Protein AF-A0A9D7FQ59-F1 (afdb_monomer)

Mean predicted aligned error: 6.22 Å

Structure (mmCIF, N/CA/C/O backbone):
data_AF-A0A9D7FQ59-F1
#
_entry.id   AF-A0A9D7FQ59-F1
#
loop_
_atom_site.group_PDB
_atom_site.id
_atom_site.type_symbol
_atom_site.label_atom_id
_atom_site.label_alt_id
_atom_site.label_comp_id
_atom_site.label_asym_id
_atom_site.label_entity_id
_atom_site.label_seq_id
_atom_site.pdbx_PDB_ins_code
_atom_site.Cartn_x
_atom_site.Cartn_y
_atom_site.Cartn_z
_atom_site.occupancy
_atom_site.B_iso_or_equiv
_atom_site.auth_seq_id
_atom_site.auth_comp_id
_atom_site.auth_asym_id
_atom_site.auth_atom_id
_atom_site.pdbx_PDB_model_num
ATOM 1 N N . MET A 1 1 ? 18.979 -5.207 20.669 1.00 32.66 1 MET A N 1
ATOM 2 C CA . MET A 1 1 ? 18.937 -5.662 19.259 1.00 32.66 1 MET A CA 1
ATOM 3 C C . MET A 1 1 ? 19.017 -4.434 18.373 1.00 32.66 1 MET A C 1
ATOM 5 O O . MET A 1 1 ? 18.153 -3.578 18.503 1.00 32.66 1 MET A O 1
ATOM 9 N N . SER A 1 2 ? 20.064 -4.282 17.557 1.00 26.78 2 SER A N 1
ATOM 10 C CA . SER A 1 2 ? 20.151 -3.129 16.652 1.00 26.78 2 SER A CA 1
ATOM 11 C C . SER A 1 2 ? 19.195 -3.328 15.472 1.00 26.78 2 SER A C 1
ATOM 13 O O . SER A 1 2 ? 18.974 -4.452 15.026 1.00 26.78 2 SER A O 1
ATOM 15 N N . VAL A 1 3 ? 18.644 -2.241 14.932 1.00 35.59 3 VAL A N 1
ATOM 16 C CA . VAL A 1 3 ? 17.788 -2.254 13.729 1.00 35.59 3 VAL A CA 1
ATOM 17 C C . VAL A 1 3 ? 18.458 -2.990 12.550 1.00 35.59 3 VAL A C 1
ATOM 19 O O . VAL A 1 3 ? 17.782 -3.611 11.728 1.00 35.59 3 VAL A O 1
ATOM 22 N N . LYS A 1 4 ? 19.800 -3.032 12.520 1.00 34.34 4 LYS A N 1
ATOM 23 C CA . LYS A 1 4 ? 20.574 -3.792 11.533 1.00 34.34 4 LYS A CA 1
ATOM 24 C C . LYS A 1 4 ? 20.342 -5.310 11.629 1.00 34.34 4 LYS A C 1
ATOM 26 O O . LYS A 1 4 ? 20.190 -5.934 10.581 1.00 34.34 4 LYS A O 1
ATOM 31 N N . SER A 1 5 ? 20.229 -5.910 12.821 1.00 36.12 5 SER A N 1
ATOM 32 C CA . SER A 1 5 ? 20.158 -7.379 12.968 1.00 36.12 5 SER A CA 1
ATOM 33 C C . SER A 1 5 ? 18.829 -7.987 12.503 1.00 36.12 5 SER A C 1
ATOM 35 O O . SER A 1 5 ? 18.829 -9.056 11.903 1.00 36.12 5 SER A O 1
ATOM 37 N N . VAL A 1 6 ? 17.701 -7.297 12.712 1.00 38.50 6 VAL A N 1
ATOM 38 C CA . VAL A 1 6 ? 16.384 -7.754 12.217 1.00 38.50 6 VAL A CA 1
ATOM 39 C C . VAL A 1 6 ? 16.269 -7.542 10.704 1.00 38.50 6 VAL A C 1
ATOM 41 O O . VAL A 1 6 ? 15.742 -8.402 10.002 1.00 38.50 6 VAL A O 1
ATOM 44 N N . SER A 1 7 ? 16.849 -6.455 10.176 1.00 45.72 7 SER A N 1
ATOM 45 C CA . SER A 1 7 ? 16.867 -6.202 8.729 1.00 45.72 7 SER A CA 1
ATOM 46 C C . SER A 1 7 ? 17.610 -7.292 7.944 1.00 45.72 7 SER A C 1
ATOM 48 O O . SER A 1 7 ? 17.181 -7.642 6.855 1.00 45.72 7 SER A O 1
ATOM 50 N N . HIS A 1 8 ? 18.684 -7.879 8.491 1.00 50.50 8 HIS A N 1
ATOM 51 C CA . HIS A 1 8 ? 19.462 -8.922 7.804 1.00 50.50 8 HIS A CA 1
ATOM 52 C C . HIS A 1 8 ? 18.710 -10.245 7.621 1.00 50.50 8 HIS A C 1
ATOM 54 O O . HIS A 1 8 ? 18.970 -10.953 6.654 1.00 50.50 8 HIS A O 1
ATOM 60 N N . PHE A 1 9 ? 17.779 -10.578 8.518 1.00 53.00 9 PHE A N 1
ATOM 61 C CA . PHE A 1 9 ? 17.026 -11.832 8.430 1.00 53.00 9 PHE A CA 1
ATOM 62 C C . PHE A 1 9 ? 15.858 -11.748 7.433 1.00 53.00 9 PHE A C 1
ATOM 64 O O . PHE A 1 9 ? 15.411 -12.762 6.898 1.00 53.00 9 PHE A O 1
ATOM 71 N N . VAL A 1 10 ? 15.372 -10.528 7.179 1.00 63.50 10 VAL A N 1
ATOM 72 C CA . VAL A 1 10 ? 14.132 -10.264 6.440 1.00 63.50 10 VAL A CA 1
ATOM 73 C C . VAL A 1 10 ? 14.395 -9.630 5.066 1.00 63.50 10 VAL A C 1
ATOM 75 O O . VAL A 1 10 ? 13.722 -9.972 4.093 1.00 63.50 10 VAL A O 1
ATOM 78 N N . ASP A 1 11 ? 15.399 -8.758 4.948 1.00 73.00 11 ASP A N 1
ATOM 79 C CA . ASP A 1 11 ? 15.765 -8.093 3.697 1.00 73.00 11 ASP A CA 1
ATOM 80 C C . ASP A 1 11 ? 16.786 -8.914 2.905 1.00 73.00 11 ASP A C 1
ATOM 82 O O . ASP A 1 11 ? 17.969 -8.974 3.243 1.00 73.00 11 ASP A O 1
ATOM 86 N N . ARG A 1 12 ? 16.332 -9.522 1.808 1.00 76.38 12 ARG A N 1
ATOM 87 C CA . ARG A 1 12 ? 17.201 -10.236 0.859 1.00 76.38 12 ARG A CA 1
ATOM 88 C C . ARG A 1 12 ? 17.606 -9.375 -0.342 1.00 76.38 12 ARG A C 1
ATOM 90 O O . ARG A 1 12 ? 17.994 -9.936 -1.366 1.00 76.38 12 ARG A O 1
ATOM 97 N N . GLY A 1 13 ? 17.455 -8.052 -0.265 1.00 76.38 13 GLY A N 1
ATOM 98 C CA . GLY A 1 13 ? 17.657 -7.150 -1.399 1.00 76.38 13 GLY A CA 1
ATOM 99 C C . GLY A 1 13 ? 16.570 -7.313 -2.460 1.00 76.38 13 GLY A C 1
ATOM 100 O O . GLY A 1 13 ? 16.858 -7.274 -3.650 1.00 76.38 13 GLY A O 1
ATOM 101 N N . LYS A 1 14 ? 15.327 -7.586 -2.045 1.00 80.12 14 LYS A N 1
ATOM 102 C CA . LYS A 1 14 ? 14.198 -7.665 -2.979 1.00 80.12 14 LYS A CA 1
ATOM 103 C C . LYS A 1 14 ? 13.656 -6.266 -3.251 1.00 80.12 14 LYS A C 1
ATOM 105 O O . LYS A 1 14 ? 13.403 -5.505 -2.321 1.00 80.12 14 LYS A O 1
ATOM 110 N N . ILE A 1 15 ? 13.438 -5.976 -4.523 1.00 87.00 15 ILE A N 1
ATOM 111 C CA . ILE A 1 15 ? 12.790 -4.765 -5.025 1.00 87.00 15 ILE A CA 1
ATOM 112 C C . ILE A 1 15 ? 11.713 -5.167 -6.038 1.00 87.00 15 ILE A C 1
ATOM 114 O O . ILE A 1 15 ? 11.616 -6.342 -6.405 1.00 87.00 15 ILE A O 1
ATOM 118 N N . MET A 1 16 ? 10.884 -4.213 -6.460 1.00 86.88 16 MET A N 1
ATOM 119 C CA . MET A 1 16 ? 10.018 -4.411 -7.624 1.00 86.88 16 MET A CA 1
ATOM 120 C C . MET A 1 16 ? 10.879 -4.621 -8.885 1.00 86.88 16 MET A C 1
ATOM 122 O O . MET A 1 16 ? 12.079 -4.344 -8.864 1.00 86.88 16 MET A O 1
ATOM 126 N N . THR A 1 17 ? 10.299 -5.119 -9.980 1.00 87.88 17 THR A N 1
ATOM 127 C CA . THR A 1 17 ? 11.021 -5.241 -11.255 1.00 87.88 17 THR A CA 1
ATOM 128 C C . THR A 1 17 ? 11.723 -3.918 -11.609 1.00 87.88 17 THR A C 1
ATOM 130 O O . THR A 1 17 ? 11.153 -2.839 -11.384 1.00 87.88 17 THR A O 1
ATOM 133 N N . PRO A 1 18 ? 12.979 -3.960 -12.094 1.00 91.06 18 PRO A N 1
ATOM 134 C CA . PRO A 1 18 ? 13.735 -2.767 -12.467 1.00 91.06 18 PRO A CA 1
ATOM 135 C C . PRO A 1 18 ? 12.957 -1.810 -13.371 1.00 91.06 18 PRO A C 1
ATOM 137 O O . PRO A 1 18 ? 12.922 -0.613 -13.103 1.00 91.06 18 PRO A O 1
ATOM 140 N N . GLU A 1 19 ? 12.242 -2.347 -14.358 1.00 89.69 19 GLU A N 1
ATOM 141 C CA . GLU A 1 19 ? 11.450 -1.597 -15.333 1.00 89.69 19 GLU A CA 1
ATOM 142 C C . GLU A 1 19 ? 10.389 -0.708 -14.670 1.00 89.69 19 GLU A C 1
ATOM 144 O O . GLU A 1 19 ? 10.056 0.364 -15.169 1.00 89.69 19 GLU A O 1
ATOM 149 N N . ILE A 1 20 ? 9.869 -1.135 -13.522 1.00 89.06 20 ILE A N 1
ATOM 150 C CA . ILE A 1 20 ? 8.836 -0.423 -12.772 1.00 89.06 20 ILE A CA 1
ATOM 151 C C . ILE A 1 20 ? 9.443 0.441 -11.655 1.00 89.06 20 ILE A C 1
ATOM 153 O O . ILE A 1 20 ? 8.871 1.460 -11.270 1.00 89.06 20 ILE A O 1
ATOM 157 N N . THR A 1 21 ? 10.608 0.055 -11.133 1.00 92.56 21 THR A N 1
ATOM 158 C CA . THR A 1 21 ? 11.299 0.753 -10.039 1.00 92.56 21 THR A CA 1
ATOM 159 C C . THR A 1 21 ? 12.023 2.005 -10.528 1.00 92.56 21 THR A C 1
ATOM 161 O O . THR A 1 21 ? 11.884 3.070 -9.925 1.00 92.56 21 THR A O 1
ATOM 164 N N . VAL A 1 22 ? 12.782 1.889 -11.623 1.00 94.62 22 VAL A N 1
ATOM 165 C CA . VAL A 1 22 ? 13.659 2.953 -12.134 1.00 94.62 22 VAL A CA 1
ATOM 166 C C . VAL A 1 22 ? 12.926 4.266 -12.389 1.00 94.62 22 VAL A C 1
ATOM 168 O O . VAL A 1 22 ? 13.440 5.278 -11.911 1.00 94.62 22 VAL A O 1
ATOM 171 N N . PRO A 1 23 ? 11.730 4.302 -13.019 1.00 93.50 23 PRO A N 1
ATOM 172 C CA . PRO A 1 23 ? 11.037 5.562 -13.267 1.00 93.50 23 PRO A CA 1
ATOM 173 C C . PRO A 1 23 ? 10.904 6.443 -12.022 1.00 93.50 23 PRO A C 1
ATOM 175 O O . PRO A 1 23 ? 11.113 7.650 -12.094 1.00 93.50 23 PRO A O 1
ATOM 178 N N . TYR A 1 24 ? 10.635 5.856 -10.854 1.00 95.31 24 TYR A N 1
ATOM 179 C CA . TYR A 1 24 ? 10.464 6.614 -9.615 1.00 95.31 24 TYR A CA 1
ATOM 180 C C . TYR A 1 24 ? 11.773 7.146 -9.034 1.00 95.31 24 TYR A C 1
ATOM 182 O O . TYR A 1 24 ? 11.838 8.304 -8.627 1.00 95.31 24 TYR A O 1
ATOM 190 N N . PHE A 1 25 ? 12.804 6.306 -8.961 1.00 96.38 25 PHE A N 1
ATOM 191 C CA . PHE A 1 25 ? 14.068 6.677 -8.322 1.00 96.38 25 PHE A CA 1
ATOM 192 C C . PHE A 1 25 ? 14.941 7.549 -9.222 1.00 96.38 25 PHE A C 1
ATOM 194 O O . PHE A 1 25 ? 15.456 8.571 -8.771 1.00 96.38 25 PHE A O 1
ATOM 201 N N . SER A 1 26 ? 15.031 7.193 -10.501 1.00 95.81 26 SER A N 1
ATOM 202 C CA . SER A 1 26 ? 15.687 8.002 -11.525 1.00 95.81 26 SER A CA 1
ATOM 203 C C . SER A 1 26 ? 14.968 9.338 -11.703 1.00 95.81 26 SER A C 1
ATOM 205 O O . SER A 1 26 ? 15.591 10.395 -11.653 1.00 95.81 26 SER A O 1
ATOM 207 N N . GLY A 1 27 ? 13.629 9.323 -11.751 1.00 94.12 27 GLY A N 1
ATOM 208 C CA . GLY A 1 27 ? 12.841 10.555 -11.785 1.00 94.12 27 GLY A CA 1
ATOM 209 C C . GLY A 1 27 ? 13.034 11.441 -10.558 1.00 94.12 27 GLY A C 1
ATOM 210 O O . GLY A 1 27 ? 13.048 12.662 -10.681 1.00 94.12 27 GLY A O 1
ATOM 211 N N . ALA A 1 28 ? 13.265 10.858 -9.380 1.00 94.88 28 ALA A N 1
ATOM 212 C CA . ALA A 1 28 ? 13.598 11.623 -8.180 1.00 94.88 28 ALA A CA 1
ATOM 213 C C . ALA A 1 28 ? 15.002 12.243 -8.244 1.00 94.88 28 ALA A C 1
ATOM 215 O O . ALA A 1 28 ? 15.216 13.311 -7.673 1.00 94.88 28 ALA A O 1
ATOM 216 N N . ALA A 1 29 ? 15.962 11.595 -8.911 1.00 93.94 29 ALA A N 1
ATOM 217 C CA . ALA A 1 29 ? 17.287 12.162 -9.159 1.00 93.94 29 ALA A CA 1
ATOM 218 C C . ALA A 1 29 ? 17.247 13.288 -10.208 1.00 93.94 29 ALA A C 1
ATOM 220 O O . ALA A 1 29 ? 17.897 14.313 -10.022 1.00 93.94 29 ALA A O 1
ATOM 221 N N . LEU A 1 30 ? 16.421 13.138 -11.246 1.00 92.88 30 LEU A N 1
ATOM 222 C CA . LEU A 1 30 ? 16.297 14.079 -12.363 1.00 92.88 30 LEU A CA 1
ATOM 223 C C . LEU A 1 30 ? 15.252 15.186 -12.150 1.00 92.88 30 LEU A C 1
ATOM 225 O O . LEU A 1 30 ? 15.103 16.051 -13.011 1.00 92.88 30 LEU A O 1
ATOM 229 N N . HIS A 1 31 ? 14.542 15.214 -11.019 1.00 86.62 31 HIS A N 1
ATOM 230 C CA . HIS A 1 31 ? 13.406 16.121 -10.802 1.00 86.62 31 HIS A CA 1
ATOM 231 C C . HIS A 1 31 ? 13.723 17.613 -11.016 1.00 86.62 31 HIS A C 1
ATOM 233 O O . HIS A 1 31 ? 12.870 18.360 -11.477 1.00 86.62 31 HIS A O 1
ATOM 239 N N . ASN A 1 32 ? 14.953 18.055 -10.736 1.00 73.56 32 ASN A N 1
ATOM 240 C CA . ASN A 1 32 ? 15.349 19.460 -10.897 1.00 73.56 32 ASN A CA 1
ATOM 241 C C . ASN A 1 32 ? 15.564 19.889 -12.361 1.00 73.56 32 ASN A C 1
ATOM 243 O O . ASN A 1 32 ? 15.866 21.052 -12.612 1.00 73.56 32 ASN A O 1
ATOM 247 N N . SER A 1 33 ? 15.488 18.958 -13.313 1.00 60.31 33 SER A N 1
ATOM 248 C CA . SER A 1 33 ? 15.986 19.153 -14.678 1.00 60.31 33 SER A CA 1
ATOM 249 C C . SER A 1 33 ? 14.891 19.280 -15.747 1.00 60.31 33 SER A C 1
ATOM 251 O O . SER A 1 33 ? 15.189 19.641 -16.884 1.00 60.31 33 SER A O 1
ATOM 253 N N . SER A 1 34 ? 13.624 19.036 -15.394 1.00 60.28 34 SER A N 1
ATOM 254 C CA . SER A 1 34 ? 12.471 19.308 -16.258 1.00 60.28 34 SER A CA 1
ATOM 255 C C . SER A 1 34 ? 11.159 19.329 -15.475 1.00 60.28 34 SER A C 1
ATOM 257 O O . SER A 1 34 ? 10.976 18.524 -14.567 1.00 60.28 34 SER A O 1
ATOM 259 N N . ASP A 1 35 ? 10.187 20.131 -15.923 1.00 69.56 35 ASP A N 1
ATOM 260 C CA . ASP A 1 35 ? 8.799 20.093 -15.416 1.00 69.56 35 ASP A CA 1
ATOM 261 C C . ASP A 1 35 ? 8.085 18.757 -15.707 1.00 69.56 35 ASP A C 1
ATOM 263 O O . ASP A 1 35 ? 6.997 18.479 -15.203 1.00 69.56 35 ASP A O 1
ATOM 267 N N . LYS A 1 36 ? 8.694 17.911 -16.544 1.00 82.62 36 LYS A N 1
ATOM 268 C CA . LYS A 1 36 ? 8.206 16.579 -16.899 1.00 82.62 36 LYS A CA 1
ATOM 269 C C . LYS A 1 36 ? 8.883 15.521 -16.033 1.00 82.62 36 LYS A C 1
ATOM 271 O O . LYS A 1 36 ? 10.068 15.613 -15.725 1.00 82.62 36 LYS A O 1
ATOM 276 N N . TRP A 1 37 ? 8.146 14.471 -15.684 1.00 88.00 37 TRP A N 1
ATOM 277 C CA . TRP A 1 37 ? 8.731 13.298 -15.043 1.00 88.00 37 TRP A CA 1
ATOM 278 C C . TRP A 1 37 ? 9.521 12.498 -16.084 1.00 88.00 37 TRP A C 1
ATOM 280 O O . TRP A 1 37 ? 8.941 11.776 -16.892 1.00 88.00 37 TRP A O 1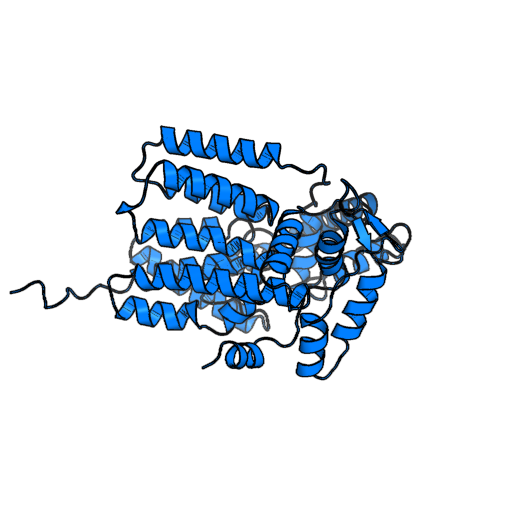
ATOM 290 N N . ILE A 1 38 ? 10.843 12.656 -16.069 1.00 91.44 38 ILE A N 1
ATOM 291 C CA . ILE A 1 38 ? 11.779 11.913 -16.919 1.00 91.44 38 ILE A CA 1
ATOM 292 C C . ILE A 1 38 ? 12.588 10.904 -16.104 1.00 91.44 38 ILE A C 1
ATOM 294 O O . ILE A 1 38 ? 12.750 11.075 -14.900 1.00 91.44 38 ILE A O 1
ATOM 298 N N . PHE A 1 39 ? 13.104 9.864 -16.750 1.00 92.69 39 PHE A N 1
ATOM 299 C CA . PHE A 1 39 ? 13.993 8.873 -16.140 1.00 92.69 39 PHE A CA 1
ATOM 300 C C . PHE A 1 39 ? 15.012 8.345 -17.153 1.00 92.69 39 PHE A C 1
ATOM 302 O O . PHE A 1 39 ? 14.769 8.406 -18.356 1.00 92.69 39 PHE A O 1
ATOM 309 N N . ASN A 1 40 ? 16.140 7.828 -16.672 1.00 93.00 40 ASN A N 1
ATOM 310 C CA . ASN A 1 40 ? 17.227 7.281 -17.481 1.00 93.00 40 ASN A CA 1
ATOM 311 C C . ASN A 1 40 ? 17.053 5.764 -17.675 1.00 93.00 40 ASN A C 1
ATOM 313 O O . ASN A 1 40 ? 17.022 5.003 -16.704 1.00 93.00 40 ASN A O 1
ATOM 317 N N . LEU A 1 41 ? 16.952 5.311 -18.930 1.00 90.69 41 LEU A N 1
ATOM 318 C CA . LEU A 1 41 ? 16.762 3.889 -19.245 1.00 90.69 41 LEU A CA 1
ATOM 319 C C . LEU A 1 41 ? 17.957 3.010 -18.863 1.00 90.69 41 LEU A C 1
ATOM 321 O O . LEU A 1 41 ? 17.760 1.865 -18.457 1.00 90.69 41 LEU A O 1
ATOM 325 N N . ASN A 1 42 ? 19.184 3.532 -18.922 1.00 91.38 42 ASN A N 1
ATOM 326 C CA . ASN A 1 42 ? 20.401 2.754 -18.655 1.00 91.38 42 ASN A CA 1
ATOM 327 C C . ASN A 1 42 ? 20.472 2.257 -17.196 1.00 91.38 42 ASN A C 1
ATOM 329 O O . ASN A 1 42 ? 21.193 1.313 -16.855 1.00 91.38 42 ASN A O 1
ATOM 333 N N . GLU A 1 43 ? 19.702 2.875 -16.300 1.00 93.44 43 GLU A N 1
ATOM 334 C CA . GLU A 1 43 ? 19.614 2.471 -14.898 1.00 93.44 43 GLU A CA 1
ATOM 335 C C . GLU A 1 43 ? 18.777 1.195 -14.705 1.00 93.44 43 GLU A C 1
ATOM 337 O O . GLU A 1 43 ? 18.953 0.495 -13.703 1.00 93.44 43 GLU A O 1
ATOM 342 N N . VAL A 1 44 ? 17.938 0.828 -15.686 1.00 92.69 44 VAL A N 1
ATOM 343 C CA . VAL A 1 44 ? 17.210 -0.455 -15.710 1.00 92.69 44 VAL A CA 1
ATOM 344 C C . VAL A 1 44 ? 18.198 -1.616 -15.748 1.00 92.69 44 VAL A C 1
ATOM 346 O O . VAL A 1 44 ? 18.106 -2.527 -14.920 1.00 92.69 44 VAL A O 1
ATOM 349 N N . ASP A 1 45 ? 19.200 -1.550 -16.623 1.00 91.81 45 ASP A N 1
ATOM 350 C CA . ASP A 1 45 ? 20.231 -2.587 -16.751 1.00 91.81 45 ASP A CA 1
ATOM 351 C C . ASP A 1 45 ? 21.080 -2.718 -15.493 1.00 91.81 45 ASP A C 1
ATOM 353 O O . ASP A 1 45 ? 21.443 -3.823 -15.078 1.00 91.81 45 ASP A O 1
ATOM 357 N N . SER A 1 46 ? 21.379 -1.586 -14.856 1.00 92.75 46 SER A N 1
ATOM 358 C CA . SER A 1 46 ? 22.148 -1.550 -13.613 1.00 92.75 46 SER A CA 1
ATOM 359 C C . SER A 1 46 ? 21.428 -2.318 -12.501 1.00 92.75 46 SER A C 1
ATOM 361 O O . SER A 1 46 ? 22.008 -3.215 -11.883 1.00 92.75 46 SER A O 1
ATOM 363 N N . LEU A 1 47 ? 20.132 -2.056 -12.300 1.00 93.06 47 LEU A N 1
ATOM 364 C CA . LEU A 1 47 ? 19.339 -2.787 -11.310 1.00 93.06 47 LEU A CA 1
ATOM 365 C C . LEU A 1 47 ? 19.113 -4.257 -11.693 1.00 93.06 47 LEU A C 1
ATOM 367 O O . LEU A 1 47 ? 19.122 -5.118 -10.808 1.00 93.06 47 LEU A O 1
ATOM 371 N N . LYS A 1 48 ? 18.959 -4.577 -12.986 1.00 91.75 48 LYS A N 1
ATOM 372 C CA . LYS A 1 48 ? 18.897 -5.973 -13.455 1.00 91.75 48 LYS A CA 1
ATOM 373 C C . LYS A 1 48 ? 20.153 -6.741 -13.070 1.00 91.75 48 LYS A C 1
ATOM 375 O O . LYS A 1 48 ? 20.037 -7.813 -12.475 1.00 91.75 48 LYS A O 1
ATOM 380 N N . LYS A 1 49 ? 21.339 -6.176 -13.308 1.00 93.19 49 LYS A N 1
ATOM 381 C CA . LYS A 1 49 ? 22.618 -6.787 -12.909 1.00 93.19 49 LYS A CA 1
ATOM 382 C C . LYS A 1 49 ? 22.665 -7.069 -11.409 1.00 93.19 49 LYS A C 1
ATOM 384 O O . LYS A 1 49 ? 23.057 -8.164 -11.017 1.00 93.19 49 LYS A O 1
ATOM 389 N N . PHE A 1 50 ? 22.195 -6.145 -10.568 1.00 92.81 50 PHE A N 1
ATOM 390 C CA . PHE A 1 50 ? 22.137 -6.389 -9.122 1.00 92.81 50 PHE A CA 1
ATOM 391 C C . PHE A 1 50 ? 21.153 -7.501 -8.748 1.00 92.81 50 PHE A C 1
ATOM 393 O O . PHE A 1 50 ? 21.452 -8.310 -7.872 1.00 92.81 50 PHE A O 1
ATOM 400 N N . SER A 1 51 ? 20.003 -7.591 -9.422 1.00 86.06 51 SER A N 1
ATOM 401 C CA . SER A 1 51 ? 19.009 -8.641 -9.157 1.00 86.06 51 SER A CA 1
ATOM 402 C C . SER A 1 51 ? 19.534 -10.060 -9.428 1.00 86.06 51 SER A C 1
ATOM 404 O O . SER A 1 51 ? 19.107 -11.003 -8.757 1.00 86.06 51 SER A O 1
ATOM 406 N N . LEU A 1 52 ? 20.507 -10.188 -10.341 1.00 89.38 52 LEU A N 1
ATOM 407 C CA . LEU A 1 52 ? 21.164 -11.442 -10.724 1.00 89.38 52 LEU A CA 1
ATOM 408 C C . LEU A 1 52 ? 22.277 -11.881 -9.756 1.00 89.38 52 LEU A C 1
ATOM 410 O O . LEU A 1 52 ? 22.758 -13.008 -9.857 1.00 89.38 52 LEU A O 1
ATOM 414 N N . ILE A 1 53 ? 22.685 -11.033 -8.803 1.00 92.12 53 ILE A N 1
ATOM 415 C CA . ILE A 1 53 ? 23.686 -11.399 -7.795 1.00 92.12 53 ILE A CA 1
ATOM 416 C C . ILE A 1 53 ? 23.118 -12.517 -6.907 1.00 92.12 53 ILE A C 1
ATOM 418 O O . ILE A 1 53 ? 22.096 -12.343 -6.234 1.00 92.12 53 ILE A O 1
ATOM 422 N N . ALA A 1 54 ? 23.799 -13.668 -6.905 1.00 90.31 54 ALA A N 1
ATOM 423 C CA . ALA A 1 54 ? 23.376 -14.859 -6.170 1.00 90.31 54 ALA A CA 1
ATOM 424 C C . ALA A 1 54 ? 23.467 -14.678 -4.646 1.00 90.31 54 ALA A C 1
ATOM 426 O O . ALA A 1 54 ? 22.555 -15.088 -3.926 1.00 90.31 54 ALA A O 1
ATOM 427 N N . ASP A 1 55 ? 24.541 -14.043 -4.160 1.00 91.94 55 ASP A N 1
ATOM 428 C CA . ASP A 1 55 ? 24.738 -13.768 -2.735 1.00 91.94 55 ASP A CA 1
ATOM 429 C C . ASP A 1 55 ? 23.760 -12.680 -2.240 1.00 91.94 55 ASP A C 1
ATOM 431 O O . ASP A 1 55 ? 23.853 -11.522 -2.667 1.00 91.94 55 ASP A O 1
ATOM 435 N N . PRO A 1 56 ? 22.830 -12.997 -1.317 1.00 88.69 56 PRO A N 1
ATOM 436 C CA . PR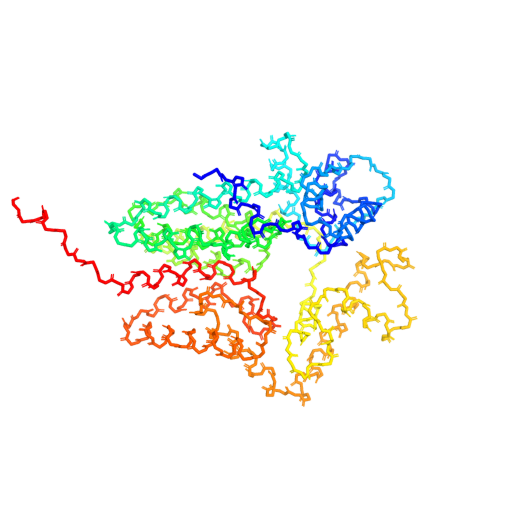O A 1 56 ? 21.825 -12.041 -0.860 1.00 88.69 56 PRO A CA 1
ATOM 437 C C . PRO A 1 56 ? 22.409 -10.814 -0.154 1.00 88.69 56 PRO A C 1
ATOM 439 O O . PRO A 1 56 ? 21.794 -9.747 -0.208 1.00 88.69 56 PRO A O 1
ATOM 442 N N . VAL A 1 57 ? 23.559 -10.951 0.516 1.00 90.00 57 VAL A N 1
ATOM 443 C CA . VAL A 1 57 ? 24.181 -9.855 1.275 1.00 90.00 57 VAL A CA 1
ATOM 444 C C . VAL A 1 57 ? 24.800 -8.842 0.322 1.00 90.00 57 VAL A C 1
ATOM 446 O O . VAL A 1 57 ? 24.480 -7.656 0.399 1.00 90.00 57 VAL A O 1
ATOM 449 N N . THR A 1 58 ? 25.617 -9.310 -0.620 1.00 92.75 58 THR A N 1
ATOM 450 C CA . THR A 1 58 ? 26.182 -8.480 -1.686 1.00 92.75 58 THR A CA 1
ATOM 451 C C . THR A 1 58 ? 25.076 -7.825 -2.502 1.00 92.75 58 THR A C 1
ATOM 453 O O . THR A 1 58 ? 25.100 -6.609 -2.667 1.00 92.75 58 THR A O 1
ATOM 456 N N . ARG A 1 59 ? 24.047 -8.583 -2.919 1.00 92.94 59 ARG A N 1
ATOM 457 C CA . ARG A 1 59 ? 22.897 -8.029 -3.654 1.00 92.94 59 ARG A CA 1
ATOM 458 C C . ARG A 1 59 ? 22.246 -6.872 -2.908 1.00 92.94 59 ARG A C 1
ATOM 460 O O . ARG A 1 59 ? 22.017 -5.810 -3.483 1.00 92.94 59 ARG A O 1
ATOM 467 N N . ARG A 1 60 ? 21.934 -7.079 -1.627 1.00 91.56 60 ARG A N 1
ATOM 468 C CA . ARG A 1 60 ? 21.328 -6.048 -0.787 1.00 91.56 60 ARG A CA 1
ATOM 469 C C . ARG A 1 60 ? 22.229 -4.821 -0.690 1.00 91.56 60 ARG A C 1
ATOM 471 O O . ARG A 1 60 ? 21.742 -3.717 -0.891 1.00 91.56 60 ARG A O 1
ATOM 478 N N . ASN A 1 61 ? 23.517 -5.006 -0.416 1.00 93.00 61 ASN A N 1
ATOM 479 C CA . ASN A 1 61 ? 24.461 -3.898 -0.298 1.00 93.00 61 ASN A CA 1
ATOM 480 C C . ASN A 1 61 ? 24.589 -3.110 -1.607 1.00 93.00 61 ASN A C 1
ATOM 482 O O . ASN A 1 61 ? 24.643 -1.884 -1.561 1.00 93.00 61 ASN A O 1
ATOM 486 N N . SER A 1 62 ? 24.605 -3.780 -2.763 1.00 94.75 62 SER A N 1
ATOM 487 C CA . SER A 1 62 ? 24.613 -3.111 -4.067 1.00 94.75 62 SER A CA 1
ATOM 488 C C . SER A 1 62 ? 23.353 -2.270 -4.273 1.00 94.75 62 SER A C 1
ATOM 490 O O . SER A 1 62 ? 23.459 -1.119 -4.676 1.00 94.75 62 SER A O 1
ATOM 492 N N . ILE A 1 63 ? 22.176 -2.807 -3.936 1.00 93.56 63 ILE A N 1
ATOM 493 C CA . ILE A 1 63 ? 20.890 -2.106 -4.074 1.00 93.56 63 ILE A CA 1
ATOM 494 C C . ILE A 1 63 ? 20.774 -0.929 -3.094 1.00 93.56 63 ILE A C 1
ATOM 496 O O . ILE A 1 63 ? 20.426 0.176 -3.499 1.00 93.56 63 ILE A O 1
ATOM 500 N N . ASP A 1 64 ? 21.070 -1.145 -1.811 1.00 94.25 64 ASP A N 1
ATOM 501 C CA . ASP A 1 64 ? 20.872 -0.146 -0.752 1.00 94.25 64 ASP A CA 1
ATOM 502 C C . ASP A 1 64 ? 21.841 1.043 -0.885 1.00 94.25 64 ASP A C 1
ATOM 504 O O . ASP A 1 64 ? 21.514 2.149 -0.453 1.00 94.25 64 ASP A O 1
ATOM 508 N N . ASN A 1 65 ? 23.011 0.833 -1.502 1.00 95.69 65 ASN A N 1
ATOM 509 C CA . ASN A 1 65 ? 24.014 1.876 -1.735 1.00 95.69 65 ASN A CA 1
ATOM 510 C C . ASN A 1 65 ? 23.972 2.472 -3.151 1.00 95.69 65 ASN A C 1
ATOM 512 O O . ASN A 1 65 ? 24.718 3.412 -3.427 1.00 95.69 65 ASN A O 1
ATOM 516 N N . PHE A 1 66 ? 23.115 1.964 -4.041 1.00 96.31 66 PHE A N 1
ATOM 517 C CA . PHE A 1 66 ? 22.995 2.498 -5.394 1.00 96.31 66 PHE A CA 1
ATOM 518 C C . PHE A 1 66 ? 22.431 3.925 -5.376 1.00 96.31 66 PHE A C 1
ATOM 520 O O . PHE A 1 66 ? 21.430 4.210 -4.711 1.00 96.31 66 PHE A O 1
ATOM 527 N N . ARG A 1 67 ? 23.080 4.828 -6.114 1.00 96.62 67 ARG A N 1
ATOM 528 C CA . ARG A 1 67 ? 22.656 6.220 -6.302 1.00 96.62 67 ARG A CA 1
ATOM 529 C C . ARG A 1 67 ? 22.310 6.420 -7.766 1.00 96.62 67 ARG A C 1
ATOM 531 O O . ARG A 1 67 ? 23.138 6.120 -8.622 1.00 96.62 67 ARG A O 1
ATOM 538 N N . PHE A 1 68 ? 21.108 6.919 -8.018 1.00 95.56 68 PHE A N 1
ATOM 539 C CA . PHE A 1 68 ? 20.660 7.200 -9.373 1.00 95.56 68 PHE A CA 1
ATOM 540 C C . PHE A 1 68 ? 21.327 8.483 -9.866 1.00 95.56 68 PHE A C 1
ATOM 542 O O . PHE A 1 68 ? 21.581 9.407 -9.085 1.00 95.56 68 PHE A O 1
ATOM 549 N N . SER A 1 69 ? 21.650 8.509 -11.152 1.00 91.81 69 SER A N 1
ATOM 550 C CA . SER A 1 69 ? 22.333 9.614 -11.800 1.00 91.81 69 SER A CA 1
ATOM 551 C C . SER A 1 69 ? 21.385 10.787 -12.033 1.00 91.81 69 SER A C 1
ATOM 553 O O . SER A 1 69 ? 20.218 10.625 -12.374 1.00 91.81 69 SER A O 1
ATOM 555 N N . ASP A 1 70 ? 21.922 11.990 -11.879 1.00 88.25 70 ASP A N 1
ATOM 556 C CA . ASP A 1 70 ? 21.311 13.253 -12.284 1.00 88.25 70 ASP A CA 1
ATOM 557 C C . ASP A 1 70 ? 21.606 13.612 -13.754 1.00 88.25 70 ASP A C 1
ATOM 559 O O . ASP A 1 70 ? 21.215 14.682 -14.224 1.00 88.25 70 ASP A O 1
ATOM 563 N N . LYS A 1 71 ? 22.277 12.725 -14.502 1.00 87.19 71 LYS A N 1
ATOM 564 C CA . LYS A 1 71 ? 22.595 12.928 -15.917 1.00 87.19 71 LYS A CA 1
ATOM 565 C C . LYS A 1 71 ? 21.431 12.529 -16.816 1.00 87.19 71 LYS A C 1
ATOM 567 O O . LYS A 1 71 ? 20.900 11.418 -16.726 1.00 87.19 71 LYS A O 1
ATOM 572 N N . GLN A 1 72 ? 21.086 13.429 -17.733 1.00 83.81 72 GLN A N 1
ATOM 573 C CA . GLN A 1 72 ? 20.064 13.215 -18.755 1.00 83.81 72 GLN A CA 1
ATOM 574 C C . GLN A 1 72 ? 20.621 12.455 -19.969 1.00 83.81 72 GLN A C 1
ATOM 576 O O . GLN A 1 72 ? 20.666 12.980 -21.077 1.00 83.81 72 GLN A O 1
ATOM 581 N N . ASP A 1 73 ? 21.011 11.200 -19.765 1.00 83.44 73 ASP A N 1
ATOM 582 C CA . ASP A 1 73 ? 21.447 10.313 -20.845 1.00 83.44 73 ASP A CA 1
ATOM 583 C C . ASP A 1 73 ? 20.337 9.295 -21.143 1.00 83.44 73 ASP A C 1
ATOM 585 O O . ASP A 1 73 ? 19.850 8.646 -20.224 1.00 83.44 73 ASP A O 1
ATOM 589 N N . SER A 1 74 ? 19.933 9.121 -22.408 1.00 85.38 74 SER A N 1
ATOM 590 C CA . SER A 1 74 ? 18.885 8.145 -22.796 1.00 85.38 74 SER A CA 1
ATOM 591 C C . SER A 1 74 ? 17.586 8.288 -21.979 1.00 85.38 74 SER A C 1
ATOM 593 O O . SER A 1 74 ? 17.076 7.322 -21.402 1.00 85.38 74 SER A O 1
ATOM 595 N N . THR A 1 75 ? 17.084 9.523 -21.866 1.00 88.00 75 THR A N 1
ATOM 596 C CA . THR A 1 75 ? 15.926 9.840 -21.027 1.00 88.00 75 THR A CA 1
ATOM 597 C C . THR A 1 75 ? 14.601 9.533 -21.714 1.00 88.00 75 THR A C 1
ATOM 599 O O . THR A 1 75 ? 14.419 9.778 -22.903 1.00 88.00 75 THR A O 1
ATOM 602 N N . HIS A 1 76 ? 13.649 9.027 -20.935 1.00 88.62 76 HIS A N 1
ATOM 603 C CA . HIS A 1 76 ? 12.271 8.788 -21.355 1.00 88.62 76 HIS A CA 1
ATOM 604 C C . HIS A 1 76 ? 11.302 9.528 -20.438 1.00 88.62 76 HIS A C 1
ATOM 606 O O . HIS A 1 76 ? 11.564 9.702 -19.247 1.00 88.62 76 HIS A O 1
ATOM 612 N N . ILE A 1 77 ? 10.171 9.965 -20.991 1.00 87.31 77 ILE A N 1
ATOM 613 C CA . ILE A 1 77 ? 9.097 10.594 -20.219 1.00 87.31 77 ILE A CA 1
ATOM 614 C C . ILE A 1 77 ? 8.218 9.488 -19.634 1.00 87.31 77 ILE A C 1
ATOM 616 O O . ILE A 1 77 ? 7.794 8.580 -20.343 1.00 87.31 77 ILE A O 1
ATOM 620 N N . TYR A 1 78 ? 7.904 9.589 -18.346 1.00 86.25 78 TYR A N 1
ATOM 621 C CA . TYR A 1 78 ? 7.001 8.678 -17.660 1.00 86.25 78 TYR A CA 1
ATOM 622 C C . TYR A 1 78 ? 5.689 9.381 -17.301 1.00 86.25 78 TYR A C 1
ATOM 624 O O . TYR A 1 78 ? 5.678 10.359 -16.557 1.00 86.25 78 TYR A O 1
ATOM 632 N N . GLN A 1 79 ? 4.564 8.878 -17.818 1.00 80.19 79 GLN A N 1
ATOM 633 C CA . GLN A 1 79 ? 3.240 9.511 -17.660 1.00 80.19 79 GLN A CA 1
ATOM 634 C C . GLN A 1 79 ? 2.159 8.539 -17.173 1.00 80.19 79 GLN A C 1
ATOM 636 O O . GLN A 1 79 ? 0.983 8.713 -17.476 1.00 80.19 79 GLN A O 1
ATOM 641 N N . LEU A 1 80 ? 2.553 7.470 -16.482 1.00 76.88 80 LEU A N 1
ATOM 642 C CA . LEU A 1 80 ? 1.674 6.308 -16.290 1.00 76.88 80 LEU A CA 1
ATOM 643 C C . LEU A 1 80 ? 1.107 6.191 -14.889 1.00 76.88 80 LEU A C 1
ATOM 645 O O . LEU A 1 80 ? -0.032 5.772 -14.699 1.00 76.88 80 LEU A O 1
ATOM 649 N N . ASN A 1 81 ? 1.933 6.505 -13.900 1.00 81.94 81 ASN A N 1
ATOM 650 C CA . ASN A 1 81 ? 1.534 6.460 -12.509 1.00 81.94 81 ASN A CA 1
ATOM 651 C C . ASN A 1 81 ? 1.586 7.859 -11.914 1.00 81.94 81 ASN A C 1
ATOM 653 O O . ASN A 1 81 ? 2.013 8.827 -12.539 1.00 81.94 81 ASN A O 1
ATOM 657 N N . GLN A 1 82 ? 1.153 7.947 -10.667 1.00 84.81 82 GLN A N 1
ATOM 658 C CA . GLN A 1 82 ? 1.199 9.181 -9.914 1.00 84.81 82 GLN A CA 1
ATOM 659 C C . GLN A 1 82 ? 2.635 9.442 -9.414 1.00 84.81 82 GLN A C 1
ATOM 661 O O . GLN A 1 82 ? 3.307 8.507 -8.960 1.00 84.81 82 GLN A O 1
ATOM 666 N N . PRO A 1 83 ? 3.115 10.697 -9.448 1.00 88.25 83 PRO A N 1
ATOM 667 C CA . PRO A 1 83 ? 4.478 11.050 -9.062 1.00 88.25 83 PRO A CA 1
ATOM 668 C C . PRO A 1 83 ? 4.673 11.159 -7.545 1.00 88.25 83 PRO A C 1
ATOM 670 O O . PRO A 1 83 ? 5.775 11.460 -7.102 1.00 88.25 83 PRO A O 1
ATOM 673 N N . GLY A 1 84 ? 3.658 10.912 -6.706 1.00 91.69 84 GLY A N 1
ATOM 674 C CA . GLY A 1 84 ? 3.770 11.074 -5.250 1.00 91.69 84 GLY A CA 1
ATOM 675 C C . GLY A 1 84 ? 4.953 10.323 -4.641 1.00 91.69 84 GLY A C 1
ATOM 676 O O . GLY A 1 84 ? 5.633 10.853 -3.762 1.00 91.69 84 GLY A O 1
ATOM 677 N N . LEU A 1 85 ? 5.260 9.119 -5.143 1.00 94.44 85 LEU A N 1
ATOM 678 C CA . LEU A 1 85 ? 6.429 8.368 -4.678 1.00 94.44 85 LEU A CA 1
ATOM 679 C C . LEU A 1 85 ? 7.758 9.057 -5.039 1.00 94.44 85 LEU A C 1
ATOM 681 O O . LEU A 1 85 ? 8.699 8.971 -4.258 1.00 94.44 85 LEU A O 1
ATOM 685 N N . VAL A 1 86 ? 7.839 9.774 -6.166 1.00 94.56 86 VAL A N 1
ATOM 686 C CA . VAL A 1 86 ? 9.029 10.555 -6.554 1.00 94.56 86 VAL A CA 1
ATOM 687 C C . VAL A 1 86 ? 9.343 11.589 -5.473 1.00 94.56 86 VAL A C 1
ATOM 689 O O . VAL A 1 86 ? 10.459 11.633 -4.960 1.00 94.56 86 VAL A O 1
ATOM 692 N N . TYR A 1 87 ? 8.340 12.358 -5.038 1.00 94.06 87 TYR A N 1
ATOM 693 C CA . TYR A 1 87 ? 8.508 13.362 -3.980 1.00 94.06 87 TYR A CA 1
ATOM 694 C C . TYR A 1 87 ? 8.887 12.749 -2.633 1.00 94.06 87 TYR A C 1
ATOM 696 O O . TYR A 1 87 ? 9.725 13.284 -1.906 1.00 94.06 87 TYR A O 1
ATOM 704 N N . VAL A 1 88 ? 8.311 11.591 -2.314 1.00 96.56 88 VAL A N 1
ATOM 705 C CA . VAL A 1 88 ? 8.691 10.811 -1.137 1.00 96.56 88 VAL A CA 1
ATOM 706 C C . VAL A 1 88 ? 10.161 10.382 -1.200 1.00 96.56 88 VAL A C 1
ATOM 708 O O . VAL A 1 88 ? 10.863 10.479 -0.194 1.00 96.56 88 VAL A O 1
ATOM 711 N N . ILE A 1 89 ? 10.648 9.932 -2.360 1.00 97.38 89 ILE A N 1
ATOM 712 C CA . ILE A 1 89 ? 12.052 9.541 -2.549 1.00 97.38 89 ILE A CA 1
ATOM 713 C C . ILE A 1 89 ? 12.967 10.763 -2.418 1.00 97.38 89 ILE A C 1
ATOM 715 O O . ILE A 1 89 ? 13.984 10.682 -1.733 1.00 97.38 89 ILE A O 1
ATOM 719 N N . ILE A 1 90 ? 12.594 11.914 -2.988 1.00 95.94 90 ILE A N 1
ATOM 720 C CA . ILE A 1 90 ? 13.339 13.174 -2.818 1.00 95.94 90 ILE A CA 1
ATOM 721 C C . ILE A 1 90 ? 13.467 13.522 -1.330 1.00 95.94 90 ILE A C 1
ATOM 723 O O . ILE A 1 90 ? 14.563 13.828 -0.854 1.00 95.94 90 ILE A O 1
ATOM 727 N N . LEU A 1 91 ? 12.367 13.438 -0.575 1.00 96.75 91 LEU A N 1
ATOM 728 C CA . LEU A 1 91 ? 12.380 13.667 0.868 1.00 96.75 91 LEU A CA 1
ATOM 729 C C . LEU A 1 91 ? 13.288 12.659 1.589 1.00 96.75 91 LEU A C 1
ATOM 731 O O . LEU A 1 91 ? 14.098 13.054 2.427 1.00 96.75 91 LEU A O 1
ATOM 735 N N . ALA A 1 92 ? 13.198 11.376 1.237 1.00 97.94 92 ALA A N 1
ATOM 736 C CA . ALA A 1 92 ? 14.022 10.323 1.819 1.00 97.94 92 ALA A CA 1
ATOM 737 C C . ALA A 1 92 ? 15.520 10.581 1.601 1.00 97.94 92 ALA A C 1
ATOM 739 O O . ALA A 1 92 ? 16.291 10.521 2.558 1.00 97.94 92 ALA A O 1
ATOM 740 N N . LYS A 1 93 ? 15.921 10.944 0.375 1.00 96.62 93 LYS A N 1
ATOM 741 C CA . LYS A 1 93 ? 17.309 11.280 0.012 1.00 96.62 93 LYS A CA 1
ATOM 742 C C . LYS A 1 93 ? 17.843 12.474 0.800 1.00 96.62 93 LYS A C 1
ATOM 744 O O . LYS A 1 93 ? 19.012 12.485 1.166 1.00 96.62 93 LYS A O 1
ATOM 749 N N . ARG A 1 94 ? 17.000 13.470 1.091 1.00 96.38 94 ARG A N 1
ATOM 750 C CA . ARG A 1 94 ? 17.391 14.643 1.894 1.00 96.38 94 ARG A CA 1
ATOM 751 C C . ARG A 1 94 ? 17.600 14.293 3.367 1.00 96.38 94 ARG A C 1
ATOM 753 O O . ARG A 1 94 ? 18.548 14.779 3.972 1.00 96.38 94 ARG A O 1
ATOM 760 N N . ILE A 1 95 ? 16.742 13.446 3.937 1.00 97.44 95 ILE A N 1
ATOM 761 C CA . ILE A 1 95 ? 16.832 13.044 5.351 1.00 97.44 95 ILE A CA 1
ATOM 762 C C . ILE A 1 95 ? 17.966 12.025 5.569 1.00 97.44 95 ILE A C 1
ATOM 764 O O . ILE A 1 95 ? 18.724 12.141 6.528 1.00 97.44 95 ILE A O 1
ATOM 768 N N . PHE A 1 96 ? 18.109 11.043 4.675 1.00 97.00 96 PHE A N 1
ATOM 769 C CA . PHE A 1 96 ? 19.062 9.929 4.778 1.00 97.00 96 PHE A CA 1
ATOM 770 C C . PHE A 1 96 ? 20.165 10.010 3.709 1.00 97.00 96 PHE A C 1
ATOM 772 O O . PHE A 1 96 ? 20.496 9.018 3.062 1.00 97.00 96 PHE A O 1
ATOM 779 N N . PHE A 1 97 ? 20.755 11.195 3.537 1.00 94.69 97 PHE A N 1
ATOM 780 C CA . PHE A 1 97 ? 21.698 11.520 2.453 1.00 94.69 97 PHE A CA 1
ATOM 781 C C . PHE A 1 97 ? 22.954 10.634 2.378 1.00 94.69 97 PHE A C 1
ATOM 783 O O . PHE A 1 97 ? 23.584 10.544 1.321 1.00 94.69 97 PHE A O 1
ATOM 790 N N . SER A 1 98 ? 23.336 9.975 3.474 1.00 95.00 98 SER A N 1
ATOM 791 C CA . SER A 1 98 ? 24.504 9.087 3.534 1.00 95.00 98 SER A CA 1
ATOM 792 C C . SER A 1 98 ? 24.286 7.725 2.867 1.00 95.00 98 SER A C 1
ATOM 794 O O . SER A 1 98 ? 25.262 7.040 2.571 1.00 95.00 98 SER A O 1
ATOM 796 N N . GLN A 1 99 ? 23.039 7.338 2.596 1.00 95.50 99 GLN A N 1
ATOM 797 C CA . GLN A 1 99 ? 22.687 6.061 1.967 1.00 95.50 99 GLN A CA 1
ATOM 798 C C . GLN A 1 99 ? 22.493 6.215 0.450 1.00 95.50 99 GLN A C 1
ATOM 800 O O . GLN A 1 99 ? 22.412 7.334 -0.060 1.00 95.50 99 GLN A O 1
ATOM 805 N N . GLY A 1 100 ? 22.418 5.094 -0.274 1.00 96.44 100 GLY A N 1
ATOM 806 C CA . GLY A 1 100 ? 21.887 5.092 -1.638 1.00 96.44 100 GLY A CA 1
ATOM 807 C C . GLY A 1 100 ? 20.393 5.417 -1.651 1.00 96.44 100 GLY A C 1
ATOM 808 O O . GLY A 1 100 ? 19.731 5.398 -0.613 1.00 96.44 100 GLY A O 1
ATOM 809 N N . ASP A 1 101 ? 19.836 5.704 -2.822 1.00 97.25 101 ASP A N 1
ATOM 810 C CA . ASP A 1 101 ? 18.476 6.247 -2.936 1.00 97.25 101 ASP A CA 1
ATOM 811 C C . ASP A 1 101 ? 17.411 5.230 -2.489 1.00 97.25 101 ASP A C 1
ATOM 813 O O . ASP A 1 101 ? 16.445 5.584 -1.806 1.00 97.25 101 ASP A O 1
ATOM 817 N N . ILE A 1 102 ? 17.614 3.946 -2.807 1.00 96.50 102 ILE A N 1
ATOM 818 C CA . ILE A 1 102 ? 16.742 2.850 -2.355 1.00 96.50 102 ILE A CA 1
ATOM 819 C C . ILE A 1 102 ? 16.878 2.643 -0.842 1.00 96.50 102 ILE A C 1
ATOM 821 O O . ILE A 1 102 ? 15.865 2.538 -0.147 1.00 96.50 102 ILE A O 1
ATOM 825 N N . GLY A 1 103 ? 18.108 2.632 -0.315 1.00 96.19 103 GLY A N 1
ATOM 826 C CA . GLY A 1 103 ? 18.361 2.518 1.124 1.00 96.19 103 GLY A CA 1
ATOM 827 C C . GLY A 1 103 ? 17.729 3.666 1.920 1.00 96.19 103 GLY A C 1
ATOM 828 O O . GLY A 1 103 ? 17.073 3.436 2.941 1.00 96.19 103 GLY A O 1
ATOM 829 N N . ALA A 1 104 ? 17.829 4.893 1.404 1.00 97.81 104 ALA A N 1
ATOM 830 C CA . ALA A 1 104 ? 17.207 6.078 1.981 1.00 97.81 104 ALA A CA 1
ATOM 831 C C . ALA A 1 104 ? 15.680 5.930 2.080 1.00 97.81 104 ALA A C 1
ATOM 833 O O . ALA A 1 104 ? 15.107 6.203 3.140 1.00 97.81 104 ALA A O 1
ATOM 834 N N . LEU A 1 105 ? 15.015 5.437 1.024 1.00 97.81 105 LEU A N 1
ATOM 835 C CA . LEU A 1 105 ? 13.574 5.169 1.066 1.00 97.81 105 LEU A CA 1
ATOM 836 C C . LEU A 1 105 ? 13.226 4.108 2.119 1.00 97.81 105 LEU A C 1
ATOM 838 O O . LEU A 1 105 ? 12.325 4.344 2.923 1.00 97.81 105 LEU A O 1
ATOM 842 N N . LYS A 1 106 ? 13.954 2.983 2.168 1.00 95.94 106 LYS A N 1
ATOM 843 C CA . LYS A 1 106 ? 13.738 1.936 3.187 1.00 95.94 106 LYS A CA 1
ATOM 844 C C . LYS A 1 106 ? 13.861 2.492 4.604 1.00 95.94 106 LYS A C 1
ATOM 846 O O . LYS A 1 106 ? 13.041 2.185 5.471 1.00 95.94 106 LYS A O 1
ATOM 851 N N . SER A 1 107 ? 14.865 3.337 4.837 1.00 96.69 107 SER A N 1
ATOM 852 C CA . SER A 1 107 ? 15.081 3.997 6.126 1.00 96.69 107 SER A CA 1
ATOM 853 C C . SER A 1 107 ? 13.918 4.918 6.496 1.00 96.69 107 SER A C 1
ATOM 855 O O . SER A 1 107 ? 13.445 4.869 7.633 1.00 96.69 107 SER A O 1
ATOM 857 N N . LEU A 1 108 ? 13.395 5.696 5.541 1.00 97.69 108 LEU A N 1
ATOM 858 C CA . LEU A 1 108 ? 12.219 6.540 5.764 1.00 97.69 108 LEU A CA 1
ATOM 859 C C . LEU A 1 108 ? 10.965 5.712 6.070 1.00 97.69 108 LEU A C 1
ATOM 861 O O . LEU A 1 108 ? 10.239 6.028 7.013 1.00 97.69 108 LEU A O 1
ATOM 865 N N . GLN A 1 109 ? 10.720 4.635 5.321 1.00 96.88 109 GLN A N 1
ATOM 866 C CA . GLN A 1 109 ? 9.591 3.735 5.568 1.00 96.88 109 GLN A CA 1
ATOM 867 C C . GLN A 1 109 ? 9.670 3.131 6.974 1.00 96.88 109 GLN A C 1
ATOM 869 O O . GLN A 1 109 ? 8.702 3.189 7.733 1.00 96.88 109 GLN A O 1
ATOM 874 N N . LEU A 1 110 ? 10.841 2.627 7.370 1.00 96.25 110 LEU A N 1
ATOM 875 C CA . LEU A 1 110 ? 11.044 2.045 8.694 1.00 96.25 110 LEU A CA 1
ATOM 876 C C . LEU A 1 110 ? 10.916 3.080 9.820 1.00 96.25 110 LEU A C 1
ATOM 878 O O . LEU A 1 110 ? 10.353 2.772 10.874 1.00 96.25 110 LEU A O 1
ATOM 882 N N . PHE A 1 111 ? 11.401 4.304 9.599 1.00 97.38 111 PHE A N 1
ATOM 883 C CA . PHE A 1 111 ? 11.231 5.414 10.532 1.00 97.38 111 PHE A CA 1
ATOM 884 C C . PHE A 1 111 ? 9.747 5.722 10.759 1.00 97.38 111 PHE A C 1
ATOM 886 O O . PHE A 1 111 ? 9.291 5.739 11.902 1.00 97.38 111 PHE A O 1
ATOM 893 N N . ILE A 1 112 ? 8.972 5.874 9.681 1.00 97.50 112 ILE A N 1
ATOM 894 C CA . ILE A 1 112 ? 7.530 6.146 9.750 1.00 97.50 112 ILE A CA 1
ATOM 895 C C . ILE A 1 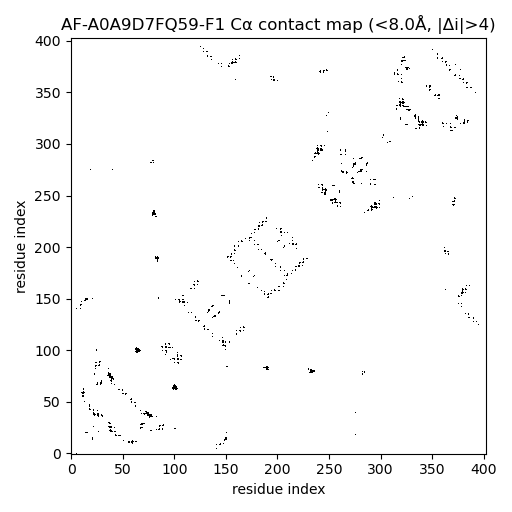112 ? 6.784 4.991 10.430 1.00 97.50 112 ILE A C 1
ATOM 897 O O . ILE A 1 112 ? 5.950 5.232 11.302 1.00 97.50 112 ILE A O 1
ATOM 901 N N . HIS A 1 113 ? 7.106 3.740 10.084 1.00 97.38 113 HIS A N 1
ATOM 902 C CA . HIS A 1 113 ? 6.516 2.546 10.698 1.00 97.38 113 HIS A CA 1
ATOM 903 C C . HIS A 1 113 ? 6.739 2.540 12.206 1.00 97.38 113 HIS A C 1
ATOM 905 O O . HIS A 1 113 ? 5.796 2.385 12.980 1.00 97.38 113 HIS A O 1
ATOM 911 N N . THR A 1 114 ? 7.988 2.759 12.619 1.00 97.69 114 THR A N 1
ATOM 912 C CA . THR A 1 114 ? 8.389 2.787 14.028 1.00 97.69 114 THR A CA 1
ATOM 913 C C . THR A 1 114 ? 7.678 3.908 14.774 1.00 97.69 114 THR A C 1
ATOM 915 O O . THR A 1 114 ? 7.137 3.672 15.852 1.00 97.69 114 THR A O 1
ATOM 918 N N . PHE A 1 115 ? 7.624 5.105 14.185 1.00 98.12 115 PHE A N 1
ATOM 919 C CA . PHE A 1 115 ? 6.947 6.259 14.764 1.00 98.12 115 PHE A CA 1
ATOM 920 C C . PHE A 1 115 ? 5.456 5.983 15.008 1.00 98.12 115 PHE A C 1
ATOM 922 O O . PHE A 1 115 ? 4.986 6.095 16.140 1.00 98.12 115 PHE A O 1
ATOM 929 N N . PHE A 1 116 ? 4.712 5.550 13.985 1.00 98.31 116 PHE A N 1
ATOM 930 C CA . PHE A 1 116 ? 3.279 5.279 14.130 1.00 98.31 116 PHE A CA 1
ATOM 931 C C . PHE A 1 116 ? 2.987 4.083 15.040 1.00 98.31 116 PHE A C 1
ATOM 933 O O . PHE A 1 116 ? 2.078 4.157 15.870 1.00 98.31 116 PHE A O 1
ATOM 940 N N . CYS A 1 117 ? 3.764 3.000 14.942 1.00 98.25 117 CYS A N 1
ATOM 941 C CA . CYS A 1 117 ? 3.608 1.855 15.837 1.00 98.25 117 CYS A CA 1
ATOM 942 C C . CYS A 1 117 ? 3.863 2.242 17.294 1.00 98.25 117 CYS A C 1
ATOM 944 O O . CYS A 1 117 ? 3.123 1.806 18.173 1.00 98.25 117 CYS A O 1
ATOM 946 N N . PHE A 1 118 ? 4.859 3.090 17.558 1.00 98.25 118 PHE A N 1
ATOM 947 C CA . PHE A 1 118 ? 5.120 3.597 18.900 1.00 98.25 118 PHE A CA 1
ATOM 948 C C . PHE A 1 118 ? 3.951 4.441 19.425 1.00 98.25 118 PHE A C 1
ATOM 950 O O . PHE A 1 118 ? 3.495 4.216 20.545 1.00 98.25 118 PHE A O 1
ATOM 957 N N . LEU A 1 119 ? 3.391 5.345 18.612 1.00 98.00 119 LEU A N 1
ATOM 958 C CA . LEU A 1 119 ? 2.208 6.124 19.001 1.00 98.00 119 LEU A CA 1
ATOM 959 C C . LEU A 1 119 ? 0.998 5.233 19.324 1.00 98.00 119 LEU A C 1
ATOM 961 O O . LEU A 1 119 ? 0.322 5.452 20.332 1.00 98.00 119 LEU A O 1
ATOM 965 N N . ILE A 1 120 ? 0.732 4.209 18.509 1.00 98.19 120 ILE A N 1
ATOM 966 C CA . ILE A 1 120 ? -0.362 3.253 18.750 1.00 98.19 120 ILE A CA 1
ATOM 967 C C . ILE A 1 120 ? -0.110 2.459 20.033 1.00 98.19 120 ILE A C 1
ATOM 969 O O . ILE A 1 120 ? -1.008 2.333 20.867 1.00 98.19 120 ILE A O 1
ATOM 973 N N . LEU A 1 121 ? 1.119 1.976 20.229 1.00 97.50 121 LEU A N 1
ATOM 974 C CA . LEU A 1 121 ? 1.522 1.252 21.430 1.00 97.50 121 LEU A CA 1
ATOM 975 C C . LEU A 1 121 ? 1.263 2.088 22.694 1.00 97.50 121 LEU A C 1
ATOM 977 O O . LEU A 1 121 ? 0.642 1.605 23.640 1.00 97.50 121 LEU A O 1
ATOM 981 N N . MET A 1 122 ? 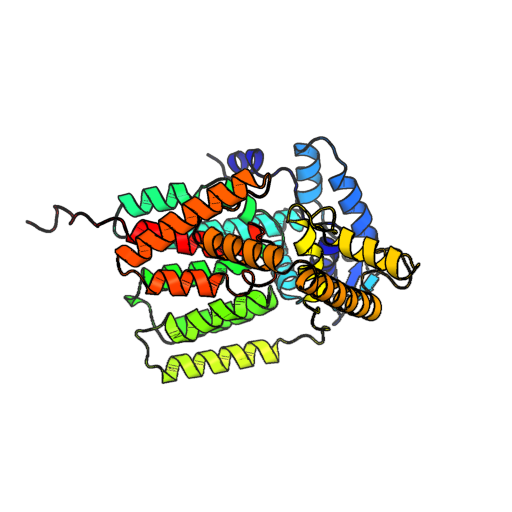1.659 3.363 22.687 1.00 97.00 122 MET A N 1
ATOM 982 C CA . MET A 1 122 ? 1.435 4.286 23.806 1.00 97.00 122 MET A CA 1
ATOM 983 C C . MET A 1 122 ? -0.044 4.637 24.020 1.00 97.00 122 MET A C 1
ATOM 985 O O . MET A 1 122 ? -0.432 5.014 25.123 1.00 97.00 122 MET A O 1
ATOM 989 N N . SER A 1 123 ? -0.879 4.482 22.991 1.00 96.62 123 SER A N 1
ATOM 990 C CA . SER A 1 123 ? -2.312 4.790 23.051 1.00 96.62 123 SER A CA 1
ATOM 991 C C . SER A 1 123 ? -3.154 3.675 23.688 1.00 96.62 123 SER A C 1
ATOM 993 O O . SER A 1 123 ? -4.270 3.926 24.147 1.00 96.62 123 SER A O 1
ATOM 995 N N . PHE A 1 124 ? -2.653 2.437 23.755 1.00 95.56 124 PHE A N 1
ATOM 996 C CA . PHE A 1 124 ? -3.357 1.353 24.443 1.00 95.56 124 PHE A CA 1
ATOM 997 C C . PHE A 1 124 ? -3.327 1.530 25.967 1.00 95.56 124 PHE A C 1
ATOM 999 O O . PHE A 1 124 ? -2.267 1.633 26.578 1.00 95.56 124 PHE A O 1
ATOM 1006 N N . LYS A 1 125 ? -4.496 1.445 26.614 1.00 91.62 125 LYS A N 1
ATOM 1007 C CA . LYS A 1 125 ? -4.618 1.519 28.085 1.00 91.62 125 LYS A CA 1
ATOM 1008 C C . LYS A 1 125 ? -4.126 0.260 28.809 1.00 91.62 125 LYS A C 1
ATOM 1010 O O . LYS A 1 125 ? -3.716 0.315 29.972 1.00 91.62 125 LYS A O 1
ATOM 1015 N N . SER A 1 126 ? -4.189 -0.893 28.145 1.00 93.81 126 SER A N 1
ATOM 1016 C CA . SER A 1 126 ? -3.860 -2.199 28.723 1.00 93.81 126 SER A CA 1
ATOM 1017 C C . SER A 1 126 ? -2.465 -2.662 28.310 1.00 93.81 126 SER A C 1
ATOM 1019 O O . SER A 1 126 ? -2.202 -2.841 27.121 1.00 93.81 126 SER A O 1
ATOM 1021 N N . ARG A 1 127 ? -1.605 -2.976 29.291 1.00 94.31 127 ARG A N 1
ATOM 1022 C CA . ARG A 1 127 ? -0.265 -3.550 29.052 1.00 94.31 127 ARG A CA 1
ATOM 1023 C C . ARG A 1 127 ? -0.326 -4.850 28.247 1.00 94.31 127 ARG A C 1
ATOM 1025 O O . ARG A 1 127 ? 0.549 -5.115 27.431 1.00 94.31 127 ARG A O 1
ATOM 1032 N N . LYS A 1 128 ? -1.391 -5.640 28.421 1.00 95.44 128 LYS A N 1
ATOM 1033 C CA . LYS A 1 128 ? -1.622 -6.850 27.621 1.00 95.44 128 LYS A CA 1
ATOM 1034 C C . LYS A 1 128 ? -1.817 -6.508 26.141 1.00 95.44 128 LYS A C 1
ATOM 1036 O O . LYS A 1 128 ? -1.173 -7.124 25.299 1.00 95.44 128 LYS A O 1
ATOM 1041 N N . LYS A 1 129 ? -2.668 -5.523 25.825 1.00 95.94 129 LYS A N 1
ATOM 1042 C CA . LYS A 1 129 ? -2.890 -5.070 24.439 1.00 95.94 129 LYS A CA 1
ATOM 1043 C C . LYS A 1 129 ? -1.608 -4.484 23.839 1.00 95.94 129 LYS A C 1
ATOM 1045 O O . LYS A 1 129 ? -1.309 -4.775 22.691 1.00 95.94 129 LYS A O 1
ATOM 1050 N N . GLN A 1 130 ? -0.816 -3.755 24.630 1.00 96.88 130 GLN A N 1
ATOM 1051 C CA . GLN A 1 130 ? 0.493 -3.244 24.208 1.00 96.88 130 GLN A CA 1
ATOM 1052 C C . GLN A 1 130 ? 1.452 -4.369 23.805 1.00 96.88 130 GLN A C 1
ATOM 1054 O O . GLN A 1 130 ? 1.976 -4.358 22.696 1.00 96.88 130 GLN A O 1
ATOM 1059 N N . ILE A 1 131 ? 1.646 -5.365 24.677 1.00 96.88 131 ILE A N 1
ATOM 1060 C CA . ILE A 1 131 ? 2.529 -6.509 24.396 1.00 96.88 131 ILE A CA 1
ATOM 1061 C C . ILE A 1 131 ? 2.046 -7.263 23.154 1.00 96.88 131 ILE A C 1
ATOM 1063 O O . ILE A 1 131 ? 2.843 -7.577 22.276 1.00 96.88 131 ILE A O 1
ATOM 1067 N N . LEU A 1 132 ? 0.741 -7.521 23.048 1.00 96.25 132 LEU A N 1
ATOM 1068 C CA . LEU A 1 132 ? 0.192 -8.221 21.891 1.00 96.25 132 LEU A CA 1
ATOM 1069 C C . LEU A 1 132 ? 0.335 -7.405 20.601 1.00 96.25 132 LEU A C 1
ATOM 1071 O O . LEU A 1 132 ? 0.733 -7.971 19.594 1.00 96.25 132 LEU A O 1
ATOM 1075 N N . PHE A 1 133 ? 0.086 -6.093 20.615 1.00 97.12 133 PHE A N 1
ATOM 1076 C CA . PHE A 1 133 ? 0.320 -5.233 19.450 1.00 97.12 133 PHE A CA 1
ATOM 1077 C C . PHE A 1 133 ? 1.794 -5.226 19.033 1.00 97.12 133 PHE A C 1
ATOM 1079 O O . PHE A 1 133 ? 2.111 -5.322 17.846 1.00 97.12 133 PHE A O 1
ATOM 1086 N N . PHE A 1 134 ? 2.695 -5.155 20.015 1.00 97.38 134 PHE A N 1
ATOM 1087 C CA . PHE A 1 134 ? 4.130 -5.196 19.779 1.00 97.38 134 PHE A CA 1
ATOM 1088 C C . PHE A 1 134 ? 4.534 -6.482 19.045 1.00 97.38 134 PHE A C 1
ATOM 1090 O O . PHE A 1 134 ? 5.183 -6.411 18.005 1.00 97.38 134 PHE A O 1
ATOM 1097 N N . LEU A 1 135 ? 4.086 -7.641 19.540 1.00 95.62 135 LEU A N 1
ATOM 1098 C CA . LEU A 1 135 ? 4.416 -8.951 18.970 1.00 95.62 135 LEU A CA 1
ATOM 1099 C C . LEU A 1 135 ? 3.711 -9.227 17.635 1.00 95.62 135 LEU A C 1
ATOM 1101 O O . LEU A 1 135 ? 4.343 -9.704 16.697 1.00 95.62 135 LEU A O 1
ATOM 1105 N N . LEU A 1 136 ? 2.408 -8.947 17.549 1.00 93.38 136 LEU A N 1
ATOM 1106 C CA . LEU A 1 136 ? 1.587 -9.310 16.392 1.00 93.38 136 LEU A CA 1
ATOM 1107 C C . LEU A 1 136 ? 1.801 -8.377 15.199 1.00 93.38 136 LEU A C 1
ATOM 1109 O O . LEU A 1 136 ? 1.667 -8.831 14.065 1.00 93.38 136 LEU A O 1
ATOM 1113 N N . TYR A 1 137 ? 2.146 -7.106 15.434 1.00 94.56 137 TYR A N 1
ATOM 1114 C CA . TYR A 1 137 ? 2.278 -6.112 14.367 1.00 94.56 137 TYR A CA 1
ATOM 1115 C C . TYR A 1 137 ? 3.626 -5.389 14.365 1.00 94.56 137 TYR A C 1
ATOM 1117 O O . TYR A 1 137 ? 4.329 -5.436 13.361 1.00 94.56 137 TYR A O 1
ATOM 1125 N N . PHE A 1 138 ? 4.015 -4.735 15.468 1.00 95.69 138 PHE A N 1
ATOM 1126 C CA . PHE A 1 138 ? 5.156 -3.806 15.458 1.00 95.69 138 PHE A CA 1
ATOM 1127 C C . PHE A 1 138 ? 6.462 -4.499 15.035 1.00 95.69 138 PHE A C 1
ATOM 1129 O O . PHE A 1 138 ? 7.083 -4.077 14.059 1.00 95.69 138 PHE A O 1
ATOM 1136 N N . ILE A 1 139 ? 6.860 -5.569 15.727 1.00 94.31 139 ILE A N 1
ATOM 1137 C CA . ILE A 1 139 ? 8.107 -6.299 15.438 1.00 94.31 139 ILE A CA 1
ATOM 1138 C C . ILE A 1 139 ? 7.897 -7.565 14.604 1.00 94.31 139 ILE A C 1
ATOM 1140 O O . ILE A 1 139 ? 8.834 -8.342 14.431 1.00 94.31 139 ILE A O 1
ATOM 1144 N N . ASN A 1 140 ? 6.683 -7.794 14.099 1.00 90.38 140 ASN A N 1
ATOM 1145 C CA . ASN A 1 140 ? 6.372 -8.987 13.322 1.00 90.38 140 ASN A CA 1
ATOM 1146 C C . ASN A 1 140 ? 7.232 -9.013 12.037 1.00 90.38 140 ASN A C 1
ATOM 1148 O O . ASN A 1 140 ? 7.106 -8.102 11.214 1.00 90.38 140 ASN A O 1
ATOM 1152 N N . PRO A 1 141 ? 8.079 -10.038 11.815 1.00 87.94 141 PRO A N 1
ATOM 1153 C CA . PRO A 1 141 ? 8.968 -10.089 10.653 1.00 87.94 141 PRO A CA 1
ATOM 1154 C C . PRO A 1 141 ? 8.245 -9.996 9.305 1.00 87.94 141 PRO A C 1
ATOM 1156 O O . PRO A 1 141 ? 8.784 -9.401 8.375 1.00 87.94 141 PRO A O 1
ATOM 1159 N N . ALA A 1 142 ? 7.023 -10.527 9.194 1.00 85.56 142 ALA A N 1
ATOM 1160 C CA . ALA A 1 142 ? 6.226 -10.423 7.972 1.00 85.56 142 ALA A CA 1
ATOM 1161 C C . ALA A 1 142 ? 5.784 -8.976 7.705 1.00 85.56 142 ALA A C 1
ATOM 1163 O O . ALA A 1 142 ? 5.809 -8.519 6.566 1.00 85.56 142 ALA A O 1
ATOM 1164 N N . ILE A 1 143 ? 5.444 -8.232 8.758 1.00 89.88 143 ILE A N 1
ATOM 1165 C CA . ILE A 1 143 ? 5.115 -6.807 8.665 1.00 89.88 143 ILE A CA 1
ATOM 1166 C C . ILE A 1 143 ? 6.359 -5.995 8.311 1.00 89.88 143 ILE A C 1
ATOM 1168 O O . ILE A 1 143 ? 6.319 -5.181 7.394 1.00 89.88 143 ILE A O 1
ATOM 1172 N N . ILE A 1 144 ? 7.491 -6.267 8.966 1.00 90.81 144 ILE A N 1
ATOM 1173 C CA . ILE A 1 144 ? 8.758 -5.592 8.662 1.00 90.81 144 ILE A CA 1
ATOM 1174 C C . ILE A 1 144 ? 9.198 -5.857 7.216 1.00 90.81 144 ILE A C 1
ATOM 1176 O O . ILE A 1 144 ? 9.653 -4.927 6.556 1.00 90.81 144 ILE A O 1
ATOM 1180 N N . TYR A 1 145 ? 8.998 -7.073 6.695 1.00 87.12 145 TYR A N 1
ATOM 1181 C CA . TYR A 1 145 ? 9.252 -7.408 5.289 1.00 87.12 145 TYR A CA 1
ATOM 1182 C C . TYR A 1 145 ? 8.469 -6.511 4.325 1.00 87.12 145 TYR A C 1
ATOM 1184 O O . TYR A 1 145 ? 9.024 -6.031 3.339 1.00 87.12 145 TYR A O 1
ATOM 1192 N N . LEU A 1 146 ? 7.188 -6.260 4.616 1.00 87.94 146 LEU A N 1
ATOM 1193 C CA . LEU A 1 146 ? 6.350 -5.365 3.814 1.00 87.94 146 LEU A CA 1
ATOM 1194 C C . LEU A 1 146 ? 6.757 -3.897 3.992 1.00 87.94 146 LEU A C 1
ATOM 1196 O O . LEU A 1 146 ? 6.749 -3.142 3.022 1.00 87.94 146 LEU A O 1
ATOM 1200 N N . THR A 1 147 ? 7.148 -3.503 5.207 1.00 91.94 147 THR A N 1
ATOM 1201 C CA . THR A 1 147 ? 7.599 -2.141 5.522 1.00 91.94 147 THR A CA 1
ATOM 1202 C C . THR A 1 147 ? 8.841 -1.741 4.741 1.00 91.94 147 THR A C 1
ATOM 1204 O O . THR A 1 147 ? 8.903 -0.625 4.241 1.00 91.94 147 THR A O 1
ATOM 1207 N N . ILE A 1 148 ? 9.820 -2.638 4.624 1.00 91.06 148 ILE A N 1
ATOM 1208 C CA . ILE A 1 148 ? 11.102 -2.347 3.965 1.00 91.06 148 ILE A CA 1
ATOM 1209 C C . ILE A 1 148 ? 11.081 -2.613 2.456 1.00 91.06 148 ILE A C 1
ATOM 1211 O O . ILE A 1 148 ? 12.128 -2.539 1.814 1.00 91.06 148 ILE A O 1
ATOM 1215 N N . PHE A 1 149 ? 9.922 -2.948 1.881 1.00 91.31 149 PHE A N 1
ATOM 1216 C CA . PHE A 1 149 ? 9.776 -3.067 0.435 1.00 91.31 149 PHE A CA 1
ATOM 1217 C C . PHE A 1 149 ? 9.767 -1.655 -0.184 1.00 91.31 149 PHE A C 1
ATOM 1219 O O . PHE A 1 149 ? 8.802 -0.906 0.024 1.00 91.31 149 PHE A O 1
ATOM 1226 N N . PRO A 1 150 ? 10.809 -1.257 -0.941 1.00 93.19 150 PRO A N 1
ATOM 1227 C CA . PRO A 1 150 ? 11.055 0.141 -1.296 1.00 93.19 150 PRO A CA 1
ATOM 1228 C C . PRO A 1 150 ? 10.211 0.581 -2.497 1.00 93.19 150 PRO A C 1
ATOM 1230 O O . PRO A 1 150 ? 10.718 0.845 -3.584 1.00 93.19 150 PRO A O 1
ATOM 1233 N N . PHE A 1 151 ? 8.893 0.622 -2.314 1.00 92.81 151 PHE A N 1
ATOM 1234 C CA . PHE A 1 151 ? 7.943 0.949 -3.368 1.00 92.81 151 PHE A CA 1
ATOM 1235 C C . PHE A 1 151 ? 6.696 1.653 -2.820 1.00 92.81 151 PHE A C 1
ATOM 1237 O O . PHE A 1 151 ? 6.496 1.740 -1.603 1.00 92.81 151 PHE A O 1
ATOM 1244 N N . TYR A 1 152 ? 5.817 2.139 -3.705 1.00 90.81 152 TYR A N 1
ATOM 1245 C CA . TYR A 1 152 ? 4.631 2.908 -3.298 1.00 90.81 152 TYR A CA 1
ATOM 1246 C C . TYR A 1 152 ? 3.635 2.110 -2.442 1.00 90.81 152 TYR A C 1
ATOM 1248 O O . TYR A 1 152 ? 2.746 2.688 -1.819 1.00 90.81 152 TYR A O 1
ATOM 1256 N N . TYR A 1 153 ? 3.767 0.783 -2.368 1.00 88.88 153 TYR A N 1
ATOM 1257 C CA . TYR A 1 153 ? 2.808 -0.039 -1.648 1.00 88.88 153 TYR A CA 1
ATOM 1258 C C . TYR A 1 153 ? 2.772 0.208 -0.139 1.00 88.88 153 TYR A C 1
ATOM 1260 O O . TYR A 1 153 ? 1.680 0.229 0.429 1.00 88.88 153 TYR A O 1
ATOM 1268 N N . TYR A 1 154 ? 3.926 0.445 0.490 1.00 92.31 154 TYR A N 1
ATOM 1269 C CA . TYR A 1 154 ? 4.018 0.731 1.923 1.00 92.31 154 TYR A CA 1
ATOM 1270 C C . TYR A 1 154 ? 3.072 1.864 2.342 1.00 92.31 154 TYR A C 1
ATOM 1272 O O . TYR A 1 154 ? 2.332 1.741 3.310 1.00 92.31 154 TYR A O 1
ATOM 1280 N N . TRP A 1 155 ? 3.036 2.941 1.559 1.00 93.50 155 TRP A N 1
ATOM 1281 C CA . TRP A 1 155 ? 2.381 4.207 1.895 1.00 93.50 155 TRP A CA 1
ATOM 1282 C C . TRP A 1 155 ? 0.862 4.122 2.058 1.00 93.50 155 TRP A C 1
ATOM 1284 O O . TRP A 1 155 ? 0.253 4.994 2.670 1.00 93.50 155 TRP A O 1
ATOM 1294 N N . GLN A 1 156 ? 0.237 3.041 1.598 1.00 90.31 156 GLN A N 1
ATOM 1295 C CA . GLN A 1 156 ? -1.188 2.801 1.831 1.00 90.31 156 GLN A CA 1
ATOM 1296 C C . GLN A 1 156 ? -1.528 2.539 3.302 1.00 90.31 156 GLN A C 1
ATOM 1298 O O . GLN A 1 156 ? -2.660 2.771 3.725 1.00 90.31 156 GLN A O 1
ATOM 1303 N N . VAL A 1 157 ? -0.562 2.068 4.097 1.00 94.06 157 VAL A N 1
ATOM 1304 C CA . VAL A 1 157 ? -0.764 1.786 5.526 1.00 94.06 157 VAL A CA 1
ATOM 1305 C C . VAL A 1 157 ? -1.051 3.058 6.329 1.00 94.06 157 VAL A C 1
ATOM 1307 O O . VAL A 1 157 ? -1.659 2.988 7.394 1.00 94.06 157 VAL A O 1
ATOM 1310 N N . ILE A 1 158 ? -0.658 4.234 5.822 1.00 96.44 158 ILE A N 1
ATOM 1311 C CA . ILE A 1 158 ? -0.756 5.513 6.540 1.00 96.44 158 ILE A CA 1
ATOM 1312 C C . ILE A 1 158 ? -2.200 5.818 6.949 1.00 96.44 158 ILE A C 1
ATOM 1314 O O . ILE A 1 158 ? -2.443 6.176 8.101 1.00 96.44 158 ILE A O 1
ATOM 1318 N N . GLY A 1 159 ? -3.174 5.589 6.061 1.00 96.44 159 GLY A N 1
ATOM 1319 C CA . GLY A 1 159 ? -4.591 5.745 6.408 1.00 96.44 159 GLY A CA 1
ATOM 1320 C C . GLY A 1 159 ? -5.016 4.819 7.552 1.00 96.44 159 GLY A C 1
ATOM 1321 O O . GLY A 1 159 ? -5.724 5.232 8.467 1.00 96.44 159 GLY A O 1
ATOM 1322 N N . SER A 1 160 ? -4.506 3.587 7.567 1.00 96.62 160 SER A N 1
ATOM 1323 C CA . SER A 1 160 ? -4.790 2.619 8.632 1.00 96.62 160 SER A CA 1
ATOM 1324 C C . SER A 1 160 ? -4.171 3.045 9.969 1.00 96.62 160 SER A C 1
ATOM 1326 O O . SER A 1 160 ? -4.839 2.953 11.000 1.00 96.62 160 SER A O 1
ATOM 1328 N N . TYR A 1 161 ? -2.943 3.584 9.966 1.00 97.94 161 TYR A N 1
ATOM 1329 C CA . TYR A 1 161 ? -2.315 4.150 11.168 1.00 97.94 161 TYR A CA 1
ATOM 1330 C C . TYR A 1 161 ? -3.140 5.288 11.763 1.00 97.94 161 TYR A C 1
ATOM 1332 O O . TYR A 1 161 ? -3.441 5.284 12.958 1.00 97.94 161 TYR A O 1
ATOM 1340 N N . ILE A 1 162 ? -3.534 6.241 10.918 1.00 97.88 162 ILE A N 1
ATOM 1341 C CA . ILE A 1 162 ? -4.343 7.392 11.317 1.00 97.88 162 ILE A CA 1
ATOM 1342 C C . ILE A 1 162 ? -5.676 6.926 11.904 1.00 97.88 162 ILE A C 1
ATOM 1344 O O . ILE A 1 162 ? -6.060 7.370 12.985 1.00 97.88 162 ILE A O 1
ATOM 1348 N N . LEU A 1 163 ? -6.360 5.995 11.234 1.00 97.69 163 LEU A N 1
ATOM 1349 C CA . LEU A 1 163 ? -7.645 5.487 11.697 1.00 97.69 163 LEU A CA 1
ATOM 1350 C C . LEU A 1 163 ? -7.538 4.821 13.074 1.00 97.69 163 LEU A C 1
ATOM 1352 O O . LEU A 1 163 ? -8.322 5.141 13.966 1.00 97.69 163 LEU A O 1
ATOM 1356 N N . VAL A 1 164 ? -6.553 3.940 13.280 1.00 97.81 164 VAL A N 1
ATOM 1357 C CA . VAL A 1 164 ? -6.345 3.285 14.583 1.00 97.81 164 VAL A CA 1
ATOM 1358 C C . VAL A 1 164 ? -6.046 4.314 15.677 1.00 97.81 164 VAL A C 1
ATOM 1360 O O . VAL A 1 164 ? -6.619 4.231 16.764 1.00 97.81 164 VAL A O 1
ATOM 1363 N N . LEU A 1 165 ? -5.223 5.328 15.397 1.00 97.94 165 LEU A N 1
ATOM 1364 C CA . LEU A 1 165 ? -4.937 6.401 16.355 1.00 97.94 165 LEU A CA 1
ATOM 1365 C C . LEU A 1 165 ? -6.180 7.228 16.712 1.00 97.94 165 LEU A C 1
ATOM 1367 O O . LEU A 1 165 ? -6.369 7.545 17.888 1.00 97.94 165 LEU A O 1
ATOM 1371 N N . ILE A 1 166 ? -7.037 7.540 15.734 1.00 97.00 166 ILE A N 1
ATOM 1372 C CA . ILE A 1 166 ? -8.312 8.244 15.950 1.00 97.00 166 ILE A CA 1
ATOM 1373 C C . ILE A 1 166 ? -9.253 7.412 16.831 1.00 97.00 166 ILE A C 1
ATOM 1375 O O . ILE A 1 166 ? -9.893 7.962 17.733 1.00 97.00 166 ILE A O 1
ATOM 1379 N N . LEU A 1 167 ? -9.334 6.099 16.586 1.00 96.38 167 LEU A N 1
ATOM 1380 C CA . LEU A 1 167 ? -10.183 5.178 17.348 1.00 96.38 167 LEU A CA 1
ATOM 1381 C C . LEU A 1 167 ? -9.688 4.997 18.788 1.00 96.38 167 LEU A C 1
ATOM 1383 O O . LEU A 1 167 ? -10.500 4.981 19.711 1.00 96.38 167 LEU A O 1
ATOM 1387 N N . LEU A 1 168 ? -8.371 4.913 18.992 1.00 96.62 168 LEU A N 1
ATOM 1388 C CA . LEU A 1 168 ? -7.763 4.808 20.321 1.00 96.62 168 LEU A CA 1
ATOM 1389 C C . LEU A 1 168 ? -7.828 6.119 21.114 1.00 96.62 168 LEU A C 1
ATOM 1391 O O . LEU A 1 168 ? -7.935 6.092 22.341 1.00 96.62 168 LEU A O 1
ATOM 1395 N N . ASN A 1 169 ? -7.791 7.268 20.434 1.00 96.06 169 ASN A N 1
ATOM 1396 C CA . ASN A 1 169 ? -7.704 8.572 21.084 1.00 96.06 169 ASN A CA 1
ATOM 1397 C C . ASN A 1 169 ? -8.827 9.535 20.674 1.00 96.06 169 ASN A C 1
ATOM 1399 O O . ASN A 1 169 ? -8.569 10.641 20.183 1.00 96.06 169 ASN A O 1
ATOM 1403 N N . PRO A 1 170 ? -10.094 9.208 20.971 1.00 93.88 170 PRO A N 1
ATOM 1404 C CA . PRO A 1 170 ? -11.227 10.022 20.546 1.00 93.88 170 PRO A CA 1
ATOM 1405 C C . PRO A 1 170 ? -11.277 11.406 21.215 1.00 93.88 170 PRO A C 1
ATOM 1407 O O . PRO A 1 170 ? -12.128 12.219 20.873 1.00 93.88 170 PRO A O 1
ATOM 1410 N N . LYS A 1 171 ? -10.422 11.697 22.204 1.00 93.31 171 LYS A N 1
ATOM 1411 C CA . LYS A 1 171 ? -10.304 13.027 22.830 1.00 93.31 171 LYS A CA 1
ATOM 1412 C C . LYS A 1 171 ? -9.530 14.041 21.978 1.00 93.31 171 LYS A C 1
ATOM 1414 O O . LYS A 1 171 ? -9.712 15.232 22.178 1.00 93.31 171 LYS A O 1
ATOM 1419 N N . TYR A 1 172 ? -8.705 13.588 21.032 1.00 93.25 172 TYR A N 1
ATOM 1420 C CA . TYR A 1 172 ? -7.906 14.470 20.171 1.00 93.25 172 TYR A CA 1
ATOM 1421 C C . TYR A 1 172 ? -8.599 14.816 18.844 1.00 93.25 172 TYR A C 1
ATOM 1423 O O . TYR A 1 172 ? -7.999 15.459 17.989 1.00 93.25 172 TYR A O 1
ATOM 1431 N N . GLN A 1 173 ? -9.863 14.419 18.659 1.00 96.19 173 GLN A N 1
ATOM 1432 C CA . GLN A 1 173 ? -10.635 14.767 17.466 1.00 96.19 173 GLN A CA 1
ATOM 1433 C C . GLN A 1 173 ? -11.007 16.257 17.481 1.00 96.19 173 GLN A C 1
ATOM 1435 O O . GLN A 1 173 ? -11.944 16.678 18.154 1.00 96.19 173 GLN A O 1
ATOM 1440 N N . SER A 1 174 ? -10.268 17.051 16.712 1.00 97.38 174 SER A N 1
ATOM 1441 C CA . SER A 1 174 ? -10.461 18.491 16.522 1.00 97.38 174 SER A CA 1
ATOM 1442 C C . SER A 1 174 ? -10.506 18.853 15.034 1.00 97.38 174 SER A C 1
ATOM 1444 O O . SER A 1 174 ? -10.090 18.072 14.174 1.00 97.38 174 SER A O 1
ATOM 1446 N N . VAL A 1 175 ? -10.983 20.060 14.715 1.00 97.69 175 VAL A N 1
ATOM 1447 C CA . VAL A 1 175 ? -11.009 20.564 13.329 1.00 97.69 175 VAL A CA 1
ATOM 1448 C C . VAL A 1 175 ? -9.600 20.648 12.746 1.00 97.69 175 VAL A C 1
ATOM 1450 O O . VAL A 1 175 ? -9.389 20.226 11.615 1.00 97.69 175 VAL A O 1
ATOM 1453 N N . LEU A 1 176 ? -8.624 21.103 13.537 1.00 97.25 176 LEU A N 1
ATOM 1454 C CA . LEU A 1 176 ? -7.226 21.158 13.113 1.00 97.25 176 LEU A CA 1
ATOM 1455 C C . LEU A 1 176 ? -6.701 19.764 12.747 1.00 97.25 176 LEU A C 1
ATOM 1457 O O . LEU A 1 176 ? -6.165 19.573 11.661 1.00 97.25 176 LEU A O 1
ATOM 1461 N N . THR A 1 177 ? -6.912 18.766 13.611 1.00 97.44 177 THR A N 1
ATOM 1462 C CA . THR A 1 177 ? -6.476 17.387 13.326 1.00 97.44 177 THR A CA 1
ATOM 1463 C C . THR A 1 177 ? -7.185 16.777 12.116 1.00 97.44 177 THR A C 1
ATOM 1465 O O . THR A 1 177 ? -6.564 16.013 11.381 1.00 97.44 177 THR A O 1
ATOM 1468 N N . LEU A 1 178 ? -8.455 17.129 11.879 1.00 98.31 178 LEU A N 1
ATOM 1469 C CA . LEU A 1 178 ? -9.206 16.712 10.693 1.00 98.31 178 LEU A CA 1
ATOM 1470 C C . LEU A 1 178 ? -8.603 17.316 9.417 1.00 98.31 178 LEU A C 1
ATOM 1472 O O . LEU A 1 178 ? -8.397 16.588 8.449 1.00 98.31 178 LEU A O 1
ATOM 1476 N N . LEU A 1 179 ? -8.279 18.613 9.418 1.00 97.94 179 LEU A N 1
ATOM 1477 C CA . LEU A 1 179 ? -7.664 19.292 8.272 1.00 97.94 179 LEU A CA 1
ATOM 1478 C C . LEU A 1 179 ? -6.252 18.765 7.982 1.00 97.94 179 LEU A C 1
ATOM 1480 O O . LEU A 1 179 ? -5.945 18.445 6.839 1.00 97.94 179 LEU A O 1
ATOM 1484 N N . LEU A 1 180 ? -5.417 18.583 9.010 1.00 97.44 180 LEU A N 1
ATOM 1485 C CA . LEU A 1 180 ? -4.082 17.993 8.841 1.00 97.44 180 LEU A CA 1
ATOM 1486 C C . LEU A 1 180 ? -4.159 16.560 8.298 1.00 97.44 180 LEU A C 1
ATOM 1488 O O . LEU A 1 180 ? -3.418 16.200 7.387 1.00 97.44 180 LEU A O 1
ATOM 1492 N N . THR A 1 181 ? -5.095 15.757 8.816 1.00 97.88 181 THR A N 1
ATOM 1493 C CA . THR A 1 181 ? -5.353 14.401 8.310 1.00 97.88 181 THR A CA 1
ATOM 1494 C C . THR A 1 181 ? -5.803 14.433 6.854 1.00 97.88 181 THR A C 1
ATOM 1496 O O . THR A 1 181 ? -5.322 13.649 6.046 1.00 97.88 181 THR A O 1
ATOM 1499 N N . THR A 1 182 ? -6.693 15.359 6.509 1.00 97.88 182 THR A N 1
ATOM 1500 C CA . THR A 1 182 ? -7.213 15.547 5.152 1.00 97.88 182 THR A CA 1
ATOM 1501 C C . THR A 1 182 ? -6.095 15.832 4.152 1.00 97.88 182 THR A C 1
ATOM 1503 O O . THR A 1 182 ? -5.997 15.141 3.140 1.00 97.88 182 THR A O 1
ATOM 1506 N N . LEU A 1 183 ? -5.218 16.792 4.459 1.00 96.75 183 LEU A N 1
ATOM 1507 C CA . LEU A 1 183 ? -4.091 17.145 3.593 1.00 96.75 183 LEU A CA 1
ATOM 1508 C C . LEU A 1 183 ? -3.097 15.986 3.460 1.00 96.75 183 LEU A C 1
ATOM 1510 O O . LEU A 1 183 ? -2.652 15.677 2.359 1.00 96.75 183 LEU A O 1
ATOM 1514 N N . LEU A 1 184 ? -2.794 15.293 4.562 1.00 96.50 184 LEU A N 1
ATOM 1515 C CA . LEU A 1 184 ? -1.919 14.123 4.525 1.00 96.50 184 LEU A CA 1
ATOM 1516 C C . LEU A 1 184 ? -2.505 13.002 3.655 1.00 96.50 184 LEU A C 1
ATOM 1518 O O . LEU A 1 184 ? -1.790 12.427 2.840 1.00 96.50 184 LEU A O 1
ATOM 1522 N N . LEU A 1 185 ? -3.799 12.702 3.793 1.00 96.75 185 LEU A N 1
ATOM 1523 C CA . LEU A 1 185 ? -4.473 11.693 2.973 1.00 96.75 185 LEU A CA 1
ATOM 1524 C C . LEU A 1 185 ? -4.516 12.091 1.492 1.00 96.75 185 LEU A C 1
ATOM 1526 O O . LEU A 1 185 ? -4.380 11.212 0.644 1.00 96.75 185 LEU A O 1
ATOM 1530 N N . ALA A 1 186 ? -4.650 13.384 1.173 1.00 95.12 186 ALA A N 1
ATOM 1531 C CA . ALA A 1 186 ? -4.534 13.876 -0.200 1.00 95.12 186 ALA A CA 1
ATOM 1532 C C . ALA A 1 186 ? -3.120 13.629 -0.755 1.00 95.12 186 ALA A C 1
ATOM 1534 O O . ALA A 1 186 ? -2.976 13.030 -1.816 1.00 95.12 186 ALA A O 1
ATOM 1535 N N . CYS A 1 187 ? -2.061 13.945 -0.004 1.00 93.88 187 CYS A N 1
ATOM 1536 C CA . CYS A 1 187 ? -0.689 13.625 -0.417 1.00 93.88 187 CYS A CA 1
ATOM 1537 C C . CYS A 1 187 ? -0.481 12.117 -0.654 1.00 93.88 187 CYS A C 1
ATOM 1539 O O . CYS A 1 187 ? 0.154 11.720 -1.630 1.00 93.88 187 CYS A O 1
ATOM 1541 N N . ILE A 1 188 ? -1.037 11.264 0.213 1.00 94.12 188 ILE A N 1
ATOM 1542 C CA . ILE A 1 188 ? -0.954 9.802 0.065 1.00 94.12 188 ILE A CA 1
ATOM 1543 C C . ILE A 1 188 ? -1.748 9.305 -1.150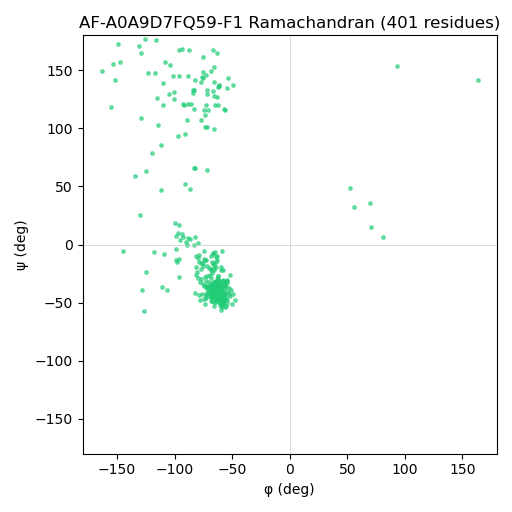 1.00 94.12 188 ILE A C 1
ATOM 1545 O O . ILE A 1 188 ? -1.300 8.372 -1.820 1.00 94.12 188 ILE A O 1
ATOM 1549 N N . TYR A 1 189 ? -2.869 9.943 -1.494 1.00 92.56 189 TYR A N 1
ATOM 1550 C CA . TYR A 1 189 ? -3.600 9.646 -2.726 1.00 92.56 189 TYR A CA 1
ATOM 1551 C C . TYR A 1 189 ? -2.718 9.819 -3.969 1.00 92.56 189 TYR A C 1
ATOM 1553 O O . TYR A 1 189 ? -2.796 8.989 -4.870 1.00 92.56 189 TYR A O 1
ATOM 1561 N N . HIS A 1 190 ? -1.828 10.818 -3.995 1.00 90.56 190 HIS A N 1
ATOM 1562 C CA . HIS A 1 190 ? -0.863 10.998 -5.090 1.00 90.56 190 HIS A CA 1
ATOM 1563 C C . HIS A 1 190 ? 0.292 9.995 -5.068 1.00 90.56 190 HIS A C 1
ATOM 1565 O O . HIS A 1 190 ? 1.027 9.895 -6.045 1.00 90.56 190 HIS A O 1
ATOM 1571 N N . VAL A 1 191 ? 0.487 9.248 -3.981 1.00 91.81 191 VAL A N 1
ATOM 1572 C CA . VAL A 1 191 ? 1.378 8.079 -3.986 1.00 91.81 191 VAL A CA 1
ATOM 1573 C C . VAL A 1 191 ? 0.641 6.867 -4.553 1.00 91.81 191 VAL A C 1
ATOM 1575 O O . VAL A 1 191 ? 1.228 6.096 -5.314 1.00 91.81 191 VAL A O 1
ATOM 1578 N N . ARG A 1 192 ? -0.630 6.680 -4.167 1.00 87.31 192 ARG A N 1
ATOM 1579 C CA . ARG A 1 192 ? -1.472 5.596 -4.675 1.00 87.31 192 ARG A CA 1
ATOM 1580 C C . ARG A 1 192 ? -2.974 5.905 -4.590 1.00 87.31 192 ARG A C 1
ATOM 1582 O O . ARG A 1 192 ? -3.549 5.956 -3.498 1.00 87.31 192 ARG A O 1
ATOM 1589 N N . ILE A 1 193 ? -3.631 5.935 -5.750 1.00 86.88 193 ILE A N 1
ATOM 1590 C CA . ILE A 1 193 ? -5.080 6.164 -5.924 1.00 86.88 193 ILE A CA 1
ATOM 1591 C C . ILE A 1 193 ? -5.977 5.215 -5.119 1.00 86.88 193 ILE A C 1
ATOM 1593 O O . ILE A 1 193 ? -7.037 5.599 -4.633 1.00 86.88 193 ILE A O 1
ATOM 1597 N N . SER A 1 194 ? -5.550 3.971 -4.922 1.00 86.31 194 SER A N 1
ATOM 1598 C CA . SER A 1 194 ? -6.334 2.943 -4.230 1.00 86.31 194 SER A CA 1
ATOM 1599 C C . SER A 1 194 ? -6.553 3.215 -2.739 1.00 86.31 194 SER A C 1
ATOM 1601 O O . SER A 1 194 ? -7.344 2.513 -2.109 1.00 86.31 194 SER A O 1
ATOM 1603 N N . THR A 1 195 ? -5.898 4.237 -2.177 1.00 90.81 195 THR A N 1
ATOM 1604 C CA . THR A 1 195 ? -6.172 4.743 -0.825 1.00 90.81 195 THR A CA 1
ATOM 1605 C C . THR A 1 195 ? -7.478 5.533 -0.726 1.00 90.81 195 THR A C 1
ATOM 1607 O O . THR A 1 195 ? -7.967 5.743 0.383 1.00 90.81 195 THR A O 1
ATOM 1610 N N . LEU A 1 196 ? -8.080 5.916 -1.860 1.00 91.88 196 LEU A N 1
ATOM 1611 C CA . LEU A 1 196 ? -9.282 6.747 -1.926 1.00 91.88 196 LEU A CA 1
ATOM 1612 C C . LEU A 1 196 ? -10.432 6.265 -1.021 1.00 91.88 196 LEU A C 1
ATOM 1614 O O . LEU A 1 196 ? -10.915 7.087 -0.238 1.00 91.88 196 LEU A O 1
ATOM 1618 N N . PRO A 1 197 ? -10.866 4.985 -1.042 1.00 93.06 197 PRO A N 1
ATOM 1619 C CA . PRO A 1 197 ? -12.017 4.573 -0.236 1.00 93.06 197 PRO A CA 1
ATOM 1620 C C . PRO A 1 197 ? -11.768 4.705 1.267 1.00 93.06 197 PRO A C 1
ATOM 1622 O O . PRO A 1 197 ? -12.622 5.209 1.999 1.00 93.06 197 PRO A O 1
ATOM 1625 N N . LEU A 1 198 ? -10.576 4.315 1.731 1.00 94.56 198 LEU A N 1
ATOM 1626 C CA . LEU A 1 198 ? -10.204 4.441 3.137 1.00 94.56 198 LEU A CA 1
ATOM 1627 C C . LEU A 1 198 ? -10.045 5.912 3.542 1.00 94.56 198 LEU A C 1
ATOM 1629 O O . LEU A 1 198 ? -10.515 6.297 4.610 1.00 94.56 198 LEU A O 1
ATOM 1633 N N . SER A 1 199 ? -9.444 6.745 2.689 1.00 96.69 199 SER A N 1
ATOM 1634 C CA . SER A 1 199 ? -9.301 8.184 2.930 1.00 96.69 199 SER A CA 1
ATOM 1635 C C . SER A 1 199 ? -10.659 8.872 3.088 1.00 96.69 199 SER A C 1
ATOM 1637 O O . SER A 1 199 ? -10.889 9.563 4.083 1.00 96.69 199 SER A O 1
ATOM 1639 N N . ALA A 1 200 ? -11.590 8.621 2.162 1.00 96.94 200 ALA A N 1
ATOM 1640 C CA . ALA A 1 200 ? -12.952 9.147 2.230 1.00 96.94 200 ALA A CA 1
ATOM 1641 C C . ALA A 1 200 ? -13.663 8.694 3.514 1.00 96.94 200 ALA A C 1
ATOM 1643 O O . ALA A 1 200 ? -14.276 9.504 4.215 1.00 96.94 200 ALA A O 1
ATOM 1644 N N . PHE A 1 201 ? -13.523 7.416 3.874 1.00 97.50 201 PHE A N 1
ATOM 1645 C CA . PHE A 1 201 ? -14.111 6.879 5.095 1.00 97.50 201 PHE A CA 1
ATOM 1646 C C . PHE A 1 201 ? -13.545 7.525 6.367 1.00 97.50 201 PHE A C 1
ATOM 1648 O O . PHE A 1 201 ? -14.308 7.881 7.265 1.00 97.50 201 PHE A O 1
ATOM 1655 N N . ILE A 1 202 ? -12.228 7.725 6.457 1.00 97.81 202 ILE A N 1
ATOM 1656 C CA . ILE A 1 202 ? -11.593 8.365 7.620 1.00 97.81 202 ILE A CA 1
ATOM 1657 C C . ILE A 1 202 ? -12.120 9.790 7.813 1.00 97.81 202 ILE A C 1
ATOM 1659 O O . ILE A 1 202 ? -12.461 10.170 8.934 1.00 97.81 202 ILE A O 1
ATOM 1663 N N . ILE A 1 203 ? -12.226 10.567 6.734 1.00 98.19 203 ILE A N 1
ATOM 1664 C CA . ILE A 1 203 ? -12.682 11.962 6.793 1.00 98.19 203 ILE A CA 1
ATOM 1665 C C . ILE A 1 203 ? -14.162 12.030 7.195 1.00 98.19 203 ILE A C 1
ATOM 1667 O O . ILE A 1 203 ? -14.526 12.765 8.117 1.00 98.19 203 ILE A O 1
ATOM 1671 N N . LEU A 1 204 ? -15.014 11.235 6.541 1.00 97.75 204 LEU A N 1
ATOM 1672 C CA . LEU A 1 204 ? -16.464 11.289 6.733 1.00 97.75 204 LEU A CA 1
ATOM 1673 C C . LEU A 1 204 ? -16.934 10.586 8.009 1.00 97.75 204 LEU A C 1
ATOM 1675 O O . LEU A 1 204 ? -17.902 11.034 8.622 1.00 97.75 204 LEU A O 1
ATOM 1679 N N . PHE A 1 205 ? -16.264 9.521 8.449 1.00 97.19 205 PHE A N 1
ATOM 1680 C CA . PHE A 1 205 ? -16.731 8.678 9.556 1.00 97.19 205 PHE A CA 1
ATOM 1681 C C . PHE A 1 205 ? -15.719 8.521 10.696 1.00 97.19 205 PHE A C 1
ATOM 1683 O O . PHE A 1 205 ? -16.131 8.289 11.831 1.00 97.19 205 PHE A O 1
ATOM 1690 N N . GLY A 1 206 ? -14.418 8.702 10.452 1.00 96.06 206 GLY A N 1
ATOM 1691 C CA . GLY A 1 206 ? -13.387 8.584 11.490 1.00 96.06 206 GLY A CA 1
ATOM 1692 C C . GLY A 1 206 ? -13.501 9.660 12.576 1.00 96.06 206 GLY A C 1
ATOM 1693 O O . GLY A 1 206 ? -13.438 9.355 13.767 1.00 96.06 206 GLY A O 1
ATOM 1694 N N . PHE A 1 207 ? -13.756 10.913 12.190 1.00 97.38 207 PHE A N 1
ATOM 1695 C CA . PHE A 1 207 ? -13.916 12.050 13.112 1.00 97.38 207 PHE A CA 1
ATOM 1696 C C . PHE A 1 207 ? -15.355 12.200 13.635 1.00 97.38 207 PHE A C 1
ATOM 1698 O O . PHE A 1 207 ? -15.938 13.286 13.607 1.00 97.38 207 PHE A O 1
ATOM 1705 N N . TYR A 1 208 ? -15.951 11.101 14.098 1.00 96.38 208 TYR A N 1
ATOM 1706 C CA . TYR A 1 208 ? -17.373 11.012 14.452 1.00 96.38 208 TYR A CA 1
ATOM 1707 C C . TYR A 1 208 ? -17.836 11.978 15.558 1.00 96.38 208 TYR A C 1
ATOM 1709 O O . TYR A 1 208 ? -19.033 12.240 15.652 1.00 96.38 208 TYR A O 1
ATOM 1717 N N . LYS A 1 209 ? -16.930 12.534 16.378 1.00 96.81 209 LYS A N 1
ATOM 1718 C CA . LYS A 1 209 ? -17.283 13.563 17.374 1.00 96.81 209 LYS A CA 1
ATOM 1719 C C . LYS A 1 209 ? -17.500 14.953 16.783 1.00 96.81 209 LYS A C 1
ATOM 1721 O O . LYS A 1 209 ? -18.040 15.824 17.461 1.00 96.81 209 LYS A O 1
ATOM 1726 N N . LEU A 1 210 ? -17.055 15.191 15.550 1.00 97.50 210 LEU A N 1
ATOM 1727 C CA . LEU A 1 210 ? -17.249 16.466 14.873 1.00 97.50 210 LEU A CA 1
ATOM 1728 C C . LEU A 1 210 ? -18.588 16.478 14.111 1.00 97.50 210 LEU A C 1
ATOM 1730 O O . LEU A 1 210 ? -18.983 15.461 13.524 1.00 97.50 210 LEU A O 1
ATOM 1734 N N . PRO A 1 211 ? -19.280 17.632 14.048 1.00 97.75 211 PRO A N 1
ATOM 1735 C CA . PRO A 1 211 ? -20.484 17.782 13.236 1.00 97.75 211 PRO A CA 1
ATOM 1736 C C . PRO A 1 211 ? -20.243 17.369 11.782 1.00 97.75 211 PRO A C 1
ATOM 1738 O O . PRO A 1 211 ? -19.170 17.632 11.231 1.00 97.75 211 PRO A O 1
ATOM 1741 N N . LEU A 1 212 ? -21.246 16.749 11.150 1.00 97.62 212 LEU A N 1
ATOM 1742 C CA . LEU A 1 212 ? -21.153 16.269 9.766 1.00 97.62 212 LEU A CA 1
ATOM 1743 C C . LEU A 1 212 ? -20.715 17.381 8.804 1.00 97.62 212 LEU A C 1
ATOM 1745 O O . LEU A 1 212 ? -19.829 17.154 7.995 1.00 97.62 212 LEU A O 1
ATOM 1749 N N . MET A 1 213 ? -21.224 18.605 8.978 1.00 98.06 213 MET A N 1
ATOM 1750 C CA . MET A 1 213 ? -20.850 19.768 8.164 1.00 98.06 213 MET A CA 1
ATOM 1751 C C . MET A 1 213 ? -19.331 20.002 8.101 1.00 98.06 213 MET A C 1
ATOM 1753 O O . MET A 1 213 ? -18.791 20.259 7.029 1.00 98.06 213 MET A O 1
ATOM 1757 N N . ARG A 1 214 ? -18.617 19.870 9.230 1.00 98.12 214 ARG A N 1
ATOM 1758 C CA . ARG A 1 214 ? -17.156 20.065 9.269 1.00 98.12 214 ARG A CA 1
ATOM 1759 C C . ARG A 1 214 ? -16.418 18.948 8.531 1.00 98.12 214 ARG A C 1
ATOM 1761 O O . ARG A 1 214 ? -15.419 19.210 7.871 1.00 98.12 214 ARG A O 1
ATOM 1768 N N . ARG A 1 215 ? -16.923 17.716 8.630 1.00 98.31 215 ARG A N 1
ATOM 1769 C CA . ARG A 1 215 ? -16.390 16.545 7.919 1.00 98.31 215 ARG A CA 1
ATOM 1770 C C . ARG A 1 215 ? -16.637 16.637 6.415 1.00 98.31 215 ARG A C 1
ATOM 1772 O O . ARG A 1 215 ? -15.721 16.379 5.647 1.00 98.31 215 ARG A O 1
ATOM 1779 N N . SER A 1 216 ? -17.822 17.080 6.002 1.00 98.19 216 SER A N 1
ATOM 1780 C CA . SER A 1 216 ? -18.146 17.330 4.596 1.00 98.19 216 SER A CA 1
ATOM 1781 C C . SER A 1 216 ? -17.279 18.439 4.004 1.00 98.19 216 SER A C 1
ATOM 1783 O O . SER A 1 216 ? -16.756 18.274 2.909 1.00 98.19 216 SER A O 1
ATOM 1785 N N . LEU A 1 217 ? -17.052 19.535 4.740 1.00 98.25 217 LEU A N 1
ATOM 1786 C CA . LEU A 1 217 ? -16.147 20.597 4.293 1.00 98.25 217 LEU A CA 1
ATOM 1787 C C . LEU A 1 217 ? -14.708 20.086 4.137 1.00 98.25 217 LEU A C 1
ATOM 1789 O O . LEU A 1 217 ? -14.069 20.359 3.129 1.00 98.25 217 LEU A O 1
ATOM 1793 N N . ALA A 1 218 ? -14.209 19.300 5.094 1.00 98.25 218 ALA A N 1
ATOM 1794 C CA . ALA A 1 218 ? -12.897 18.668 4.973 1.00 98.25 218 ALA A CA 1
ATOM 1795 C C . ALA A 1 218 ? -12.831 17.691 3.785 1.00 98.25 218 ALA A C 1
ATOM 1797 O O . ALA A 1 218 ? -11.825 17.637 3.089 1.00 98.25 218 ALA A O 1
ATOM 1798 N N . PHE A 1 219 ? -13.911 16.965 3.493 1.00 98.31 219 PHE A N 1
ATOM 1799 C CA . PHE A 1 219 ? -13.984 16.120 2.303 1.00 98.31 219 PHE A CA 1
ATOM 1800 C C . PHE A 1 219 ? -13.940 16.938 1.002 1.00 98.31 219 PHE A C 1
ATOM 1802 O O . PHE A 1 219 ? -13.263 16.540 0.061 1.00 98.31 219 PHE A O 1
ATOM 1809 N N . LEU A 1 220 ? -14.574 18.113 0.953 1.00 97.81 220 LEU A N 1
ATOM 1810 C CA . LEU A 1 220 ? -14.426 19.028 -0.185 1.00 97.81 220 LEU A CA 1
ATOM 1811 C C . LEU A 1 220 ? -12.984 19.530 -0.326 1.00 97.81 220 LEU A C 1
ATOM 1813 O O . LEU A 1 220 ? -12.468 19.567 -1.438 1.00 97.81 220 LEU A O 1
ATOM 1817 N N . VAL A 1 221 ? -12.312 19.847 0.787 1.00 97.31 221 VAL A N 1
ATOM 1818 C CA . VAL A 1 221 ? -10.880 20.194 0.781 1.00 97.31 221 VAL A CA 1
ATOM 1819 C C . VAL A 1 221 ? -10.045 19.033 0.243 1.00 97.31 221 VAL A C 1
ATOM 1821 O O . VAL A 1 221 ? -9.192 19.263 -0.601 1.00 97.31 221 VAL A O 1
ATOM 1824 N N . PHE A 1 222 ? -10.317 17.792 0.662 1.00 97.00 222 PHE A N 1
ATOM 1825 C CA . PHE A 1 222 ? -9.652 16.600 0.125 1.00 97.00 222 PHE A CA 1
ATOM 1826 C C . PHE A 1 222 ? -9.794 16.506 -1.397 1.00 97.00 222 PHE A C 1
ATOM 1828 O O . PHE A 1 222 ? -8.791 16.390 -2.094 1.00 97.00 222 PHE A O 1
ATOM 1835 N N . VAL A 1 223 ? -11.028 16.584 -1.910 1.00 95.44 223 VAL A N 1
ATOM 1836 C CA . VAL A 1 223 ? -11.314 16.502 -3.352 1.00 95.44 223 VAL A CA 1
ATOM 1837 C C . VAL A 1 223 ? -10.612 17.628 -4.108 1.00 95.44 223 VAL A C 1
ATOM 1839 O O . VAL A 1 223 ? -9.976 17.380 -5.128 1.00 95.44 223 VAL A O 1
ATOM 1842 N N . PHE A 1 224 ? -10.670 18.852 -3.583 1.00 94.88 224 PHE A N 1
ATOM 1843 C CA . PHE A 1 224 ? -10.007 20.002 -4.186 1.00 94.88 224 PHE A CA 1
ATOM 1844 C C . PHE A 1 224 ? -8.480 19.852 -4.192 1.00 94.88 224 PHE A C 1
ATOM 1846 O O . PHE A 1 224 ? -7.852 20.112 -5.211 1.00 94.88 224 PHE A O 1
ATOM 1853 N N . SER A 1 225 ? -7.874 19.377 -3.099 1.00 92.75 225 SER A N 1
ATOM 1854 C CA . SER A 1 225 ? -6.434 19.100 -3.038 1.00 92.75 225 SER A CA 1
ATOM 1855 C C . SER A 1 225 ? -6.016 18.015 -4.027 1.00 92.75 225 SER A C 1
ATOM 1857 O O . SER A 1 225 ? -5.006 18.184 -4.702 1.00 92.75 225 SER A O 1
ATOM 1859 N N . VAL A 1 226 ? -6.804 16.942 -4.149 1.00 90.69 226 VAL A N 1
ATOM 1860 C CA . VAL A 1 226 ? -6.564 15.876 -5.131 1.00 90.69 226 VAL A CA 1
ATOM 1861 C C . VAL A 1 226 ? -6.604 16.416 -6.563 1.00 90.69 226 VAL A C 1
ATOM 1863 O O . VAL A 1 226 ? -5.742 16.068 -7.364 1.00 90.69 226 VAL A O 1
ATOM 1866 N N . TYR A 1 227 ? -7.570 17.283 -6.870 1.00 88.56 227 TYR A N 1
ATOM 1867 C CA . TYR A 1 227 ? -7.718 17.889 -8.194 1.00 88.56 227 TYR A CA 1
ATOM 1868 C C . TYR A 1 227 ? -6.600 18.892 -8.515 1.00 88.56 227 TYR A C 1
ATOM 1870 O O . TYR A 1 227 ? -6.015 18.852 -9.591 1.00 88.56 227 TYR A O 1
ATOM 1878 N N . LEU A 1 228 ? -6.243 19.770 -7.570 1.00 84.56 228 LEU A N 1
ATOM 1879 C CA . LEU A 1 228 ? -5.157 20.743 -7.758 1.00 84.56 228 LEU A CA 1
ATOM 1880 C C . LEU A 1 228 ? -3.801 20.087 -8.020 1.00 84.56 228 LEU A C 1
ATOM 1882 O O . LEU A 1 228 ? -2.942 20.663 -8.681 1.00 84.56 228 LEU A O 1
ATOM 1886 N N . MET A 1 229 ? -3.599 18.908 -7.446 1.00 72.62 229 MET A N 1
ATOM 1887 C CA . MET A 1 229 ? -2.370 18.144 -7.555 1.00 72.62 229 MET A CA 1
ATOM 1888 C C . MET A 1 229 ? -2.486 17.037 -8.606 1.00 72.62 229 MET A C 1
ATOM 1890 O O . MET A 1 229 ? -1.711 16.090 -8.538 1.00 72.62 229 MET A O 1
ATOM 1894 N N . GLU A 1 230 ? -3.445 17.088 -9.536 1.00 65.56 230 GLU A N 1
ATOM 1895 C CA . GLU A 1 230 ? -3.596 16.100 -10.607 1.00 65.56 230 GLU A CA 1
ATOM 1896 C C . GLU A 1 230 ? -2.551 16.342 -11.713 1.00 65.56 230 GLU A C 1
ATOM 1898 O O . GLU A 1 230 ? -2.666 17.307 -12.470 1.00 65.56 230 GLU A O 1
ATOM 1903 N N . PRO A 1 231 ? -1.502 15.503 -11.850 1.00 56.72 231 PRO A N 1
ATOM 1904 C CA . PRO A 1 231 ? -0.667 15.575 -13.035 1.00 56.72 231 PRO A CA 1
ATOM 1905 C C . PRO A 1 231 ? -1.475 15.175 -14.271 1.00 56.72 231 PRO A C 1
ATOM 1907 O O . PRO A 1 231 ? -2.393 14.362 -14.195 1.00 56.72 231 PRO A O 1
ATOM 1910 N N . ALA A 1 232 ? -1.085 15.686 -15.434 1.00 58.62 232 ALA A N 1
ATOM 1911 C CA . ALA A 1 232 ? -1.586 15.224 -16.724 1.00 58.62 232 ALA A CA 1
ATOM 1912 C C . ALA A 1 232 ? -1.007 13.830 -17.063 1.00 58.62 232 ALA A C 1
ATOM 1914 O O . ALA A 1 232 ? -0.196 13.693 -17.977 1.00 58.62 232 ALA A O 1
ATOM 1915 N N . TYR A 1 233 ? -1.340 12.801 -16.278 1.00 64.44 233 TYR A N 1
ATOM 1916 C CA . TYR A 1 233 ? -0.989 11.405 -16.558 1.00 64.44 233 TYR A CA 1
ATOM 1917 C C . TYR A 1 233 ? -2.194 10.678 -17.142 1.00 64.44 233 TYR A C 1
ATOM 1919 O O . TYR A 1 233 ? -3.343 10.932 -16.779 1.00 64.44 233 TYR A O 1
ATOM 1927 N N . LEU A 1 234 ? -1.930 9.749 -18.055 1.00 62.91 234 LEU A N 1
ATOM 1928 C CA . LEU A 1 234 ? -2.973 8.890 -18.593 1.00 62.91 234 LEU A CA 1
ATOM 1929 C C . LEU A 1 234 ? -3.356 7.894 -17.503 1.00 62.91 234 LEU A C 1
ATOM 1931 O O . LEU A 1 234 ? -2.517 7.136 -17.016 1.00 62.91 234 LEU A O 1
ATOM 1935 N N . ALA A 1 235 ? -4.623 7.910 -17.091 1.00 59.66 235 ALA A N 1
ATOM 1936 C CA . ALA A 1 235 ? -5.118 6.982 -16.087 1.00 59.66 235 ALA A CA 1
ATOM 1937 C C . ALA A 1 235 ? -4.857 5.537 -16.546 1.00 59.66 235 ALA A C 1
ATOM 1939 O O . ALA A 1 235 ? -5.408 5.083 -17.553 1.00 59.66 235 ALA A O 1
ATOM 1940 N N . LYS A 1 236 ? -4.009 4.806 -15.807 1.00 66.56 236 LYS A N 1
ATOM 1941 C CA . LYS A 1 236 ? -3.728 3.392 -16.075 1.00 66.56 236 LYS A CA 1
ATOM 1942 C C . LYS A 1 236 ? -5.043 2.612 -16.035 1.00 66.56 236 LYS A C 1
ATOM 1944 O O . LYS A 1 236 ? -5.695 2.524 -14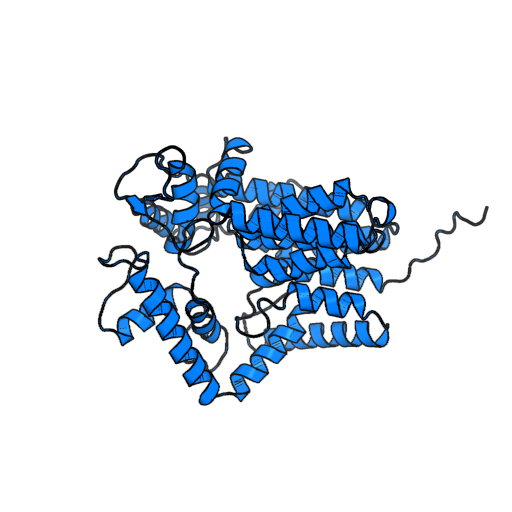.995 1.00 66.56 236 LYS A O 1
ATOM 1949 N N . HIS A 1 237 ? -5.425 2.035 -17.170 1.00 75.81 237 HIS A N 1
ATOM 1950 C CA . HIS A 1 237 ? -6.609 1.191 -17.261 1.00 75.81 237 HIS A CA 1
ATOM 1951 C C . HIS A 1 237 ? -6.431 -0.044 -16.351 1.00 75.81 237 HIS A C 1
ATOM 1953 O O . HIS A 1 237 ? -5.354 -0.653 -16.350 1.00 75.81 237 HIS A O 1
ATOM 1959 N N . PRO A 1 238 ? -7.448 -0.454 -15.566 1.00 82.06 238 PRO A N 1
ATOM 1960 C CA . PRO A 1 238 ? -7.288 -1.523 -14.575 1.00 82.06 238 PRO A CA 1
ATOM 1961 C C . PRO A 1 238 ? -7.010 -2.895 -15.201 1.00 82.06 238 PRO A C 1
ATOM 1963 O O . PRO A 1 238 ? -6.519 -3.791 -14.515 1.00 82.06 238 PRO A O 1
ATOM 1966 N N . GLY A 1 239 ? -7.277 -3.051 -16.502 1.00 86.81 239 GLY A N 1
ATOM 1967 C CA . GLY A 1 239 ? -7.141 -4.314 -17.225 1.00 86.81 239 GLY A CA 1
ATOM 1968 C C . GLY A 1 239 ? -5.756 -4.949 -17.154 1.00 86.81 239 GLY A C 1
ATOM 1969 O O . GLY A 1 239 ? -5.688 -6.164 -17.017 1.00 86.81 239 GLY A O 1
ATOM 1970 N N . HIS A 1 240 ? -4.677 -4.158 -17.122 1.00 86.25 240 HIS A N 1
ATOM 1971 C CA . HIS A 1 240 ? -3.323 -4.680 -16.898 1.00 86.25 240 HIS A CA 1
ATOM 1972 C C . HIS A 1 240 ? -3.238 -5.467 -15.584 1.00 86.25 240 HIS A C 1
ATOM 1974 O O . HIS A 1 240 ? -2.837 -6.627 -15.540 1.00 86.25 240 HIS A O 1
ATOM 1980 N N . VAL A 1 241 ? -3.661 -4.838 -14.483 1.00 83.12 241 VAL A N 1
ATOM 1981 C CA . VAL A 1 241 ? -3.546 -5.452 -13.158 1.00 83.12 241 VAL A CA 1
ATOM 1982 C C . VAL A 1 241 ? -4.545 -6.602 -13.021 1.00 83.12 241 VAL A C 1
ATOM 1984 O O . VAL A 1 241 ? -4.208 -7.618 -12.422 1.00 83.12 241 VAL A O 1
ATOM 1987 N N . MET A 1 242 ? -5.745 -6.484 -13.598 1.00 85.75 242 MET A N 1
ATOM 1988 C CA . MET A 1 242 ? -6.759 -7.548 -13.606 1.00 85.75 242 MET A CA 1
ATOM 1989 C C . MET A 1 242 ? -6.292 -8.788 -14.375 1.00 85.75 242 MET A C 1
ATOM 1991 O O . MET A 1 242 ? -6.431 -9.902 -13.873 1.00 85.75 242 MET A O 1
ATOM 1995 N N . TYR A 1 243 ? -5.682 -8.608 -15.547 1.00 87.88 243 TYR A N 1
ATOM 1996 C CA . TYR A 1 243 ? -5.134 -9.704 -16.342 1.00 87.88 243 TYR A CA 1
ATOM 1997 C C . TYR A 1 243 ? -3.956 -10.379 -15.636 1.00 87.88 243 TYR A C 1
ATOM 1999 O O . TYR A 1 243 ? -4.010 -11.581 -15.380 1.00 87.88 243 TYR A O 1
ATOM 2007 N N . SER A 1 244 ? -2.941 -9.612 -15.219 1.00 84.88 244 SER A N 1
ATOM 2008 C CA . SER A 1 244 ? -1.793 -10.142 -14.466 1.00 84.88 244 SER A CA 1
ATOM 2009 C C . SER A 1 244 ? -2.235 -10.889 -13.208 1.00 84.88 244 SER A C 1
ATOM 2011 O O . SER A 1 244 ? -1.680 -11.934 -12.866 1.00 84.88 244 SER A O 1
ATOM 2013 N N . SER A 1 245 ? -3.288 -10.397 -12.545 1.00 80.69 245 SER A N 1
ATOM 2014 C CA . SER A 1 245 ? -3.881 -11.019 -11.360 1.00 80.69 245 SER A CA 1
ATOM 2015 C C . SER A 1 245 ? -4.445 -12.411 -11.603 1.00 80.69 245 SER A C 1
ATOM 2017 O O . SER A 1 245 ? -4.440 -13.226 -10.680 1.00 80.69 245 SER A O 1
ATOM 2019 N N . LEU A 1 246 ? -4.876 -12.734 -12.826 1.00 80.94 246 LEU A N 1
ATOM 2020 C CA . LEU A 1 246 ? -5.269 -14.102 -13.148 1.00 80.94 246 LEU A CA 1
ATOM 2021 C C . LEU A 1 246 ? -4.118 -15.070 -12.859 1.00 80.94 246 LEU A C 1
ATOM 2023 O O . LEU A 1 246 ? -4.362 -16.183 -12.403 1.00 80.94 246 LEU A O 1
ATOM 2027 N N . GLY A 1 247 ? -2.866 -14.656 -13.062 1.00 76.94 247 GLY A N 1
ATOM 2028 C CA . GLY A 1 247 ? -1.687 -15.501 -12.875 1.00 76.94 247 GLY A CA 1
ATOM 2029 C C . GLY A 1 247 ? -1.378 -15.893 -11.431 1.00 76.94 247 GLY A C 1
ATOM 2030 O O . GLY A 1 247 ? -0.543 -16.769 -11.207 1.00 76.94 247 GLY A O 1
ATOM 2031 N N . ALA A 1 248 ? -2.059 -15.294 -10.450 1.00 72.50 248 ALA A N 1
ATOM 2032 C CA . ALA A 1 248 ? -1.972 -15.704 -9.051 1.00 72.50 248 ALA A CA 1
ATOM 2033 C C . ALA A 1 248 ? -2.835 -16.937 -8.727 1.00 72.50 248 ALA A C 1
ATOM 2035 O O . ALA A 1 248 ? -2.694 -17.510 -7.646 1.00 72.50 248 ALA A O 1
ATOM 2036 N N . TYR A 1 249 ? -3.730 -17.351 -9.632 1.00 69.88 249 TYR A N 1
ATOM 2037 C CA . TYR A 1 249 ? -4.706 -18.403 -9.362 1.00 69.88 249 TYR A CA 1
ATOM 2038 C C . TYR A 1 249 ? -4.410 -19.697 -10.133 1.00 69.88 249 TYR A C 1
ATOM 2040 O O . TYR A 1 249 ? -4.106 -19.662 -11.328 1.00 69.88 249 TYR A O 1
ATOM 2048 N N . PRO A 1 250 ? -4.569 -20.872 -9.500 1.00 67.25 250 PRO A N 1
ATOM 2049 C CA . PRO A 1 250 ? -4.414 -22.144 -10.194 1.00 67.25 250 PRO A CA 1
ATOM 2050 C C . PRO A 1 250 ? -5.503 -22.331 -11.260 1.00 67.25 250 PRO A C 1
ATOM 2052 O O . PRO A 1 250 ? -6.672 -22.004 -11.037 1.00 67.25 250 PRO A O 1
ATOM 2055 N N . GLY A 1 251 ? -5.111 -22.885 -12.413 1.00 69.44 251 GLY A N 1
ATOM 2056 C CA . GLY A 1 251 ? -5.992 -23.089 -13.573 1.00 69.44 251 GLY A CA 1
ATOM 2057 C C . GLY A 1 251 ? -6.195 -21.849 -14.455 1.00 69.44 251 GLY A C 1
ATOM 2058 O O . GLY A 1 251 ? -7.012 -21.882 -15.380 1.00 69.44 251 GLY A O 1
ATOM 2059 N N . SER A 1 252 ? -5.466 -20.767 -14.170 1.00 76.12 252 SER A N 1
ATOM 2060 C CA . SER A 1 252 ? -5.417 -19.560 -14.991 1.00 76.12 252 SER A CA 1
ATOM 2061 C C . SER A 1 252 ? -4.634 -19.768 -16.297 1.00 76.12 252 SER A C 1
ATOM 2063 O O . SER A 1 252 ? -3.648 -20.510 -16.296 1.00 76.12 252 SER A O 1
ATOM 2065 N N . PRO A 1 253 ? -5.028 -19.104 -17.404 1.00 75.75 253 PRO A N 1
ATOM 2066 C CA . PRO A 1 253 ? -4.231 -19.064 -18.630 1.00 75.75 253 PRO A CA 1
ATOM 2067 C C . PRO A 1 253 ? -2.929 -18.265 -18.457 1.00 75.75 253 PRO A C 1
ATOM 2069 O O . PRO A 1 253 ? -1.979 -18.457 -19.213 1.00 75.75 253 PRO A O 1
ATOM 2072 N N . VAL A 1 254 ? -2.868 -17.386 -17.454 1.00 81.31 254 VAL A N 1
ATOM 2073 C CA . VAL A 1 254 ? -1.701 -16.554 -17.162 1.00 81.31 254 VAL A CA 1
ATOM 2074 C C . VAL A 1 254 ? -0.744 -17.342 -16.271 1.00 81.31 254 VAL A C 1
ATOM 2076 O O . VAL A 1 254 ? -1.102 -17.775 -15.176 1.00 81.31 254 VAL A O 1
ATOM 2079 N N . LYS A 1 255 ? 0.489 -17.549 -16.739 1.00 77.31 255 LYS A N 1
ATOM 2080 C CA . LYS A 1 255 ? 1.516 -18.277 -15.986 1.00 77.31 255 LYS A CA 1
ATOM 2081 C C . LYS A 1 255 ? 2.328 -17.310 -15.129 1.00 77.31 255 LYS A C 1
ATOM 2083 O O . LYS A 1 255 ? 3.314 -16.747 -15.589 1.00 77.31 255 LYS A O 1
ATOM 2088 N N . GLY A 1 256 ? 1.927 -17.184 -13.868 1.00 70.75 256 GLY A N 1
ATOM 2089 C CA . GLY A 1 256 ? 2.628 -16.385 -12.866 1.00 70.75 256 GLY A CA 1
ATOM 2090 C C . GLY A 1 256 ? 2.102 -14.956 -12.746 1.00 70.75 256 GLY A C 1
ATOM 2091 O O . GLY A 1 256 ? 1.530 -14.393 -13.674 1.00 70.75 256 GLY A O 1
ATOM 2092 N N . PHE A 1 257 ? 2.291 -14.381 -11.560 1.00 71.75 257 PHE A N 1
ATOM 2093 C CA . PHE A 1 257 ? 1.881 -13.020 -11.228 1.00 71.75 257 PHE A CA 1
ATO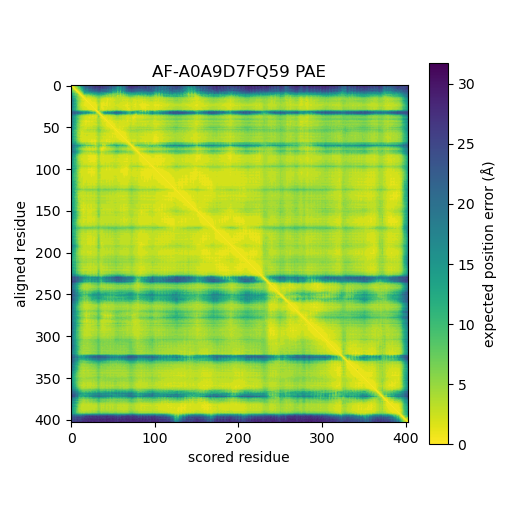M 2094 C C . PHE A 1 257 ? 3.071 -12.064 -11.393 1.00 71.75 257 PHE A C 1
ATOM 2096 O O . PHE A 1 257 ? 3.892 -11.922 -10.484 1.00 71.75 257 PHE A O 1
ATOM 2103 N N . SER A 1 258 ? 3.197 -11.450 -12.570 1.00 73.88 258 SER A N 1
ATOM 2104 C CA . SER A 1 258 ? 4.230 -10.452 -12.868 1.00 73.88 258 SER A CA 1
ATOM 2105 C C . SER A 1 258 ? 3.744 -9.480 -13.938 1.00 73.88 258 SER A C 1
ATOM 2107 O O . SER A 1 258 ? 3.118 -9.903 -14.909 1.00 73.88 258 SER A O 1
ATOM 2109 N N . ASP A 1 259 ? 4.086 -8.200 -13.787 1.00 73.19 259 ASP A N 1
ATOM 2110 C CA . ASP A 1 259 ? 3.775 -7.155 -14.770 1.00 73.19 259 ASP A CA 1
ATOM 2111 C C . ASP A 1 259 ? 4.370 -7.485 -16.155 1.00 73.19 259 ASP A C 1
ATOM 2113 O O . ASP A 1 259 ? 3.757 -7.181 -17.179 1.00 73.19 259 ASP A O 1
ATOM 2117 N N . ASN A 1 260 ? 5.509 -8.191 -16.201 1.00 81.19 260 ASN A N 1
ATOM 2118 C CA . ASN A 1 260 ? 6.175 -8.583 -17.448 1.00 81.19 260 ASN A CA 1
ATOM 2119 C C . ASN A 1 260 ? 5.369 -9.623 -18.239 1.00 81.19 260 ASN A C 1
ATOM 2121 O O . ASN A 1 260 ? 5.338 -9.565 -19.464 1.00 81.19 260 ASN A O 1
ATOM 2125 N N . VAL A 1 261 ? 4.657 -10.529 -17.557 1.00 83.75 261 VAL A N 1
ATOM 2126 C CA . VAL A 1 261 ? 3.852 -11.576 -18.216 1.00 83.75 261 VAL A CA 1
ATOM 2127 C C . VAL A 1 261 ? 2.736 -10.958 -19.060 1.00 83.75 261 VAL A C 1
ATOM 2129 O O . VAL A 1 261 ? 2.403 -11.477 -20.126 1.00 83.75 261 VAL A O 1
ATOM 2132 N N . SER A 1 262 ? 2.179 -9.830 -18.612 1.00 87.00 262 SER A N 1
ATOM 2133 C CA . SER A 1 262 ? 1.142 -9.117 -19.359 1.00 87.00 262 SER A CA 1
ATOM 2134 C C . SER A 1 262 ? 1.679 -8.561 -20.677 1.00 87.00 262 SER A C 1
ATOM 2136 O O . SER A 1 262 ? 1.130 -8.850 -21.741 1.00 87.00 262 SER A O 1
ATOM 2138 N N . PHE A 1 263 ? 2.816 -7.857 -20.630 1.00 88.75 263 PHE A N 1
ATOM 2139 C CA . PHE A 1 263 ? 3.468 -7.319 -21.827 1.00 88.75 263 PHE A CA 1
ATOM 2140 C C . PHE A 1 263 ? 3.992 -8.416 -22.760 1.00 88.75 263 PHE A C 1
ATOM 2142 O O . PHE A 1 263 ? 3.884 -8.282 -23.979 1.00 88.75 263 PHE A O 1
ATOM 2149 N N . GLU A 1 264 ? 4.502 -9.527 -22.225 1.00 89.50 264 GLU A N 1
ATOM 2150 C CA . GLU A 1 264 ? 4.925 -10.683 -23.022 1.00 89.50 264 GLU A CA 1
ATOM 2151 C C . GLU A 1 264 ? 3.756 -11.315 -23.787 1.00 89.50 264 GLU A C 1
ATOM 2153 O O . GLU A 1 264 ? 3.880 -11.640 -24.969 1.00 89.50 264 GLU A O 1
ATOM 2158 N N . ASN A 1 265 ? 2.606 -11.498 -23.136 1.00 90.88 265 ASN A N 1
ATOM 2159 C CA . ASN A 1 265 ? 1.441 -12.085 -23.792 1.00 90.88 265 ASN A CA 1
ATOM 2160 C C . ASN A 1 265 ? 0.793 -11.112 -24.782 1.00 90.88 265 ASN A C 1
ATOM 2162 O O . ASN A 1 265 ? 0.388 -11.538 -25.863 1.00 90.88 265 ASN A O 1
ATOM 2166 N N . TYR A 1 266 ? 0.778 -9.814 -24.475 1.00 93.00 266 TYR A N 1
ATOM 2167 C CA . TYR A 1 266 ? 0.356 -8.786 -25.423 1.00 93.00 266 TYR A CA 1
ATOM 2168 C C . TYR A 1 266 ? 1.270 -8.735 -26.658 1.00 93.00 266 TYR A C 1
ATOM 2170 O O . TYR A 1 266 ? 0.791 -8.657 -27.792 1.00 93.00 266 TYR A O 1
ATOM 2178 N N . SER A 1 267 ? 2.584 -8.877 -26.457 1.00 93.75 267 SER A N 1
ATOM 2179 C CA . SER A 1 267 ? 3.569 -8.975 -27.542 1.00 93.75 267 SER A CA 1
ATOM 2180 C C . SER A 1 267 ? 3.269 -10.163 -28.466 1.00 93.75 267 SER A C 1
ATOM 2182 O O . SER A 1 267 ? 3.230 -10.023 -29.687 1.00 93.75 267 SER A O 1
ATOM 2184 N N . LYS A 1 268 ? 2.949 -11.331 -27.891 1.00 92.88 268 LYS A N 1
ATOM 2185 C CA . LYS A 1 268 ? 2.532 -12.520 -28.660 1.00 92.88 268 LYS A CA 1
ATOM 2186 C C . LYS A 1 268 ? 1.224 -12.302 -29.421 1.00 92.88 268 LYS A C 1
ATOM 2188 O O . LYS A 1 268 ? 1.133 -12.706 -30.573 1.00 92.88 268 LYS A O 1
ATOM 2193 N N . ALA A 1 269 ? 0.231 -11.668 -28.796 1.00 93.00 269 ALA A N 1
ATOM 2194 C CA . ALA A 1 269 ? -1.077 -11.425 -29.407 1.00 93.00 269 ALA A CA 1
ATOM 2195 C C . ALA A 1 269 ? -1.004 -10.464 -30.607 1.00 93.00 269 ALA A C 1
ATOM 2197 O O . ALA A 1 269 ? -1.771 -10.588 -31.557 1.00 93.00 269 ALA A O 1
ATOM 2198 N N . THR A 1 270 ? -0.076 -9.508 -30.567 1.00 93.94 270 THR A N 1
ATOM 2199 C CA . THR A 1 270 ? 0.089 -8.467 -31.596 1.00 93.94 270 THR A CA 1
ATOM 2200 C C . THR A 1 270 ? 1.188 -8.764 -32.615 1.00 93.94 270 THR A C 1
ATOM 2202 O O . THR A 1 270 ? 1.271 -8.079 -33.634 1.00 93.94 270 THR A O 1
ATOM 2205 N N . GLY A 1 271 ? 2.051 -9.747 -32.345 1.00 93.62 271 GLY A N 1
ATOM 2206 C CA . GLY A 1 271 ? 3.226 -10.054 -33.164 1.00 93.62 271 GLY A CA 1
ATOM 2207 C C . GLY A 1 271 ? 4.338 -9.000 -33.088 1.00 93.62 271 GLY A C 1
ATOM 2208 O O . GLY A 1 271 ? 5.224 -8.989 -33.940 1.00 93.62 271 GLY A O 1
ATOM 2209 N N . LYS A 1 272 ? 4.299 -8.101 -32.097 1.00 92.94 272 LYS A N 1
ATOM 2210 C CA . LYS A 1 272 ? 5.280 -7.024 -31.887 1.00 92.94 272 LYS A CA 1
ATOM 2211 C C . LYS A 1 272 ? 5.999 -7.229 -30.559 1.00 92.94 272 LYS A C 1
ATOM 2213 O O . LYS A 1 272 ? 5.405 -7.734 -29.619 1.00 92.94 272 LYS A O 1
ATOM 2218 N N . ILE A 1 273 ? 7.269 -6.839 -30.468 1.00 90.75 273 ILE A N 1
ATOM 2219 C CA . ILE A 1 273 ? 8.037 -6.928 -29.218 1.00 90.75 273 ILE A CA 1
ATOM 2220 C C . ILE A 1 273 ? 7.902 -5.604 -28.470 1.00 90.75 273 ILE A C 1
ATOM 2222 O O . ILE A 1 273 ? 8.310 -4.568 -28.992 1.00 90.75 273 ILE A O 1
ATOM 2226 N N . TYR A 1 274 ? 7.369 -5.658 -27.249 1.00 89.25 274 TYR A N 1
ATOM 2227 C CA . TYR A 1 274 ? 7.286 -4.513 -26.347 1.00 89.25 274 TYR A CA 1
ATOM 2228 C C . TYR A 1 274 ? 8.169 -4.747 -25.118 1.00 89.25 274 TYR A C 1
ATOM 2230 O O . TYR A 1 274 ? 7.810 -5.499 -24.213 1.00 89.25 274 TYR A O 1
ATOM 2238 N N . SER A 1 275 ? 9.336 -4.107 -25.092 1.00 87.06 275 SER A N 1
ATOM 2239 C CA . SER A 1 275 ? 10.269 -4.091 -23.963 1.00 87.06 275 SER A CA 1
ATOM 2240 C C . SER A 1 275 ? 10.593 -2.646 -23.570 1.00 87.06 275 SER A C 1
ATOM 2242 O O . SER A 1 275 ? 10.132 -1.695 -24.199 1.00 87.06 275 SER A O 1
ATOM 2244 N N . TYR A 1 276 ? 11.385 -2.449 -22.517 1.00 85.31 276 TYR A N 1
ATOM 2245 C CA . TYR A 1 276 ? 11.909 -1.120 -22.179 1.00 85.31 276 TYR A CA 1
ATOM 2246 C C . TYR A 1 276 ? 12.903 -0.579 -23.226 1.00 85.31 276 TYR A C 1
ATOM 2248 O O . TYR A 1 276 ? 13.149 0.620 -23.244 1.00 85.31 276 TYR A O 1
ATOM 2256 N N . GLU A 1 277 ? 13.446 -1.444 -24.089 1.00 87.06 277 GLU A N 1
ATOM 2257 C CA . GLU A 1 277 ? 14.406 -1.099 -25.151 1.00 87.06 277 GLU A CA 1
ATOM 2258 C C . GLU A 1 277 ? 13.739 -0.937 -26.528 1.00 87.06 277 GLU A C 1
ATOM 2260 O O . GLU A 1 277 ? 14.364 -0.442 -27.464 1.00 87.06 277 GLU A O 1
ATOM 2265 N N . SER A 1 278 ? 12.494 -1.398 -26.695 1.00 88.25 278 SER A N 1
ATOM 2266 C CA . SER A 1 278 ? 11.814 -1.371 -27.993 1.00 88.25 278 SER A CA 1
ATOM 2267 C C . SER A 1 278 ? 11.328 0.032 -28.365 1.00 88.25 278 SER A C 1
ATOM 2269 O O . SER A 1 278 ? 11.168 0.897 -27.510 1.00 88.25 278 SER A O 1
ATOM 2271 N N . ASN A 1 279 ? 11.041 0.251 -29.653 1.00 87.44 279 ASN A N 1
ATOM 2272 C CA . ASN A 1 279 ? 10.393 1.467 -30.143 1.00 87.44 279 ASN A CA 1
ATOM 2273 C C . ASN A 1 279 ? 9.179 1.103 -31.029 1.00 87.44 279 ASN A C 1
ATOM 2275 O O . ASN A 1 279 ? 9.380 0.586 -32.133 1.00 87.44 279 ASN A O 1
ATOM 2279 N N . PRO A 1 280 ? 7.931 1.324 -30.575 1.00 88.44 280 PRO A N 1
ATOM 2280 C CA . PRO A 1 280 ? 7.567 1.875 -29.269 1.00 88.44 280 PRO A CA 1
ATOM 2281 C C . PRO A 1 280 ? 7.898 0.914 -28.111 1.00 88.44 280 PRO A C 1
ATOM 2283 O O . PRO A 1 280 ? 7.899 -0.312 -28.262 1.00 88.44 280 PRO A O 1
ATOM 2286 N N . SER A 1 281 ? 8.208 1.492 -26.960 1.00 88.50 281 SER A N 1
ATOM 2287 C CA . SER A 1 281 ? 8.589 0.842 -25.707 1.00 88.50 281 SER A CA 1
ATOM 2288 C C . SER A 1 281 ? 7.377 0.489 -24.847 1.00 88.50 281 SER A C 1
ATOM 2290 O O . SER A 1 281 ? 6.270 0.997 -25.031 1.00 88.50 281 SER A O 1
ATOM 2292 N N . MET A 1 282 ? 7.600 -0.328 -23.817 1.00 88.06 282 MET A N 1
ATOM 2293 C CA . MET A 1 282 ? 6.593 -0.603 -22.787 1.00 88.06 282 MET A CA 1
ATOM 2294 C C . MET A 1 282 ? 6.208 0.619 -21.937 1.00 88.06 282 MET A C 1
ATOM 2296 O O . MET A 1 282 ? 5.326 0.483 -21.096 1.00 88.06 282 MET A O 1
ATOM 2300 N N . TYR A 1 283 ? 6.879 1.768 -22.091 1.00 87.38 283 TYR A N 1
ATOM 2301 C CA . TYR A 1 283 ? 6.570 3.014 -21.380 1.00 87.38 283 TYR A CA 1
ATOM 2302 C C . TYR A 1 283 ? 5.698 3.969 -22.188 1.00 87.38 283 TYR A C 1
ATOM 2304 O O . TYR A 1 283 ? 5.161 4.927 -21.627 1.00 87.38 283 TYR A O 1
ATOM 2312 N N . ASP A 1 284 ? 5.542 3.704 -23.484 1.00 87.50 284 ASP A N 1
ATOM 2313 C CA . ASP A 1 284 ? 4.764 4.558 -24.359 1.00 87.50 284 ASP A CA 1
ATOM 2314 C C . ASP A 1 284 ? 3.273 4.415 -24.068 1.00 87.50 284 ASP A C 1
ATOM 2316 O O . ASP A 1 284 ? 2.718 3.315 -23.964 1.00 87.50 284 ASP A O 1
ATOM 2320 N N . ALA A 1 285 ? 2.620 5.570 -23.954 1.00 85.69 285 ALA A N 1
ATOM 2321 C CA . ALA A 1 285 ? 1.208 5.708 -23.630 1.00 85.69 285 ALA A CA 1
ATOM 2322 C C . ALA A 1 285 ? 0.312 4.774 -24.457 1.00 85.69 285 ALA A C 1
ATOM 2324 O O . ALA A 1 285 ? -0.525 4.058 -23.907 1.00 85.69 285 ALA A O 1
ATOM 2325 N N . GLU A 1 286 ? 0.520 4.748 -25.773 1.00 88.75 286 GLU A N 1
ATOM 2326 C CA . GLU A 1 286 ? -0.266 3.935 -26.701 1.00 88.75 286 GLU A CA 1
ATOM 2327 C C . GLU A 1 286 ? -0.095 2.433 -26.454 1.00 88.75 286 GLU A C 1
ATOM 2329 O O . GLU A 1 286 ? -1.076 1.687 -26.480 1.00 88.75 286 GLU A O 1
ATOM 2334 N N . VAL A 1 287 ? 1.133 1.986 -26.166 1.00 90.25 287 VAL A N 1
ATOM 2335 C CA . VAL A 1 287 ? 1.435 0.574 -25.900 1.00 90.25 287 VAL A CA 1
ATOM 2336 C C . VAL A 1 287 ? 0.749 0.126 -24.620 1.00 90.25 287 VAL A C 1
ATOM 2338 O O . VAL A 1 287 ? 0.111 -0.921 -24.607 1.00 90.25 287 VAL A O 1
ATOM 2341 N N . ILE A 1 288 ? 0.814 0.933 -23.564 1.00 87.31 288 ILE A N 1
ATOM 2342 C CA . ILE A 1 288 ? 0.236 0.585 -22.261 1.00 87.31 288 ILE A CA 1
ATOM 2343 C C . ILE A 1 288 ? -1.279 0.660 -22.275 1.00 87.31 288 ILE A C 1
ATOM 2345 O O . ILE A 1 288 ? -1.942 -0.208 -21.717 1.00 87.31 288 ILE A O 1
ATOM 2349 N N . MET A 1 289 ? -1.856 1.688 -22.899 1.00 88.81 289 MET A N 1
ATOM 2350 C CA . MET A 1 289 ? -3.308 1.767 -23.032 1.00 88.81 289 MET A CA 1
ATOM 2351 C C . MET A 1 289 ? -3.836 0.626 -23.905 1.00 88.81 289 MET A C 1
ATOM 2353 O O . MET A 1 289 ? -4.870 0.041 -23.578 1.00 88.81 289 MET A O 1
ATOM 2357 N N . GLY A 1 290 ? -3.111 0.272 -24.972 1.00 91.75 290 GLY A N 1
ATOM 2358 C CA . GLY A 1 290 ? -3.401 -0.891 -25.806 1.00 91.75 290 GLY A CA 1
ATOM 2359 C C . GLY A 1 290 ? -3.336 -2.200 -25.020 1.00 91.75 290 GLY A C 1
ATOM 2360 O O . GLY A 1 290 ? -4.311 -2.951 -25.004 1.00 91.75 290 GLY A O 1
ATOM 2361 N N . GLU A 1 291 ? -2.237 -2.430 -24.301 1.00 92.00 291 GLU A N 1
ATOM 2362 C CA . GLU A 1 291 ? -2.016 -3.608 -23.458 1.00 92.00 291 GLU A CA 1
ATOM 2363 C C . GLU A 1 291 ? -3.080 -3.725 -22.367 1.00 92.00 291 GLU A C 1
ATOM 2365 O O . GLU A 1 291 ? -3.705 -4.771 -22.218 1.00 92.00 291 GLU A O 1
ATOM 2370 N N . ALA A 1 292 ? -3.368 -2.645 -21.646 1.00 90.81 292 ALA A N 1
ATOM 2371 C CA . ALA A 1 292 ? -4.322 -2.674 -20.552 1.00 90.81 292 ALA A CA 1
ATOM 2372 C C . ALA A 1 292 ? -5.777 -2.807 -21.038 1.00 90.81 292 ALA A C 1
ATOM 2374 O O . ALA A 1 292 ? -6.621 -3.339 -20.310 1.00 90.81 292 ALA A O 1
ATOM 2375 N N . LYS A 1 293 ? -6.102 -2.345 -22.253 1.00 93.00 293 LYS A N 1
ATOM 2376 C CA . LYS A 1 293 ? -7.403 -2.599 -22.894 1.00 93.00 293 LYS A CA 1
ATOM 2377 C C . LYS A 1 293 ? -7.508 -4.049 -23.361 1.00 93.00 293 LYS A C 1
ATOM 2379 O O . LYS A 1 293 ? -8.528 -4.692 -23.117 1.00 93.00 293 LYS A O 1
ATOM 2384 N N . TRP A 1 294 ? -6.453 -4.573 -23.982 1.00 94.50 294 TRP A N 1
ATOM 2385 C CA . TRP A 1 294 ? -6.363 -5.979 -24.363 1.00 94.50 294 TRP A CA 1
ATOM 2386 C C . TRP A 1 294 ? -6.499 -6.896 -23.138 1.00 94.50 294 TRP A C 1
ATOM 2388 O O . TRP A 1 294 ? -7.384 -7.746 -23.117 1.00 94.50 294 TRP A O 1
ATOM 2398 N N . GLY A 1 295 ? -5.742 -6.643 -22.068 1.00 92.44 295 GLY A N 1
ATOM 2399 C CA . GLY A 1 295 ? -5.799 -7.416 -20.827 1.00 92.44 295 GLY A CA 1
ATOM 2400 C C . GLY A 1 295 ? -7.183 -7.402 -20.172 1.00 92.44 295 GLY A C 1
ATOM 2401 O O . GLY A 1 295 ? -7.634 -8.421 -19.652 1.00 92.44 295 GLY A O 1
ATOM 2402 N N . MET A 1 296 ? -7.918 -6.285 -20.254 1.00 91.94 296 MET A N 1
ATOM 2403 C CA . MET A 1 296 ? -9.316 -6.253 -19.809 1.00 91.94 296 MET A CA 1
ATOM 2404 C C . MET A 1 296 ? -10.211 -7.166 -20.645 1.00 91.94 296 MET A C 1
ATOM 2406 O O . MET A 1 296 ? -11.028 -7.891 -20.083 1.00 91.94 296 MET A O 1
ATOM 2410 N N . ASN A 1 297 ? -10.075 -7.140 -21.971 1.00 93.94 297 ASN A N 1
ATOM 2411 C CA . ASN A 1 297 ? -10.871 -7.998 -22.847 1.00 93.94 297 ASN A CA 1
ATOM 2412 C C . ASN A 1 297 ? -10.595 -9.479 -22.565 1.00 93.94 297 ASN A C 1
ATOM 2414 O O . ASN A 1 297 ? -11.539 -10.255 -22.424 1.00 93.94 297 ASN A O 1
ATOM 2418 N N . GLU A 1 298 ? -9.326 -9.847 -22.393 1.00 92.56 298 GLU A N 1
ATOM 2419 C CA . GLU A 1 298 ? -8.920 -11.200 -22.007 1.00 92.56 298 GLU A CA 1
ATOM 2420 C C . GLU A 1 298 ? -9.484 -11.600 -20.639 1.00 92.56 298 GLU A C 1
ATOM 2422 O O . GLU A 1 298 ? -10.026 -12.695 -20.479 1.00 92.56 298 GLU A O 1
ATOM 2427 N N . PHE A 1 299 ? -9.425 -10.700 -19.650 1.00 90.44 299 PHE A N 1
ATOM 2428 C CA . PHE A 1 299 ? -10.020 -10.940 -18.337 1.00 90.44 299 PHE A CA 1
ATOM 2429 C C . PHE A 1 299 ? -11.534 -11.161 -18.433 1.00 90.44 299 PHE A C 1
ATOM 2431 O O . PHE A 1 299 ? -12.056 -12.099 -17.833 1.00 90.44 299 PHE A O 1
ATOM 2438 N N . ILE A 1 300 ? -12.246 -10.325 -19.193 1.00 91.88 300 ILE A N 1
ATOM 2439 C CA . ILE A 1 300 ? -13.696 -10.445 -19.386 1.00 91.88 300 ILE A CA 1
ATOM 2440 C C . ILE A 1 300 ? -14.039 -11.751 -20.108 1.00 91.88 300 ILE A C 1
ATOM 2442 O O . ILE A 1 300 ? -14.997 -12.414 -19.711 1.00 91.88 300 ILE A O 1
ATOM 2446 N N . SER A 1 301 ? -13.273 -12.142 -21.132 1.00 92.94 301 SER A N 1
ATOM 2447 C CA . SER A 1 301 ? -13.460 -13.426 -21.819 1.00 92.94 301 SER A CA 1
ATOM 2448 C C . SER A 1 301 ? -13.291 -14.584 -20.840 1.00 92.94 301 SER A C 1
ATOM 2450 O O . SER A 1 301 ? -14.197 -15.395 -20.677 1.00 92.94 301 SER A O 1
ATOM 2452 N N . PHE A 1 302 ? -12.195 -14.591 -20.080 1.00 88.94 302 PHE A N 1
ATOM 2453 C CA . PHE A 1 302 ? -11.950 -15.605 -19.059 1.00 88.94 302 PHE A CA 1
ATOM 2454 C C . PHE A 1 302 ? -13.061 -15.653 -18.000 1.00 88.94 302 PHE A C 1
ATOM 2456 O O . PHE A 1 302 ? -13.482 -16.735 -17.591 1.00 88.94 302 PHE A O 1
ATOM 2463 N N . ALA A 1 303 ? -13.557 -14.497 -17.555 1.00 89.38 303 ALA A N 1
ATOM 2464 C CA . ALA A 1 303 ? -14.634 -14.415 -16.576 1.00 89.38 303 ALA A CA 1
ATOM 2465 C C . ALA A 1 303 ? -15.963 -14.967 -17.115 1.00 89.38 303 ALA A C 1
ATOM 2467 O O . ALA A 1 303 ? -16.714 -15.571 -16.350 1.00 89.38 303 ALA A O 1
ATOM 2468 N N . LYS A 1 304 ? -16.244 -14.798 -18.414 1.00 92.88 304 LYS A N 1
ATOM 2469 C CA . LYS A 1 304 ? -17.411 -15.393 -19.083 1.00 92.88 304 LYS A CA 1
ATOM 2470 C C . LYS A 1 304 ? -17.269 -16.904 -19.242 1.00 92.88 304 LYS A C 1
ATOM 2472 O O . LYS A 1 304 ? -18.228 -17.625 -18.984 1.00 92.88 304 LYS A O 1
ATOM 2477 N N . ASP A 1 305 ? -16.078 -17.373 -19.600 1.00 92.88 305 ASP A N 1
ATOM 2478 C CA . ASP A 1 305 ? -15.814 -18.794 -19.837 1.00 92.88 305 ASP A CA 1
ATOM 2479 C C . ASP A 1 305 ? -15.724 -19.593 -18.527 1.00 92.88 305 ASP A C 1
ATOM 2481 O O . ASP A 1 305 ? -16.108 -20.762 -18.464 1.00 92.88 305 ASP A O 1
ATOM 2485 N N . LYS A 1 306 ? -15.200 -18.978 -17.457 1.00 89.50 306 LYS A N 1
ATOM 2486 C CA . LYS A 1 306 ? -14.940 -19.626 -16.159 1.00 89.50 306 LYS A CA 1
ATOM 2487 C C . LYS A 1 306 ? -15.414 -18.778 -14.962 1.00 89.50 306 LYS A C 1
ATOM 2489 O O . LYS A 1 306 ? -14.620 -18.502 -14.054 1.00 89.50 306 LYS A O 1
ATOM 2494 N N . PRO A 1 307 ? -16.711 -18.422 -14.873 1.00 89.38 307 PRO A N 1
ATOM 2495 C CA . PRO A 1 307 ? -17.228 -17.498 -13.856 1.00 89.38 307 PRO A CA 1
ATOM 2496 C C . PRO A 1 307 ? -17.033 -18.009 -12.424 1.00 89.38 307 PRO A C 1
ATOM 2498 O O . PRO A 1 307 ? -16.717 -17.239 -11.518 1.00 89.38 307 PRO A O 1
ATOM 2501 N N . LEU A 1 308 ? -17.141 -19.325 -12.215 1.00 88.69 308 LEU A N 1
ATOM 2502 C CA . LEU A 1 308 ? -16.960 -19.943 -10.898 1.00 88.69 308 LEU A CA 1
ATOM 2503 C C . LEU A 1 308 ? -15.545 -19.751 -10.342 1.00 88.69 308 LEU A C 1
ATOM 2505 O O . LEU A 1 308 ? -15.384 -19.628 -9.130 1.00 88.69 308 LEU A O 1
ATOM 2509 N N . ILE A 1 309 ? -14.522 -19.691 -11.203 1.00 84.44 309 ILE A N 1
ATOM 2510 C CA . ILE A 1 309 ? -13.145 -19.435 -10.762 1.00 84.44 309 ILE A CA 1
ATOM 2511 C C . ILE A 1 309 ? -13.033 -18.007 -10.231 1.00 84.44 309 ILE A C 1
ATOM 2513 O O . ILE A 1 309 ? -12.484 -17.802 -9.151 1.00 84.44 309 ILE A O 1
ATOM 2517 N N . VAL A 1 310 ? -13.596 -17.035 -10.952 1.00 83.75 310 VAL A N 1
ATOM 2518 C CA . VAL A 1 310 ? -13.582 -15.623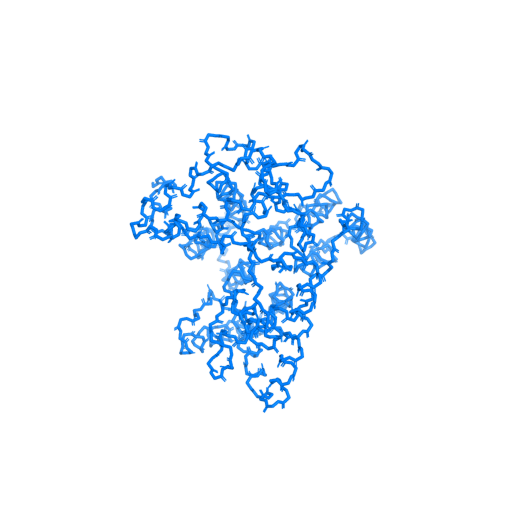 -10.548 1.00 83.75 310 VAL A CA 1
ATOM 2519 C C . VAL A 1 310 ? -14.343 -15.423 -9.236 1.00 83.75 310 VAL A C 1
ATOM 2521 O O . VAL A 1 310 ? -13.800 -14.825 -8.310 1.00 83.75 310 VAL A O 1
ATOM 2524 N N . ILE A 1 311 ? -15.548 -15.991 -9.111 1.00 85.38 311 ILE A N 1
ATOM 2525 C CA . ILE A 1 311 ? -16.366 -15.904 -7.889 1.00 85.38 311 ILE A CA 1
ATOM 2526 C C . ILE A 1 311 ? -15.646 -16.540 -6.697 1.00 85.38 311 ILE A C 1
ATOM 2528 O O . ILE A 1 311 ? -15.557 -15.927 -5.632 1.00 85.38 311 ILE A O 1
ATOM 2532 N N . ARG A 1 312 ? -15.095 -17.750 -6.872 1.00 85.62 312 ARG A N 1
ATOM 2533 C CA . ARG A 1 312 ? -14.317 -18.435 -5.830 1.00 85.62 312 ARG A CA 1
ATOM 2534 C C . ARG A 1 312 ? -13.176 -17.550 -5.341 1.00 85.62 312 ARG A C 1
ATOM 2536 O O . ARG A 1 312 ? -12.994 -17.396 -4.139 1.00 85.62 312 ARG A O 1
ATOM 2543 N N . ASN A 1 313 ? -12.419 -16.969 -6.265 1.00 80.75 313 ASN A N 1
ATOM 2544 C CA . ASN A 1 313 ? -11.260 -16.153 -5.932 1.00 80.75 313 ASN A CA 1
ATOM 2545 C C . ASN A 1 313 ? -11.663 -14.854 -5.218 1.00 80.75 313 ASN A C 1
ATOM 2547 O O . ASN A 1 313 ? -11.064 -14.518 -4.204 1.00 80.75 313 ASN A O 1
ATOM 2551 N N . ALA A 1 314 ? -12.721 -14.175 -5.670 1.00 83.62 314 ALA A N 1
ATOM 2552 C CA . ALA A 1 314 ? -13.258 -13.007 -4.972 1.00 83.62 314 ALA A CA 1
ATOM 2553 C C . ALA A 1 314 ? -13.698 -13.349 -3.534 1.00 83.62 314 ALA A C 1
ATOM 2555 O O . ALA A 1 314 ? -13.421 -12.594 -2.602 1.00 83.62 314 ALA A O 1
ATOM 2556 N N . GLY A 1 315 ? -14.328 -14.515 -3.338 1.00 86.81 315 GLY A N 1
ATOM 2557 C CA . GLY A 1 315 ? -14.692 -15.023 -2.015 1.00 86.81 315 GLY A CA 1
ATOM 2558 C C . GLY A 1 315 ? -13.479 -15.277 -1.115 1.00 86.81 315 GLY A C 1
ATOM 2559 O O . GLY A 1 315 ? -13.492 -14.878 0.049 1.00 86.81 315 GLY A O 1
ATOM 2560 N N . LEU A 1 316 ? -12.414 -15.882 -1.651 1.00 84.88 316 LEU A N 1
ATOM 2561 C CA . LEU A 1 316 ? -11.160 -16.091 -0.918 1.00 84.88 316 LEU A CA 1
ATOM 2562 C C . LEU A 1 316 ? -10.528 -14.754 -0.512 1.00 84.88 316 LEU A C 1
ATOM 2564 O O . LEU A 1 316 ? -10.289 -14.541 0.674 1.00 84.88 316 LEU A O 1
ATOM 2568 N N . ASN A 1 317 ? -10.400 -13.811 -1.449 1.00 82.75 317 ASN A N 1
ATOM 2569 C CA . ASN A 1 317 ? -9.826 -12.483 -1.200 1.00 82.75 317 ASN A CA 1
ATOM 2570 C C . ASN A 1 317 ? -10.582 -11.715 -0.114 1.00 82.75 317 ASN A C 1
ATOM 2572 O O . ASN A 1 317 ? -9.985 -11.054 0.744 1.00 82.75 317 ASN A O 1
ATOM 2576 N N . LEU A 1 318 ? -11.914 -11.792 -0.161 1.00 87.94 318 LEU A N 1
ATOM 2577 C CA . LEU A 1 318 ? -12.782 -11.176 0.830 1.00 87.94 318 LEU A CA 1
ATOM 2578 C C . LEU A 1 318 ? -12.484 -11.739 2.222 1.00 87.94 318 LEU A C 1
ATOM 2580 O O . LEU A 1 318 ? -12.309 -10.969 3.162 1.00 87.94 318 LEU A O 1
ATOM 2584 N N . MET A 1 319 ? -12.398 -13.064 2.357 1.00 90.12 319 MET A N 1
ATOM 2585 C CA . MET A 1 319 ? -12.117 -13.706 3.643 1.00 90.12 319 MET A CA 1
ATOM 2586 C C . MET A 1 319 ? -10.692 -13.432 4.123 1.00 90.12 319 MET A C 1
ATOM 2588 O O . MET A 1 319 ? -10.479 -13.159 5.300 1.00 90.12 319 MET A O 1
ATOM 2592 N N . GLU A 1 320 ? -9.708 -13.423 3.233 1.00 86.75 320 GLU A N 1
ATOM 2593 C CA . GLU A 1 320 ? -8.307 -13.184 3.592 1.00 86.75 320 GLU A CA 1
ATOM 2594 C C . GLU A 1 320 ? -8.020 -11.748 4.012 1.00 86.75 320 GLU A C 1
ATOM 2596 O O . GLU A 1 320 ? -7.075 -11.508 4.762 1.00 86.75 320 GLU A O 1
ATOM 2601 N N . SER A 1 321 ? -8.883 -10.803 3.638 1.00 88.44 321 SER A N 1
ATOM 2602 C CA . SER A 1 321 ? -8.862 -9.448 4.200 1.00 88.44 321 SER A CA 1
ATOM 2603 C C . SER A 1 321 ? -9.079 -9.453 5.726 1.00 88.44 321 SER A C 1
ATOM 2605 O O . SER A 1 321 ? -8.637 -8.543 6.423 1.00 88.44 321 SER A O 1
ATOM 2607 N N . PHE A 1 322 ? -9.688 -10.507 6.279 1.00 91.19 322 PHE A N 1
ATOM 2608 C CA . PHE A 1 322 ? -9.843 -10.730 7.722 1.00 91.19 322 PHE A CA 1
ATOM 2609 C C . PHE A 1 322 ? -8.748 -11.629 8.325 1.00 91.19 322 PHE A C 1
ATOM 2611 O O . PHE A 1 322 ? -8.807 -11.962 9.504 1.00 91.19 322 PHE A O 1
ATOM 2618 N N . SER A 1 323 ? -7.743 -12.045 7.556 1.00 86.69 323 SER A N 1
ATOM 2619 C CA . SER A 1 323 ? -6.664 -12.912 8.043 1.00 86.69 323 SER A CA 1
ATOM 2620 C C . SER A 1 323 ? -5.439 -12.115 8.526 1.00 86.69 323 SER A C 1
ATOM 2622 O O . SER A 1 323 ? -5.312 -10.912 8.296 1.00 86.69 323 SER A O 1
ATOM 2624 N N . PHE A 1 324 ? -4.508 -12.797 9.202 1.00 68.69 324 PHE A N 1
ATOM 2625 C CA . PHE A 1 324 ? -3.245 -12.232 9.709 1.00 68.69 324 PHE A CA 1
ATOM 2626 C C . PHE A 1 324 ? -2.121 -12.180 8.660 1.00 68.69 324 PHE A C 1
ATOM 2628 O O . PHE A 1 324 ? -1.005 -11.762 8.968 1.00 68.69 324 PHE A O 1
ATOM 2635 N N . GLY A 1 325 ? -2.382 -12.633 7.436 1.00 58.66 325 GLY A N 1
ATOM 2636 C CA . GLY A 1 325 ? -1.382 -12.662 6.379 1.00 58.66 325 GLY A CA 1
ATOM 2637 C C . GLY A 1 325 ? -1.784 -13.561 5.221 1.00 58.66 325 GLY A C 1
ATOM 2638 O O . GLY A 1 325 ? -2.348 -14.639 5.407 1.00 58.66 325 GLY A O 1
ATOM 2639 N N . TYR A 1 326 ? -1.471 -13.121 4.010 1.00 61.28 326 TYR A N 1
ATOM 2640 C CA . TYR A 1 326 ? -1.737 -13.870 2.793 1.00 61.28 326 TYR A CA 1
ATOM 2641 C C . TYR A 1 326 ? -0.567 -14.816 2.465 1.00 61.28 326 TYR A C 1
ATOM 2643 O O . TYR A 1 326 ? 0.573 -14.373 2.300 1.00 61.28 326 TYR A O 1
ATOM 2651 N N . LEU A 1 327 ? -0.840 -16.123 2.387 1.00 63.19 327 LEU A N 1
ATOM 2652 C CA . LEU A 1 327 ? 0.139 -17.171 2.078 1.00 63.19 327 LEU A CA 1
ATOM 2653 C C . LEU A 1 327 ? -0.176 -17.768 0.697 1.00 63.19 327 LEU A C 1
ATOM 2655 O O . LEU A 1 327 ? -0.862 -18.776 0.582 1.00 63.19 327 LEU A O 1
ATOM 2659 N N . THR A 1 328 ? 0.330 -17.137 -0.366 1.00 58.78 328 THR A N 1
ATOM 2660 C CA . THR A 1 328 ? 0.029 -17.494 -1.771 1.00 58.78 328 THR A CA 1
ATOM 2661 C C . THR A 1 328 ? 0.780 -18.704 -2.308 1.00 58.78 328 THR A C 1
ATOM 2663 O O . THR A 1 328 ? 0.561 -19.112 -3.445 1.00 58.78 328 THR A O 1
ATOM 2666 N N . SER A 1 329 ? 1.758 -19.223 -1.567 1.00 62.25 329 SER A N 1
ATOM 2667 C CA . SER A 1 329 ? 2.718 -20.188 -2.115 1.00 62.25 329 SER A CA 1
ATOM 2668 C C . SER A 1 329 ? 2.087 -21.535 -2.474 1.00 62.25 329 SER A C 1
ATOM 2670 O O . SER A 1 329 ? 2.694 -22.309 -3.207 1.00 62.25 329 SER A O 1
ATOM 2672 N N . SER A 1 330 ? 0.873 -21.815 -1.994 1.00 71.19 330 SER A N 1
ATOM 2673 C CA . SER A 1 330 ? 0.060 -22.940 -2.449 1.00 71.19 330 SER A CA 1
ATOM 2674 C C . SER A 1 330 ? -1.427 -22.659 -2.245 1.00 71.19 330 SER A C 1
ATOM 2676 O O . SER A 1 330 ? -1.812 -21.925 -1.335 1.00 71.19 330 SER A O 1
ATOM 2678 N N . LEU A 1 331 ? -2.274 -23.318 -3.037 1.00 76.56 331 LEU A N 1
ATOM 2679 C CA . LEU A 1 331 ? -3.729 -23.235 -2.888 1.00 76.56 331 LEU A CA 1
ATOM 2680 C C . LEU A 1 331 ? -4.197 -23.678 -1.486 1.00 76.56 331 LEU A C 1
ATOM 2682 O O . LEU A 1 331 ? -5.143 -23.115 -0.944 1.00 76.56 331 LEU A O 1
ATOM 2686 N N . ALA A 1 332 ? -3.516 -24.655 -0.879 1.00 81.88 332 ALA A N 1
ATOM 2687 C CA . ALA A 1 332 ? -3.810 -25.110 0.479 1.00 81.88 332 ALA A CA 1
ATOM 2688 C C . ALA A 1 332 ? -3.598 -23.998 1.519 1.00 81.88 332 ALA A C 1
ATOM 2690 O O . ALA A 1 332 ? -4.409 -23.834 2.428 1.00 81.88 332 ALA A O 1
ATOM 2691 N N . LEU A 1 333 ? -2.536 -23.206 1.361 1.00 79.06 333 LEU A N 1
ATOM 2692 C CA . LEU A 1 333 ? -2.242 -22.087 2.251 1.00 79.06 333 LEU A CA 1
ATOM 2693 C C . LEU A 1 333 ? -3.214 -20.916 2.061 1.00 79.06 333 LEU A C 1
ATOM 2695 O O . LEU A 1 333 ? -3.620 -20.320 3.058 1.00 79.06 333 LEU A O 1
ATOM 2699 N N . THR A 1 334 ? -3.650 -20.644 0.827 1.00 79.81 334 THR A N 1
ATOM 2700 C CA . THR A 1 334 ? -4.749 -19.703 0.545 1.00 79.81 334 THR A CA 1
ATOM 2701 C C . THR A 1 334 ? -6.034 -20.143 1.252 1.00 79.81 334 THR A C 1
ATOM 2703 O O . THR A 1 334 ? -6.624 -19.371 2.001 1.00 79.81 334 THR A O 1
ATOM 2706 N N . TYR A 1 335 ? -6.448 -21.410 1.119 1.00 86.31 335 TYR A N 1
ATOM 2707 C CA . TYR A 1 335 ? -7.640 -21.903 1.823 1.00 86.31 335 TYR A CA 1
ATOM 2708 C C . TYR A 1 335 ? -7.505 -21.834 3.344 1.00 86.31 335 TYR A C 1
ATOM 2710 O O . TYR A 1 335 ? -8.458 -21.463 4.025 1.00 86.31 335 TYR A O 1
ATOM 2718 N N . PHE A 1 336 ? -6.329 -22.160 3.884 1.00 87.19 336 PHE A N 1
ATOM 2719 C CA . PHE A 1 336 ? -6.069 -22.031 5.313 1.00 87.19 336 PHE A CA 1
ATOM 2720 C C . PHE A 1 336 ? -6.181 -20.573 5.779 1.00 87.19 336 PHE A C 1
ATOM 2722 O O . PHE A 1 336 ? -6.855 -20.300 6.772 1.00 87.19 336 PHE A O 1
ATOM 2729 N N . SER A 1 337 ? -5.582 -19.627 5.048 1.00 86.44 337 SER A N 1
ATOM 2730 C CA . SER A 1 337 ? -5.668 -18.201 5.380 1.00 86.44 337 SER A CA 1
ATOM 2731 C C . SER A 1 337 ? -7.104 -17.682 5.290 1.00 86.44 337 SER A C 1
ATOM 2733 O O . SER A 1 337 ? -7.580 -17.023 6.217 1.00 86.44 337 SER A O 1
ATOM 2735 N N . ALA A 1 338 ? -7.836 -18.054 4.238 1.00 88.81 338 ALA A N 1
ATOM 2736 C CA . ALA A 1 338 ? -9.247 -17.724 4.087 1.00 88.81 338 ALA A CA 1
ATOM 2737 C C . ALA A 1 338 ? -10.106 -18.313 5.218 1.00 88.81 338 ALA A C 1
ATOM 2739 O O . ALA A 1 338 ? -10.995 -17.632 5.720 1.00 88.81 338 ALA A O 1
ATOM 2740 N N . LEU A 1 339 ? -9.830 -19.540 5.674 1.00 92.31 339 LEU A N 1
ATOM 2741 C CA . LEU A 1 339 ? -10.541 -20.158 6.797 1.00 92.31 339 LEU A CA 1
ATOM 2742 C C . LEU A 1 339 ? -10.284 -19.419 8.118 1.00 92.31 339 LEU A C 1
ATOM 2744 O O . LEU A 1 339 ? -11.222 -19.177 8.879 1.00 92.31 339 LEU A O 1
ATOM 2748 N N . VAL A 1 340 ? -9.034 -19.021 8.382 1.00 92.44 340 VAL A N 1
ATOM 2749 C CA . VAL A 1 340 ? -8.685 -18.187 9.547 1.00 92.44 340 VAL A CA 1
ATOM 2750 C C . VAL A 1 340 ? -9.412 -16.843 9.478 1.00 92.44 340 VAL A C 1
ATOM 2752 O O . VAL A 1 340 ? -10.010 -16.415 10.468 1.00 92.44 340 VAL A O 1
ATOM 2755 N N . GLY A 1 341 ? -9.418 -16.210 8.304 1.00 93.44 341 GLY A N 1
ATOM 2756 C CA . GLY A 1 341 ? -10.133 -14.961 8.063 1.00 93.44 341 GLY A CA 1
ATOM 2757 C C . GLY A 1 341 ? -11.647 -15.088 8.243 1.00 93.44 341 GLY A C 1
ATOM 2758 O O . GLY A 1 341 ? -12.251 -14.266 8.930 1.00 93.44 341 GLY A O 1
ATOM 2759 N N . LEU A 1 342 ? -12.259 -16.163 7.736 1.00 95.31 342 LEU A N 1
ATOM 2760 C CA . LEU A 1 342 ? -13.672 -16.480 7.954 1.00 95.31 342 LEU A CA 1
ATOM 2761 C C . LEU A 1 342 ? -13.977 -16.653 9.447 1.00 95.31 342 LEU A C 1
ATOM 2763 O O . LEU A 1 342 ? -14.955 -16.095 9.944 1.00 95.31 342 LEU A O 1
ATOM 2767 N N . GLY A 1 343 ? -13.127 -17.375 10.181 1.00 96.31 343 GLY A N 1
ATOM 2768 C CA . GLY A 1 343 ? -13.256 -17.525 11.629 1.00 96.31 343 GLY A CA 1
ATOM 2769 C C . GLY A 1 343 ? -13.224 -16.178 12.356 1.00 96.31 343 GLY A C 1
ATOM 2770 O O . GLY A 1 343 ? -14.067 -15.921 13.219 1.00 96.31 343 GLY A O 1
ATOM 2771 N N . PHE A 1 344 ? -12.305 -15.283 11.978 1.00 96.06 344 PHE A N 1
ATOM 2772 C CA . PHE A 1 344 ? -12.235 -13.937 12.548 1.00 96.06 344 PHE A CA 1
ATOM 2773 C C . PHE A 1 344 ? -13.450 -13.075 12.176 1.00 96.06 344 PHE A C 1
ATOM 2775 O O . PHE A 1 344 ? -14.020 -12.412 13.043 1.00 96.06 344 PHE A O 1
ATOM 2782 N N . PHE A 1 345 ? -13.902 -13.131 10.923 1.00 96.62 345 PHE A N 1
ATOM 2783 C CA . PHE A 1 345 ? -15.110 -12.454 10.456 1.00 96.62 345 PHE A CA 1
ATOM 2784 C C . PHE A 1 345 ? -16.349 -12.893 11.250 1.00 96.62 345 PHE A C 1
ATOM 2786 O O . PHE A 1 345 ? -17.048 -12.052 11.820 1.00 96.62 345 PHE A O 1
ATOM 2793 N N . VAL A 1 346 ? -16.581 -14.205 11.375 1.00 97.44 346 VAL A N 1
ATOM 2794 C CA . VAL A 1 346 ? -17.688 -14.762 12.171 1.00 97.44 346 VAL A CA 1
ATOM 2795 C C . VAL A 1 346 ? -17.570 -14.335 13.632 1.00 97.44 346 VAL A C 1
ATOM 2797 O O . VAL A 1 346 ? -18.564 -13.929 14.234 1.00 97.44 346 VAL A O 1
ATOM 2800 N N . LEU A 1 347 ? -16.363 -14.347 14.204 1.00 97.00 347 LEU A N 1
ATOM 2801 C CA . LEU A 1 347 ? -16.136 -13.889 15.572 1.00 97.00 347 LEU A CA 1
ATOM 2802 C C . LEU A 1 347 ? -16.527 -12.412 15.760 1.00 97.00 347 LEU A C 1
ATOM 2804 O O . LEU A 1 347 ? -17.177 -12.083 16.755 1.00 97.00 347 LEU A O 1
ATOM 2808 N N . LEU A 1 348 ? -16.182 -11.528 14.816 1.00 97.06 348 LEU A N 1
ATOM 2809 C CA . LEU A 1 348 ? -16.599 -10.122 14.849 1.00 97.06 348 LEU A CA 1
ATOM 2810 C C . LEU A 1 348 ? -18.126 -9.983 14.785 1.00 97.06 348 LEU A C 1
ATOM 2812 O O . LEU A 1 348 ? -18.687 -9.193 15.548 1.00 97.06 348 LEU A O 1
ATOM 2816 N N . LEU A 1 349 ? -18.804 -10.769 13.941 1.00 97.19 349 LEU A N 1
ATOM 2817 C CA . LEU A 1 349 ? -20.268 -10.769 13.844 1.00 97.19 349 LEU A CA 1
ATOM 2818 C C . LEU A 1 349 ? -20.934 -11.251 15.138 1.00 97.19 349 LEU A C 1
ATOM 2820 O O . LEU A 1 349 ? -21.792 -10.557 15.681 1.00 97.19 349 LEU A O 1
ATOM 2824 N N . VAL A 1 350 ? -20.494 -12.388 15.685 1.00 97.31 350 VAL A N 1
ATOM 2825 C CA . VAL A 1 350 ? -21.019 -12.956 16.942 1.00 97.31 350 VAL A CA 1
ATOM 2826 C C . VAL A 1 350 ? -20.823 -11.984 18.107 1.00 97.31 350 VAL A C 1
ATOM 2828 O O . VAL A 1 350 ? -21.696 -11.830 18.961 1.00 97.31 350 VAL A O 1
ATOM 2831 N N . ARG A 1 351 ? -19.695 -11.265 18.130 1.00 96.62 351 ARG A N 1
ATOM 2832 C CA . ARG A 1 351 ? -19.399 -10.228 19.132 1.00 96.62 351 ARG A CA 1
ATOM 2833 C C . ARG A 1 351 ? -20.032 -8.868 18.813 1.00 96.62 351 ARG A C 1
ATOM 2835 O O . ARG A 1 351 ? -19.763 -7.905 19.532 1.00 96.62 351 ARG A O 1
ATOM 2842 N N . LYS A 1 352 ? -20.871 -8.784 17.772 1.00 96.75 352 LYS A N 1
ATOM 2843 C CA . LYS A 1 352 ? -21.587 -7.579 17.315 1.00 96.75 352 LYS A CA 1
ATOM 2844 C C . LYS A 1 352 ? -20.659 -6.393 17.017 1.00 96.75 352 LYS A C 1
ATOM 2846 O O . LYS A 1 352 ? -21.020 -5.233 17.205 1.00 96.75 352 LYS A O 1
ATOM 2851 N N . LYS A 1 353 ? -19.441 -6.670 16.549 1.00 96.38 353 LYS A N 1
ATOM 2852 C CA . LYS A 1 353 ? -18.420 -5.674 16.196 1.00 96.38 353 LYS A CA 1
ATOM 2853 C C . LYS A 1 353 ? -18.503 -5.268 14.718 1.00 96.38 353 LYS A C 1
ATOM 2855 O O . LYS A 1 353 ? -17.510 -5.293 13.993 1.00 96.38 353 LYS A O 1
ATOM 2860 N N . TYR A 1 354 ? -19.694 -4.873 14.270 1.00 96.50 354 TYR A N 1
ATOM 2861 C CA . TYR A 1 354 ? -19.978 -4.577 12.858 1.00 96.50 354 TYR A CA 1
ATOM 2862 C C . TYR A 1 354 ? -19.156 -3.412 12.290 1.00 96.50 354 TYR A C 1
ATOM 2864 O O . TYR A 1 354 ? -18.806 -3.419 11.113 1.00 96.50 354 TYR A O 1
ATOM 2872 N N . SER A 1 355 ? -18.791 -2.432 13.122 1.00 95.56 355 SER A N 1
ATOM 2873 C CA . SER A 1 355 ? -17.948 -1.312 12.690 1.00 95.56 355 SER A CA 1
ATOM 2874 C C . SER A 1 355 ? -16.577 -1.778 12.198 1.00 95.56 355 SER A C 1
ATOM 2876 O O . SER A 1 355 ? -16.118 -1.301 11.165 1.00 95.56 355 SER A O 1
ATOM 2878 N N . TYR A 1 356 ? -15.942 -2.745 12.869 1.00 95.81 356 TYR A N 1
ATOM 2879 C CA . TYR A 1 356 ? -14.657 -3.289 12.418 1.00 95.81 356 TYR A CA 1
ATOM 2880 C C . TYR A 1 356 ? -14.789 -4.079 11.121 1.00 95.81 356 TYR A C 1
ATOM 2882 O O . TYR A 1 356 ? -13.901 -3.991 10.280 1.00 95.81 356 TYR A O 1
ATOM 2890 N N . VAL A 1 357 ? -15.910 -4.778 10.920 1.00 96.25 357 VAL A N 1
ATOM 2891 C CA . VAL A 1 357 ? -16.199 -5.447 9.646 1.00 96.25 357 VAL A CA 1
ATOM 2892 C C . VAL A 1 357 ? -16.220 -4.431 8.505 1.00 96.25 357 VAL A C 1
ATOM 2894 O O . VAL A 1 357 ? -15.496 -4.594 7.529 1.00 96.25 357 VAL A O 1
ATOM 2897 N N . ILE A 1 358 ? -16.980 -3.345 8.659 1.00 95.62 358 ILE A N 1
ATOM 2898 C CA . ILE A 1 358 ? -17.076 -2.284 7.648 1.00 95.62 358 ILE A CA 1
ATOM 2899 C C . ILE A 1 358 ? -15.703 -1.658 7.375 1.00 95.62 358 ILE A C 1
ATOM 2901 O O . ILE A 1 358 ? -15.327 -1.492 6.218 1.00 95.62 358 ILE A O 1
ATOM 2905 N N . ILE A 1 359 ? -14.934 -1.348 8.423 1.00 95.06 359 ILE A N 1
ATOM 2906 C CA . ILE A 1 359 ? -13.606 -0.739 8.279 1.00 95.06 359 ILE A CA 1
ATOM 2907 C C . ILE A 1 359 ? -12.651 -1.662 7.508 1.00 95.06 359 ILE A C 1
ATOM 2909 O O . ILE A 1 359 ? -11.957 -1.201 6.601 1.00 95.06 359 ILE A O 1
ATOM 2913 N N . ILE A 1 360 ? -12.619 -2.957 7.841 1.00 94.06 360 ILE A N 1
ATOM 2914 C CA . ILE A 1 360 ? -11.765 -3.940 7.159 1.00 94.06 360 ILE A CA 1
ATOM 2915 C C . ILE A 1 360 ? -12.146 -4.030 5.677 1.00 94.06 360 ILE A C 1
ATOM 2917 O O . ILE A 1 360 ? -11.265 -3.912 4.822 1.00 94.06 360 ILE A O 1
ATOM 2921 N N . LEU A 1 361 ? -13.441 -4.134 5.363 1.00 92.56 361 LEU A N 1
ATOM 2922 C CA . LEU A 1 361 ? -13.933 -4.193 3.982 1.00 92.56 361 LEU A CA 1
ATOM 2923 C C . LEU A 1 361 ? -13.606 -2.928 3.187 1.00 92.56 361 LEU A C 1
ATOM 2925 O O . LEU A 1 361 ? -13.153 -3.016 2.052 1.00 92.56 361 LEU A O 1
ATOM 2929 N N . ILE A 1 362 ? -13.775 -1.745 3.776 1.00 92.06 362 ILE A N 1
ATOM 2930 C CA . ILE A 1 362 ? -13.455 -0.477 3.107 1.00 92.06 362 ILE A CA 1
ATOM 2931 C C . ILE A 1 362 ? -11.951 -0.336 2.866 1.00 92.06 362 ILE A C 1
ATOM 2933 O O . ILE A 1 362 ? -11.542 0.183 1.832 1.00 92.06 362 ILE A O 1
ATOM 2937 N N . SER A 1 363 ? -11.112 -0.825 3.783 1.00 89.81 363 SER A N 1
ATOM 2938 C CA . SER A 1 363 ? -9.655 -0.793 3.594 1.00 89.81 363 SER A CA 1
ATOM 2939 C C . SER A 1 363 ? -9.171 -1.674 2.435 1.00 89.81 363 SER A C 1
ATOM 2941 O O . SER A 1 363 ? -8.077 -1.462 1.921 1.00 89.81 363 SER A O 1
ATOM 2943 N N . SER A 1 364 ? -9.987 -2.646 2.021 1.00 87.50 364 SER A N 1
ATOM 2944 C CA . SER A 1 364 ? -9.638 -3.682 1.047 1.00 87.50 364 SER A CA 1
ATOM 2945 C C . SER A 1 364 ? -10.507 -3.646 -0.221 1.00 87.50 364 SER A C 1
ATOM 2947 O O . SER A 1 364 ? -10.201 -4.338 -1.194 1.00 87.50 364 SER A O 1
ATOM 2949 N N . CYS A 1 365 ? -11.550 -2.807 -0.279 1.00 86.06 365 CYS A N 1
ATOM 2950 C CA . CYS A 1 365 ? -12.521 -2.796 -1.380 1.00 86.06 365 CYS A CA 1
ATOM 2951 C C . CYS A 1 365 ? -11.908 -2.436 -2.741 1.00 86.06 365 CYS A C 1
ATOM 2953 O O . CYS A 1 365 ? -12.350 -2.970 -3.756 1.00 86.06 365 CYS A O 1
ATOM 2955 N N . SER A 1 366 ? -10.839 -1.630 -2.763 1.00 76.25 366 SER A N 1
ATOM 2956 C CA . SER A 1 366 ? -10.051 -1.324 -3.968 1.00 76.25 366 SER A CA 1
ATOM 2957 C C . SER A 1 366 ? -9.357 -2.551 -4.586 1.00 76.25 366 SER A C 1
ATOM 2959 O O . SER A 1 366 ? -8.764 -2.437 -5.655 1.00 76.25 366 SER A O 1
ATOM 2961 N N . TYR A 1 367 ? -9.361 -3.701 -3.900 1.00 74.88 367 TYR A N 1
ATOM 2962 C CA . TYR A 1 367 ? -8.597 -4.895 -4.270 1.00 74.88 367 TYR A CA 1
ATOM 2963 C C . TYR A 1 367 ? -9.443 -6.167 -4.340 1.00 74.88 367 TYR A C 1
ATOM 2965 O O . TYR A 1 367 ? -9.234 -6.975 -5.242 1.00 74.88 367 TYR A O 1
ATOM 2973 N N . ILE A 1 368 ? -10.400 -6.347 -3.422 1.00 73.31 368 ILE A N 1
ATOM 2974 C CA . ILE A 1 368 ? -11.108 -7.627 -3.233 1.00 73.31 368 ILE A CA 1
ATOM 2975 C C . ILE A 1 368 ? -11.788 -8.137 -4.512 1.00 73.31 368 ILE A C 1
ATOM 2977 O O . ILE A 1 368 ? -11.768 -9.340 -4.771 1.00 73.31 368 ILE A O 1
ATOM 2981 N N . LEU A 1 369 ? -12.396 -7.244 -5.300 1.00 64.31 369 LEU A N 1
ATOM 2982 C CA . LEU A 1 369 ? -13.315 -7.640 -6.372 1.00 64.31 369 LEU A CA 1
ATOM 2983 C C . LEU A 1 369 ? -12.627 -8.109 -7.660 1.00 64.31 369 LEU A C 1
ATOM 2985 O O . LEU A 1 369 ? -13.213 -8.898 -8.396 1.00 64.31 369 LEU A O 1
ATOM 2989 N N . TYR A 1 370 ? -11.426 -7.616 -7.965 1.00 62.22 370 TYR A N 1
ATOM 2990 C CA . TYR A 1 370 ? -10.831 -7.799 -9.297 1.00 62.22 370 TYR A CA 1
ATOM 2991 C C . TYR A 1 370 ? -9.312 -7.989 -9.308 1.00 62.22 370 TYR A C 1
ATOM 2993 O O . TYR A 1 370 ? -8.748 -8.260 -10.367 1.00 62.22 370 TYR A O 1
ATOM 3001 N N . LEU A 1 371 ? -8.635 -7.866 -8.162 1.00 68.31 371 LEU A N 1
ATOM 3002 C CA . LEU A 1 371 ? -7.192 -8.067 -8.074 1.00 68.31 371 LEU A CA 1
ATOM 3003 C C . LEU A 1 371 ? -6.849 -9.407 -7.448 1.00 68.31 371 LEU A C 1
ATOM 3005 O O . LEU A 1 371 ? -7.612 -9.988 -6.680 1.00 68.31 371 LEU A O 1
ATOM 3009 N N . ALA A 1 372 ? -5.664 -9.896 -7.792 1.00 59.38 372 ALA A N 1
ATOM 3010 C CA . ALA A 1 372 ? -5.033 -10.960 -7.055 1.00 59.38 372 ALA A CA 1
ATOM 3011 C C . ALA A 1 372 ? -4.804 -10.455 -5.629 1.00 59.38 372 ALA A C 1
ATOM 3013 O O . ALA A 1 372 ? -4.346 -9.320 -5.439 1.00 59.38 372 ALA A O 1
ATOM 3014 N N . PRO A 1 373 ? -5.086 -11.282 -4.625 1.00 57.34 373 PRO A N 1
ATOM 3015 C CA . PRO A 1 373 ? -4.715 -10.989 -3.255 1.00 57.34 373 PRO A CA 1
ATOM 3016 C C . PRO A 1 373 ? -3.185 -11.007 -3.201 1.00 57.34 373 PRO A C 1
ATOM 3018 O O . PRO A 1 373 ? -2.544 -12.046 -3.202 1.00 57.34 373 PRO A O 1
ATOM 3021 N N . VAL A 1 374 ? -2.541 -9.849 -3.236 1.00 67.06 374 VAL A N 1
ATOM 3022 C CA . VAL A 1 374 ? -1.096 -9.761 -3.004 1.00 67.06 374 VAL A CA 1
ATOM 3023 C C . VAL A 1 374 ? -0.937 -9.288 -1.568 1.00 67.06 374 VAL A C 1
ATOM 3025 O O . VAL A 1 374 ? -1.573 -8.292 -1.214 1.00 67.06 374 VAL A O 1
ATOM 3028 N N . PRO A 1 375 ? -0.093 -9.920 -0.724 1.00 66.50 375 PRO A N 1
ATOM 3029 C CA . PRO A 1 375 ? -0.006 -9.557 0.693 1.00 66.50 375 PRO A CA 1
ATOM 3030 C C . PRO A 1 375 ? 0.271 -8.064 0.902 1.00 66.50 375 PRO A C 1
ATOM 3032 O O . PRO A 1 375 ? -0.184 -7.466 1.870 1.00 66.50 375 PRO A O 1
ATOM 3035 N N . ILE A 1 376 ? 0.984 -7.456 -0.047 1.00 72.19 376 ILE A N 1
ATOM 3036 C CA . ILE A 1 376 ? 1.371 -6.051 -0.029 1.00 72.19 376 ILE A CA 1
ATOM 3037 C C . ILE A 1 376 ? 0.207 -5.076 -0.287 1.00 72.19 376 ILE A C 1
ATOM 3039 O O . ILE A 1 376 ? 0.301 -3.901 0.062 1.00 72.19 376 ILE A O 1
ATOM 3043 N N . TYR A 1 377 ? -0.901 -5.547 -0.865 1.00 76.31 377 TYR A N 1
ATOM 3044 C CA . TYR A 1 377 ? -2.136 -4.771 -1.037 1.00 76.31 377 TYR A CA 1
ATOM 3045 C C . TYR A 1 377 ? -2.993 -4.758 0.226 1.00 76.31 377 TYR A C 1
ATOM 3047 O O . TYR A 1 377 ? -3.698 -3.787 0.472 1.00 76.31 377 TYR A O 1
ATOM 3055 N N . LEU A 1 378 ? -2.868 -5.787 1.065 1.00 80.62 378 LEU A N 1
ATOM 3056 C CA . LEU A 1 378 ? -3.597 -5.913 2.329 1.00 80.62 378 LEU A CA 1
ATOM 3057 C C . LEU A 1 378 ? -2.811 -5.370 3.528 1.00 80.62 378 LEU A C 1
ATOM 3059 O O . LEU A 1 378 ? -3.232 -5.535 4.671 1.00 80.62 378 LEU A O 1
ATOM 3063 N N . TYR A 1 379 ? -1.677 -4.702 3.293 1.00 85.25 379 TYR A N 1
ATOM 3064 C CA . TYR A 1 379 ? -0.795 -4.277 4.376 1.00 85.25 379 TYR A CA 1
ATOM 3065 C C . TYR A 1 379 ? -1.503 -3.372 5.404 1.00 85.25 379 TYR A C 1
ATOM 3067 O O . TYR A 1 379 ? -1.440 -3.632 6.605 1.00 85.25 379 TYR A O 1
ATOM 3075 N N . GLY A 1 380 ? -2.251 -2.365 4.937 1.00 87.19 380 GLY A N 1
ATOM 3076 C CA . GLY A 1 380 ? -3.080 -1.518 5.806 1.00 87.19 380 GLY A CA 1
ATOM 3077 C C . GLY A 1 380 ? -4.167 -2.300 6.545 1.00 87.19 380 GLY A C 1
ATOM 3078 O O . GLY A 1 380 ? -4.382 -2.111 7.744 1.00 87.19 380 GLY A O 1
ATOM 3079 N N . THR A 1 381 ? -4.796 -3.249 5.855 1.00 90.19 381 THR A N 1
ATOM 3080 C CA . THR A 1 381 ? -5.829 -4.112 6.423 1.00 90.19 381 THR A CA 1
ATOM 3081 C C . THR A 1 381 ? -5.298 -4.955 7.584 1.00 90.19 381 THR A C 1
ATOM 3083 O O . THR A 1 381 ? -5.987 -5.073 8.593 1.00 90.19 381 THR A O 1
ATOM 3086 N N . TYR A 1 382 ? -4.055 -5.452 7.537 1.00 90.25 382 TYR A N 1
ATOM 3087 C CA . TYR A 1 382 ? -3.477 -6.216 8.653 1.00 90.25 382 TYR A CA 1
ATOM 3088 C C . TYR A 1 382 ? -3.377 -5.418 9.954 1.00 90.25 382 TYR A C 1
ATOM 3090 O O . TYR A 1 382 ? -3.610 -5.972 11.032 1.00 90.25 382 TYR A O 1
ATOM 3098 N N . LEU A 1 383 ? -3.068 -4.120 9.879 1.00 94.56 383 LEU A N 1
ATOM 3099 C CA . LEU A 1 383 ? -3.057 -3.254 11.057 1.00 94.56 383 LEU A CA 1
ATOM 3100 C C . LEU A 1 383 ? -4.453 -3.154 11.675 1.00 94.56 383 LEU A C 1
ATOM 3102 O O . LEU A 1 383 ? -4.614 -3.303 12.887 1.00 94.56 383 LEU A O 1
ATOM 3106 N N . ILE A 1 384 ? -5.459 -2.923 10.832 1.00 95.25 384 ILE A N 1
ATOM 3107 C CA . ILE A 1 384 ? -6.859 -2.793 11.241 1.00 95.25 384 ILE A CA 1
ATOM 3108 C C . ILE A 1 384 ? -7.368 -4.113 11.828 1.00 95.25 384 ILE A C 1
ATOM 3110 O O . ILE A 1 384 ? -7.971 -4.101 12.899 1.00 95.25 384 ILE A O 1
ATOM 3114 N N . SER A 1 385 ? -7.095 -5.245 11.177 1.00 94.31 385 SER A N 1
ATOM 3115 C CA . SER A 1 385 ? -7.482 -6.578 11.651 1.00 94.31 385 SER A CA 1
ATOM 3116 C C . SER A 1 385 ? -6.804 -6.917 12.979 1.00 94.31 385 SER A C 1
ATOM 3118 O O . SER A 1 385 ? -7.468 -7.381 13.906 1.00 94.31 385 SER A O 1
ATOM 3120 N N . THR A 1 386 ? -5.514 -6.588 13.131 1.00 95.19 386 THR A N 1
ATOM 3121 C CA . THR A 1 386 ? -4.803 -6.745 14.411 1.00 95.19 386 THR A CA 1
ATOM 3122 C C . THR A 1 386 ? -5.443 -5.887 15.497 1.00 95.19 386 THR A C 1
ATOM 3124 O O . THR A 1 386 ? -5.723 -6.378 16.588 1.00 95.19 386 THR A O 1
ATOM 3127 N N . PHE A 1 387 ? -5.727 -4.616 15.211 1.00 96.31 387 PHE A N 1
ATOM 3128 C CA . PHE A 1 387 ? -6.396 -3.725 16.154 1.00 96.31 387 PHE A CA 1
ATOM 3129 C C . PHE A 1 387 ? -7.784 -4.248 16.558 1.00 96.31 387 PHE A C 1
ATOM 3131 O O . PHE A 1 387 ? -8.078 -4.351 17.749 1.00 96.31 387 PHE A O 1
ATOM 3138 N N . ALA A 1 388 ? -8.608 -4.652 15.589 1.00 96.38 388 ALA A N 1
ATOM 3139 C CA . ALA A 1 388 ? -9.931 -5.217 15.830 1.00 96.38 388 ALA A CA 1
ATOM 3140 C C . ALA A 1 388 ? -9.862 -6.489 16.691 1.00 96.38 388 ALA A C 1
ATOM 3142 O O . ALA A 1 388 ? -10.671 -6.655 17.602 1.00 96.38 388 ALA A O 1
ATOM 3143 N N . PHE A 1 389 ? -8.868 -7.354 16.462 1.00 95.69 389 PHE A N 1
ATOM 3144 C CA . PHE A 1 389 ? -8.631 -8.538 17.286 1.00 95.69 389 PHE A CA 1
ATOM 3145 C C . PHE A 1 389 ? -8.283 -8.171 18.734 1.00 95.69 389 PHE A C 1
ATOM 3147 O O . PHE A 1 389 ? -8.844 -8.739 19.671 1.00 95.69 389 PHE A O 1
ATOM 3154 N N . LEU A 1 390 ? -7.407 -7.184 18.943 1.00 95.56 390 LEU A N 1
ATOM 3155 C CA . LEU A 1 390 ? -7.053 -6.715 20.287 1.00 95.56 390 LEU A CA 1
ATOM 3156 C C . LEU A 1 390 ? -8.253 -6.121 21.035 1.00 95.56 390 LEU A C 1
ATOM 3158 O O . LEU A 1 390 ? -8.356 -6.289 22.250 1.00 95.56 390 LEU A O 1
ATOM 3162 N N . GLU A 1 391 ? -9.181 -5.482 20.325 1.00 94.81 391 GLU A N 1
ATOM 3163 C CA . GLU A 1 391 ? -10.422 -4.934 20.886 1.00 94.81 391 GLU A CA 1
ATOM 3164 C C . GLU A 1 391 ? -11.459 -6.001 21.275 1.00 94.81 391 GLU A C 1
ATOM 3166 O O . GLU A 1 391 ? -12.399 -5.711 22.019 1.00 94.81 391 GLU A O 1
ATOM 3171 N N . LEU A 1 392 ? -11.280 -7.254 20.844 1.00 94.38 392 LEU A N 1
ATOM 3172 C CA . LEU A 1 392 ? -12.054 -8.391 21.354 1.00 94.38 392 LEU A CA 1
ATOM 3173 C C . LEU A 1 392 ? -11.558 -8.886 22.717 1.00 94.38 392 LEU A C 1
ATOM 3175 O O . LEU A 1 392 ? -12.265 -9.642 23.386 1.00 94.38 392 LEU A O 1
ATOM 3179 N N . ILE A 1 393 ? -10.358 -8.481 23.142 1.00 92.38 393 ILE A N 1
ATOM 3180 C CA . ILE A 1 393 ? -9.778 -8.903 24.414 1.00 92.38 393 ILE A CA 1
ATOM 3181 C C . ILE A 1 393 ? -10.333 -8.005 25.526 1.00 92.38 393 ILE A C 1
ATOM 3183 O O . ILE A 1 393 ? -10.046 -6.803 25.530 1.00 92.38 393 ILE A O 1
ATOM 3187 N N . PRO A 1 394 ? -11.081 -8.562 26.497 1.00 84.69 394 PRO A N 1
ATOM 3188 C CA . PRO A 1 394 ? -11.652 -7.771 27.575 1.00 84.69 394 PRO A CA 1
ATOM 3189 C C . PRO A 1 394 ? -10.548 -7.111 28.402 1.00 84.69 394 PRO A C 1
ATOM 3191 O O . PRO A 1 394 ? -9.529 -7.729 28.738 1.00 84.69 394 PRO A O 1
ATOM 3194 N N . GLU A 1 395 ? -10.756 -5.844 28.744 1.00 80.19 395 GLU A N 1
ATOM 3195 C CA . GLU A 1 395 ? -9.915 -5.154 29.711 1.00 80.19 395 GLU A CA 1
ATOM 3196 C C . GLU A 1 395 ? -10.280 -5.682 31.099 1.00 80.19 395 GLU A C 1
ATOM 3198 O O . GLU A 1 395 ? -11.410 -5.522 31.554 1.00 80.19 395 GLU A O 1
ATOM 3203 N N . LYS A 1 396 ? -9.342 -6.355 31.780 1.00 65.50 396 LYS A N 1
ATOM 3204 C CA . LYS A 1 396 ? -9.502 -6.552 33.223 1.00 65.50 396 LYS A CA 1
ATOM 3205 C C . LYS A 1 396 ? -9.405 -5.162 33.866 1.00 65.50 396 LYS A C 1
ATOM 3207 O O . LYS A 1 396 ? -8.421 -4.473 33.574 1.00 65.50 396 LYS A O 1
ATOM 3212 N N . PRO A 1 397 ? -10.371 -4.743 34.702 1.00 55.09 397 PRO A N 1
ATOM 3213 C CA . PRO A 1 397 ? -10.252 -3.486 35.429 1.00 55.09 397 PRO A CA 1
ATOM 3214 C C . PRO A 1 397 ? -8.938 -3.495 36.217 1.00 55.09 397 PRO A C 1
ATOM 3216 O O . PRO A 1 397 ? -8.569 -4.515 36.810 1.00 55.09 397 PRO A O 1
ATOM 3219 N N . ARG A 1 398 ? -8.182 -2.391 36.165 1.00 52.91 398 ARG A N 1
ATOM 3220 C CA . ARG A 1 398 ? -6.968 -2.261 36.977 1.00 52.91 398 ARG A CA 1
ATOM 3221 C C . ARG A 1 398 ? -7.403 -2.304 38.441 1.00 52.91 398 ARG A C 1
ATOM 3223 O O . ARG A 1 398 ? -8.248 -1.521 38.855 1.00 52.91 398 ARG A O 1
ATOM 3230 N N . LEU A 1 399 ? -6.798 -3.198 39.221 1.00 53.62 399 LEU A N 1
ATOM 3231 C CA . LEU A 1 399 ? -7.033 -3.349 40.666 1.00 53.62 399 LEU A CA 1
ATOM 3232 C C . LEU A 1 399 ? -6.744 -2.070 41.482 1.00 53.62 399 LEU A C 1
ATOM 3234 O O . LEU A 1 399 ? -7.032 -2.037 42.668 1.00 53.62 399 LEU A O 1
ATOM 3238 N N . THR A 1 400 ? -6.209 -1.017 40.861 1.00 49.06 400 THR A N 1
ATOM 3239 C CA . THR A 1 400 ? -5.841 0.255 41.494 1.00 49.06 400 THR A CA 1
ATOM 3240 C C . THR A 1 400 ? -6.955 1.310 41.522 1.00 49.06 400 THR A C 1
ATOM 3242 O O . THR A 1 400 ? -6.697 2.409 41.983 1.00 49.06 400 THR A O 1
ATOM 3245 N N . GLU A 1 401 ? -8.170 1.021 41.040 1.00 47.47 401 GLU A N 1
ATOM 3246 C CA . GLU A 1 401 ? -9.341 1.920 41.194 1.00 47.47 401 GLU A CA 1
ATOM 3247 C C . GLU A 1 401 ? -10.252 1.536 42.378 1.00 47.47 401 GLU A C 1
ATOM 3249 O O . GLU A 1 401 ? -11.347 2.068 42.536 1.00 47.47 401 GLU A O 1
ATOM 3254 N N . LYS A 1 402 ? -9.799 0.614 43.233 1.00 43.53 402 LYS A N 1
ATOM 3255 C CA . LYS A 1 402 ? -10.384 0.368 44.554 1.00 43.53 402 LYS A CA 1
ATOM 3256 C C . LYS A 1 402 ? -9.323 0.626 45.614 1.00 43.53 402 LYS A C 1
ATOM 3258 O O . LYS A 1 402 ? -8.722 -0.336 46.076 1.00 43.53 402 LYS A O 1
ATOM 3263 N N . LEU A 1 403 ? -9.075 1.889 45.935 1.00 39.06 403 LEU A N 1
ATOM 3264 C CA . LEU A 1 403 ? -8.537 2.348 47.219 1.00 39.06 403 LEU A CA 1
ATOM 3265 C C . LEU A 1 403 ? -8.844 3.836 47.361 1.00 39.06 403 LEU A C 1
ATOM 3267 O O . LEU A 1 403 ? -8.439 4.593 46.450 1.00 39.06 403 LEU A O 1
#

Secondary structure (DSSP, 8-state):
--HHHHHHHH--S--S-HHHHHHHHHHHHHGGG-SS-EEETHHHHHHHHHHT-SSHHHHHHHHHH-------SSEEE--SS-THHHHHHHHHHHHTTTS-HHHHHHHHHHHHHHHHHHHHHHH-S-HHHHHHHIIIIIS-HHHHHHHT--STTGGGHHHHHHHHHHHH-GGG--HHHHHHHHHHHHHHHTT-GGGHHHHHHIIIIITTTS-HHHHHHHHHHHHHHHHHT--S-----THHHHHHHHTTSTT-SS-SS-HHHHHHHHHHHHT----SSSSS-TTSHHHHHHHHHHHHHHHHHHHHH-HHHHHHHHHHHHHHTTSS---TTSHHHHHHHHHHHHHHHHHHHHTT-HHHHHHHHHHHHHHHTTS---TTTSHHHHHHHHHHHHHTS--PPPGGG--

Solvent-accessible surface area (backbone atoms only — not comparable to full-atom values): 21512 Å² total; per-residue (Å²): 134,60,76,66,64,61,44,63,80,58,54,59,52,67,70,69,62,36,84,72,42,37,52,42,53,23,18,35,44,33,49,92,76,44,101,58,54,36,21,42,57,72,54,30,57,56,47,47,58,42,69,67,45,82,54,42,67,61,22,23,52,54,50,31,54,37,67,61,60,68,64,88,52,71,63,46,72,61,45,58,68,62,64,34,45,20,56,51,41,42,51,15,36,69,76,34,60,91,50,9,49,51,32,9,33,24,50,46,40,47,50,53,50,51,53,53,45,49,55,48,43,72,52,46,91,44,71,68,52,29,53,47,46,40,58,72,47,63,70,20,62,72,49,48,42,48,41,51,36,70,55,59,55,44,61,54,27,52,58,40,53,53,48,51,46,44,71,62,39,68,86,68,71,45,71,66,55,49,47,55,49,31,54,51,46,31,55,42,32,37,35,38,64,72,42,46,60,40,44,53,44,41,47,66,56,57,49,66,91,53,61,65,68,61,27,51,51,43,46,50,50,28,55,50,50,45,58,76,68,57,71,96,44,57,81,68,54,64,16,40,56,35,31,23,23,40,14,68,42,92,93,42,93,40,85,46,68,41,79,63,53,46,42,55,51,44,18,65,76,70,76,45,76,51,36,88,84,35,87,70,21,57,68,38,66,68,51,43,54,49,42,13,52,49,26,33,54,54,40,52,50,48,41,71,78,40,44,67,59,54,54,52,50,30,53,40,34,53,24,35,51,44,20,96,56,71,43,77,91,39,74,69,41,39,53,50,27,20,51,52,3,43,53,45,49,51,50,34,56,76,69,67,39,58,68,55,54,53,51,40,49,44,52,39,57,81,38,30,79,61,41,50,83,45,54,62,72,44,50,26,22,40,56,48,44,51,50,52,55,51,71,71,53,81,78,75,80,67,78,79,81,74,126

Radius of gyration: 21.94 Å; Cα contacts (8 Å, |Δi|>4): 571; chains: 1; bounding box: 48×46×80 Å

Nearest PDB structures (foldseek):
  8cni-assembly1_B  TM=1.375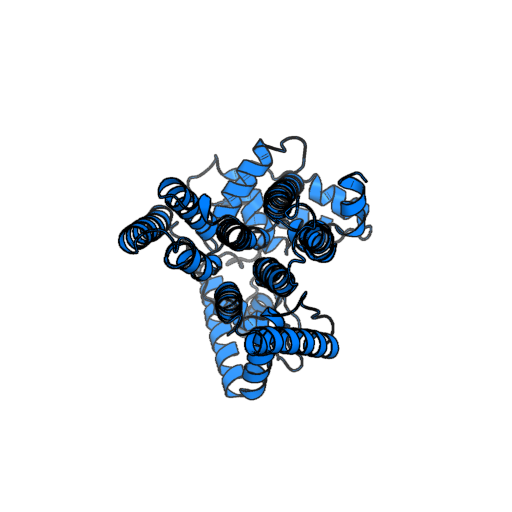E-01  e=2.771E+00  Gallus gallus

pLDDT: mean 87.36, std 13.01, range [26.78, 98.31]

Sequence (403 aa):
MSVKSVSHFVDRGKIMTPEITVPYFSGAALHNSSDKWIFNLNEVDSLKKFSLIADPVTRRNSIDNFRFSDKQDSTHIYQLNQPGLVYVIILAKRIFFSQGDIGALKSLQLFIHTFFCFLILMSFKSRKKQILFFLLYFINPAIIYLTIFPFYYYWQVIGSYILVLILLNPKYQSVLTLLLTTLLLACIYHVRISTLPLSAFIILFGFYKLPLMRRSLAFLVFVFSVYLMEPAYLAKHPGHVMYSSLGAYPGSPVKGFSDNVSFENYSKATGKIYSYESNPSMYDAEVIMGEAKWGMNEFISFAKDKPLIVIRNAGLNLMESFSFGYLTSSLALTYFSALVGLGFFVLLLVRKKYSYVIIILISSCSYILYLAPVPIYLYGTYLISTFAFLELIPEKPRLTEKL

Foldseek 3Di:
DDPVVLCVVQQLLDAAQLVVPQLQQQQLLQVVPDPFSKGALVVNVVLVVLVPDPRSVSSNQSNWAAAHDNDPDRMDTFQEAFNLSSVLLNVLCVVPVVIHSLNSLLVVLLVVLQVLLVLLLVLDPDPVLSVLSCDLANSPSVLNSLSSHRALLSLLLVLLSLLSNLVSCVVPLDLVSLLVLLLSLLSNCSSPVLSVLSSLCCLQPSSVVDDNVSSVVSVVVSVVSNVVSDDNGDHQQCLLQLLLQQCLAPPGPQPHRGSVSLQVVVCVVVVHHEDCPDVVHPSDPCSRVSSSVVSNVVSVVCCVVCVVRLVVQLLLLLLLLLFLFADSPDPVSSVVSSVRSVVSVVVCVVVVVVVLSVSSCSSCVSDSRRGRNDRSSSSSSNSSSSSVVSVVDDDDPDPVVPD